Protein AF-0000000068164586 (afdb_homodimer)

Organism: Acanthamoeba castellanii (strain ATCC 30010 / Neff) (NCBI:txid1257118)

InterPro domains:
  IPR001680 WD40 repeat [PF00400] (137-166)
  IPR001680 WD40 repeat [PF00400] (171-208)
  IPR001680 WD40 repeat [PS50082] (134-175)
  IPR001680 WD40 repeat [PS50082] (176-210)
  IPR001680 WD40 repeat [SM00320] (127-166)
  IPR001680 WD40 repeat [SM00320] (169-208)
  IPR011047 Quinoprotein alcohol dehydrogenase-like superfamily [SSF50998] (21-209)
  IPR015943 WD40/YVTN repeat-like-containing domain superfamily [G3DSA:2.130.10.10] (4-210)

Nearest PDB structures (foldseek):
  7mq9-assembly1_LR  TM=8.348E-01  e=5.037E-10  Homo sapiens
  6f3t-assembly4_D  TM=8.440E-01  e=2.426E-08  Homo sapiens
  6f3t-assembly3_C  TM=8.377E-01  e=3.382E-08  Homo sapiens
  7egb-assembly1_E  TM=8.381E-01  e=1.169E-06  Homo sapiens
  7egd-assembly1_E  TM=8.380E-01  e=1.169E-06  Homo sapiens

Sequence (420 aa):
MCMCIRLFDGGGADGGGGGSQPYLASVWENGQLYLWDSRKPSAPFASTAAAAGPEAKRMHDEPPLAFDLAVVGNGCGVRGVSGGADTHISIFSAGLPLGRDTSDSASLEGTAEVLHQLRPSEPAMEPVTVEQRLEVGHAGVGSVAIRGDQRIFATGGWDKRVRVWDFQRLRPLAILKAHAGPVNCVAFSNTDNLLVSGSADTRIACWSLYMCMCIRLFDGGGADGGGGGSQPYLASVWENGQLYLWDSRKPSAPFASTAAAAGPEAKRMHDEPPLAFDLAVVGNGCGVRGVSGGADTHISIFSAGLPLGRDTSDSASLEGTAEVLHQLRPSEPAMEPVTVEQRLEVGHAGVGSVAIRGDQRIFATGGWDKRVRVWDFQRLRPLAILKAHAGPVNCVAFSNTDNLLVSGSADTRIACWSLY

Secondary structure (DSSP, 8-state):
-EEEEEEEE---SS-SSS--PEEEEEEETTS-EEEEETTSTTS-SEEGGG--GGG---S-SS-EEEEEEEEETTTTEEEEEEEESSSEEEEEEEE-------TT-----SS--EE-------S-PEEPEEEEEEE--SS-EEEEEE-TTSSEEEEEETTSEEEEEETTT--EEEEEE--SS-EEEEEE-TTS-EEEEEETTS-EEEEE--/-EEEEEEEE---SS-SS---PEEEEEEETTS-EEEEETTSTTS-SEEGGG--GGG---S-SS-EEEEEEEEETTTTEEEEEEEESSSEEEEEEEE-------TT-----SS--EEEEE----S-PEEPEEEEEEE--SS-EEEEEE-TTSSEEEEEETTSEEEEEETTT--EEEEEE--SS-EEEEEE-TTS-EEEEEETTS-EEEEE--

Structure (mmCIF, N/CA/C/O backbone):
data_AF-0000000068164586-model_v1
#
loop_
_entity.id
_entity.type
_entity.pdbx_description
1 polymer 'WD domain, G-beta repeat-containing protein'
#
loop_
_atom_site.group_PDB
_atom_site.id
_atom_site.type_symbol
_atom_site.label_atom_id
_atom_site.label_alt_id
_atom_site.label_comp_id
_atom_site.label_asym_id
_atom_site.label_entity_id
_atom_site.label_seq_id
_atom_site.pdbx_PDB_ins_code
_atom_site.Cartn_x
_atom_site.Cartn_y
_atom_site.Cartn_z
_atom_site.occupancy
_atom_site.B_iso_or_equiv
_atom_site.auth_seq_id
_atom_site.auth_comp_id
_atom_site.auth_asym_id
_atom_site.auth_atom_id
_atom_site.pdbx_PDB_model_num
ATOM 1 N N . MET A 1 1 ? 6.93 6.34 16.5 1 87.38 1 MET A N 1
ATOM 2 C CA . MET A 1 1 ? 7.559 5.945 15.25 1 87.38 1 MET A CA 1
ATOM 3 C C . MET A 1 1 ? 6.617 6.18 14.07 1 87.38 1 MET A C 1
ATOM 5 O O . MET A 1 1 ? 5.398 6.238 14.25 1 87.38 1 MET A O 1
ATOM 9 N N . CYS A 1 2 ? 7.18 6.43 12.891 1 88.06 2 CYS A N 1
ATOM 10 C CA . CYS A 1 2 ? 6.391 6.539 11.664 1 88.06 2 CYS A CA 1
ATOM 11 C C . CYS A 1 2 ? 5.859 5.18 11.234 1 88.06 2 CYS A C 1
ATOM 13 O O . CYS A 1 2 ? 6.633 4.246 11.016 1 88.06 2 CYS A O 1
ATOM 15 N N . MET A 1 3 ? 4.598 5.051 11.078 1 90.31 3 MET A N 1
ATOM 16 C CA . MET A 1 3 ? 3.971 3.76 10.812 1 90.31 3 MET A CA 1
ATOM 17 C C . MET A 1 3 ? 3.787 3.545 9.312 1 90.31 3 MET A C 1
ATOM 19 O O . MET A 1 3 ? 4.008 2.443 8.812 1 90.31 3 MET A O 1
ATOM 23 N N . CYS A 1 4 ? 3.402 4.484 8.641 1 91.44 4 CYS A N 1
ATOM 24 C CA . CYS A 1 4 ? 3.133 4.391 7.207 1 91.44 4 CYS A CA 1
ATOM 25 C C . CYS A 1 4 ? 3.254 5.754 6.539 1 91.44 4 CYS A C 1
ATOM 27 O O . CYS A 1 4 ? 2.99 6.785 7.164 1 91.44 4 CYS A O 1
ATOM 29 N N . ILE A 1 5 ? 3.629 5.785 5.277 1 92.31 5 ILE A N 1
ATOM 30 C CA . ILE A 1 5 ? 3.695 7 4.477 1 92.31 5 ILE A CA 1
ATOM 31 C C . ILE A 1 5 ? 3.014 6.77 3.131 1 92.31 5 ILE A C 1
ATOM 33 O O . ILE A 1 5 ? 2.98 5.645 2.627 1 92.31 5 ILE A O 1
ATOM 37 N N . ARG A 1 6 ? 2.49 7.766 2.598 1 93.25 6 ARG A N 1
ATOM 38 C CA . ARG A 1 6 ? 1.941 7.758 1.245 1 93.25 6 ARG A CA 1
ATOM 39 C C . ARG A 1 6 ? 2.256 9.062 0.521 1 93.25 6 ARG A C 1
ATOM 41 O O . ARG A 1 6 ? 2.037 10.148 1.063 1 93.25 6 ARG A O 1
ATOM 48 N N . LEU A 1 7 ? 2.83 8.945 -0.632 1 91.69 7 LEU A N 1
ATOM 49 C CA . LEU A 1 7 ? 2.939 10.094 -1.525 1 91.69 7 LEU A CA 1
ATOM 50 C C . LEU A 1 7 ? 1.725 10.188 -2.443 1 91.69 7 LEU A C 1
ATOM 52 O O . LEU A 1 7 ? 1.194 9.164 -2.883 1 91.69 7 LEU A O 1
ATOM 56 N N . PHE A 1 8 ? 1.321 11.414 -2.721 1 90.69 8 PHE A N 1
ATOM 57 C CA . PHE A 1 8 ? 0.184 11.625 -3.607 1 90.69 8 PHE A CA 1
ATOM 58 C C . PHE A 1 8 ? 0.295 12.961 -4.324 1 90.69 8 PHE A C 1
ATOM 60 O O . PHE A 1 8 ? 1.014 13.859 -3.871 1 90.69 8 PHE A O 1
ATOM 67 N N . ASP A 1 9 ? -0.407 13.008 -5.449 1 86.06 9 ASP A N 1
ATOM 68 C CA . ASP A 1 9 ? -0.362 14.227 -6.25 1 86.06 9 ASP A CA 1
ATOM 69 C C . ASP A 1 9 ? -1.578 15.109 -5.977 1 86.06 9 ASP A C 1
ATOM 71 O O . ASP A 1 9 ? -2.697 14.609 -5.852 1 86.06 9 ASP A O 1
ATOM 75 N N . GLY A 1 10 ? -1.27 16.328 -5.773 1 76.94 10 GLY A N 1
ATOM 76 C CA . GLY A 1 10 ? -2.375 17.266 -5.688 1 76.94 10 GLY A CA 1
ATOM 77 C C . GLY A 1 10 ? -3.037 17.531 -7.023 1 76.94 10 GLY A C 1
ATOM 78 O O . GLY A 1 10 ? -2.533 17.109 -8.07 1 76.94 10 GLY A O 1
ATOM 79 N N . GLY A 1 11 ? -4.48 17.812 -7.152 1 62.38 11 GLY A N 1
ATOM 80 C CA . GLY A 1 11 ? -5.172 18.203 -8.375 1 62.38 11 GLY A CA 1
ATOM 81 C C . GLY A 1 11 ? -4.703 19.531 -8.93 1 62.38 11 GLY A C 1
ATOM 82 O O . GLY A 1 11 ? -4.988 20.578 -8.359 1 62.38 11 GLY A O 1
ATOM 83 N N . GLY A 1 12 ? -3.473 19.734 -9.289 1 52 12 GLY A N 1
ATOM 84 C CA . GLY A 1 12 ? -3.148 21.062 -9.789 1 52 12 GLY A CA 1
ATOM 85 C C . GLY A 1 12 ? -4.23 21.656 -10.672 1 52 12 GLY A C 1
ATOM 86 O O . GLY A 1 12 ? -5.008 20.922 -11.281 1 52 12 GLY A O 1
ATOM 87 N N . ALA A 1 13 ? -4.777 22.812 -10.367 1 43 13 ALA A N 1
ATOM 88 C CA . ALA A 1 13 ? -5.699 23.625 -11.156 1 43 13 ALA A CA 1
ATOM 89 C C . ALA A 1 13 ? -5.535 23.344 -12.648 1 43 13 ALA A C 1
ATOM 91 O O . ALA A 1 13 ? -6.473 23.531 -13.43 1 43 13 ALA A O 1
ATOM 92 N N . ASP A 1 14 ? -4.348 23.672 -13.219 1 39.84 14 ASP A N 1
ATOM 93 C CA . ASP A 1 14 ? -4.285 23.625 -14.68 1 39.84 14 ASP A CA 1
ATOM 94 C C . ASP A 1 14 ? -4.281 22.188 -15.188 1 39.84 14 ASP A C 1
ATOM 96 O O . ASP A 1 14 ? -3.607 21.328 -14.617 1 39.84 14 ASP A O 1
ATOM 100 N N . GLY A 1 15 ? -5.398 21.547 -15.484 1 38.56 15 GLY A N 1
ATOM 101 C CA . GLY A 1 15 ? -5.594 20.375 -16.344 1 38.56 15 GLY A CA 1
ATOM 102 C C . GLY A 1 15 ? -4.301 19.844 -16.922 1 38.56 15 GLY A C 1
ATOM 103 O O . GLY A 1 15 ? -4.316 18.922 -17.75 1 38.56 15 GLY A O 1
ATOM 104 N N . GLY A 1 16 ? -3.414 20.75 -17.266 1 36.22 16 GLY A N 1
ATOM 105 C CA . GLY A 1 16 ? -2.295 20.375 -18.109 1 36.22 16 GLY A CA 1
ATOM 106 C C . GLY A 1 16 ? -1.342 19.406 -17.453 1 36.22 16 GLY A C 1
ATOM 107 O O . GLY A 1 16 ? -1.368 19.234 -16.234 1 36.22 16 GLY A O 1
ATOM 108 N N . GLY A 1 17 ? -0.798 18.484 -18.203 1 39.88 17 GLY A N 1
ATOM 109 C CA . GLY A 1 17 ? 0.291 17.531 -18.047 1 39.88 17 GLY A CA 1
ATOM 110 C C . GLY A 1 17 ? 1.288 17.938 -16.984 1 39.88 17 GLY A C 1
ATOM 111 O O . GLY A 1 17 ? 2.396 17.391 -16.922 1 39.88 17 GLY A O 1
ATOM 112 N N . GLY A 1 18 ? 1.336 19.203 -16.562 1 42.53 18 GLY A N 1
ATOM 113 C CA . GLY A 1 18 ? 2.484 19.562 -15.75 1 42.53 18 GLY A CA 1
ATOM 114 C C . GLY A 1 18 ? 2.566 18.797 -14.445 1 42.53 18 GLY A C 1
ATOM 115 O O . GLY A 1 18 ? 1.59 18.156 -14.031 1 42.53 18 GLY A O 1
ATOM 116 N N . GLY A 1 19 ? 3.74 18.406 -14 1 50.31 19 GLY A N 1
ATOM 117 C CA . GLY A 1 19 ? 4.215 17.531 -12.945 1 50.31 19 GLY A CA 1
ATOM 118 C C . GLY A 1 19 ? 3.592 17.828 -11.594 1 50.31 19 GLY A C 1
ATOM 119 O O . GLY A 1 19 ? 3.951 18.797 -10.938 1 50.31 19 GLY A O 1
ATOM 120 N N . SER A 1 20 ? 2.299 17.594 -11.398 1 59.47 20 SER A N 1
ATOM 121 C CA . SER A 1 20 ? 1.681 17.75 -10.086 1 59.47 20 SER A CA 1
ATOM 122 C C . SER A 1 20 ? 2.672 17.438 -8.969 1 59.47 20 SER A C 1
ATOM 124 O O . SER A 1 20 ? 3.588 16.625 -9.148 1 59.47 20 SER A O 1
ATOM 126 N N . GLN A 1 21 ? 2.898 18.438 -8.117 1 63.66 21 GLN A N 1
ATOM 127 C CA . GLN A 1 21 ? 3.797 18.359 -6.965 1 63.66 21 GLN A CA 1
ATOM 128 C C . GLN A 1 21 ? 3.301 17.328 -5.957 1 63.66 21 GLN A C 1
ATOM 130 O O . GLN A 1 21 ? 2.111 17.281 -5.637 1 63.66 21 GLN A O 1
ATOM 135 N N . PRO A 1 22 ? 4.199 16.438 -5.594 1 83.12 22 PRO A N 1
ATOM 136 C CA . PRO A 1 22 ? 3.768 15.383 -4.676 1 83.12 22 PRO A CA 1
ATOM 137 C C . PRO A 1 22 ? 3.604 15.883 -3.24 1 83.12 22 PRO A C 1
ATOM 139 O O . PRO A 1 22 ? 4.348 16.766 -2.803 1 83.12 22 PRO A O 1
ATOM 142 N N . TYR A 1 23 ? 2.58 15.562 -2.594 1 88.69 23 TYR A N 1
ATOM 143 C CA . TYR A 1 23 ? 2.357 15.664 -1.155 1 88.69 23 TYR A CA 1
ATOM 144 C C . TYR A 1 23 ? 2.682 14.344 -0.464 1 88.69 23 TYR A C 1
ATOM 146 O O . TYR A 1 23 ? 2.789 13.305 -1.118 1 88.69 23 TYR A O 1
ATOM 154 N N . LEU A 1 24 ? 2.93 14.484 0.799 1 90.94 24 LEU A N 1
ATOM 155 C CA . LEU A 1 24 ? 3.207 13.312 1.624 1 90.94 24 LEU A CA 1
ATOM 156 C C . LEU A 1 24 ? 2.281 13.273 2.834 1 90.94 24 LEU A C 1
ATOM 158 O O . LEU A 1 24 ? 2.086 14.289 3.508 1 90.94 24 LEU A O 1
ATOM 162 N N . ALA A 1 25 ? 1.662 12.156 3.016 1 93.81 25 ALA A N 1
ATOM 163 C CA . ALA A 1 25 ? 0.935 11.875 4.25 1 93.81 25 ALA A CA 1
ATOM 164 C C . ALA A 1 25 ? 1.666 10.836 5.094 1 93.81 25 ALA A C 1
ATOM 166 O O . ALA A 1 25 ? 2.143 9.828 4.57 1 93.81 25 ALA A O 1
ATOM 167 N N . SER A 1 26 ? 1.758 11.086 6.375 1 92.38 26 SER A N 1
ATOM 168 C CA . SER A 1 26 ? 2.365 10.133 7.297 1 92.38 26 SER A CA 1
ATOM 169 C C . SER A 1 26 ? 1.509 9.953 8.547 1 92.38 26 SER A C 1
ATOM 171 O O . SER A 1 26 ? 0.947 10.914 9.062 1 92.38 26 SER A O 1
ATOM 173 N N . VAL A 1 27 ? 1.421 8.734 8.922 1 93.12 27 VAL A N 1
ATOM 174 C CA . VAL A 1 27 ? 0.724 8.414 10.164 1 93.12 27 VAL A CA 1
ATOM 175 C C . VAL A 1 27 ? 1.71 7.836 11.18 1 93.12 27 VAL A C 1
ATOM 177 O O . VAL A 1 27 ? 2.629 7.102 10.812 1 93.12 27 VAL A O 1
ATOM 180 N N . TRP A 1 28 ? 1.438 8.156 12.398 1 91.25 28 TRP A N 1
ATOM 181 C CA . TRP A 1 28 ? 2.447 7.895 13.422 1 91.25 28 TRP A CA 1
ATOM 182 C C . TRP A 1 28 ? 1.862 7.078 14.57 1 91.25 28 TRP A C 1
ATOM 184 O O . TRP A 1 28 ? 0.651 7.098 14.797 1 91.25 28 TRP A O 1
ATOM 194 N N . GLU A 1 29 ? 2.746 6.461 15.273 1 92.81 29 GLU A N 1
ATOM 195 C CA . GLU A 1 29 ? 2.363 5.543 16.344 1 92.81 29 GLU A CA 1
ATOM 196 C C . GLU A 1 29 ? 1.524 6.254 17.406 1 92.81 29 GLU A C 1
ATOM 198 O O . GLU A 1 29 ? 0.641 5.648 18.016 1 92.81 29 GLU A O 1
ATOM 203 N N . ASN A 1 30 ? 1.705 7.52 17.656 1 88.81 30 ASN A N 1
ATOM 204 C CA . ASN A 1 30 ? 0.965 8.273 18.672 1 88.81 30 ASN A CA 1
ATOM 205 C C . ASN A 1 30 ? -0.427 8.656 18.172 1 88.81 30 ASN A C 1
ATOM 207 O O . ASN A 1 30 ? -1.134 9.422 18.828 1 88.81 30 ASN A O 1
ATOM 211 N N . GLY A 1 31 ? -0.778 8.234 16.969 1 91.06 31 GLY A N 1
ATOM 212 C CA . GLY A 1 31 ? -2.129 8.43 16.453 1 91.06 31 GLY A CA 1
ATOM 213 C C . GLY A 1 31 ? -2.285 9.711 15.648 1 91.06 31 GLY A C 1
ATOM 214 O O . GLY A 1 31 ? -3.402 10.094 15.305 1 91.06 31 GLY A O 1
ATOM 215 N N . GLN A 1 32 ? -1.173 10.391 15.352 1 89.94 32 GLN A N 1
ATOM 216 C CA . GLN A 1 32 ? -1.233 11.648 14.625 1 89.94 32 GLN A CA 1
ATOM 217 C C . GLN A 1 32 ? -0.951 11.453 13.141 1 89.94 32 GLN A C 1
ATOM 219 O O . GLN A 1 32 ? -0.253 10.508 12.758 1 89.94 32 GLN A O 1
ATOM 224 N N . LEU A 1 33 ? -1.533 12.305 12.406 1 93 33 LEU A N 1
ATOM 225 C CA . LEU A 1 33 ? -1.287 12.398 10.977 1 93 33 LEU A CA 1
ATOM 226 C C . LEU A 1 33 ? -0.624 13.727 10.625 1 93 33 LEU A C 1
ATOM 228 O O . LEU A 1 33 ? -1.016 14.773 11.141 1 93 33 LEU A O 1
ATOM 232 N N . TYR A 1 34 ? 0.355 13.68 9.797 1 90.38 34 TYR A N 1
ATOM 233 C CA . TYR A 1 34 ? 1.017 14.875 9.281 1 90.38 34 TYR A CA 1
ATOM 234 C C . TYR A 1 34 ? 0.981 14.891 7.758 1 90.38 34 TYR A C 1
ATOM 236 O O . TYR A 1 34 ? 1.157 13.859 7.109 1 90.38 34 TYR A O 1
ATOM 244 N N . LEU A 1 35 ? 0.788 16.047 7.227 1 91.12 35 LEU A N 1
ATOM 245 C CA . LEU A 1 35 ? 0.817 16.297 5.785 1 91.12 35 LEU A CA 1
ATOM 246 C C . LEU A 1 35 ? 1.947 17.25 5.418 1 91.12 35 LEU A C 1
ATOM 248 O O . LEU A 1 35 ? 2.137 18.281 6.07 1 91.12 35 LEU A O 1
ATOM 252 N N . TRP A 1 36 ? 2.611 16.891 4.355 1 86.88 36 TRP A N 1
ATOM 253 C CA . TRP A 1 36 ? 3.736 17.688 3.877 1 86.88 36 TRP A CA 1
ATOM 254 C C . TRP A 1 36 ? 3.545 18.078 2.418 1 86.88 36 TRP A C 1
ATOM 256 O O . TRP A 1 36 ? 2.949 17.328 1.639 1 86.88 36 TRP A O 1
ATOM 266 N N . ASP A 1 37 ? 4.094 19.203 2.176 1 83.94 37 ASP A N 1
ATOM 267 C CA . ASP A 1 37 ? 4.266 19.672 0.805 1 83.94 37 ASP A CA 1
ATOM 268 C C . ASP A 1 37 ? 5.715 19.5 0.348 1 83.94 37 ASP A C 1
ATOM 270 O O . ASP A 1 37 ? 6.629 20.062 0.96 1 83.94 37 ASP A O 1
ATOM 274 N N . SER A 1 38 ? 5.934 18.75 -0.658 1 77.12 38 SER A N 1
ATOM 275 C CA . SER A 1 38 ? 7.293 18.469 -1.093 1 77.12 38 SER A CA 1
ATOM 276 C C . SER A 1 38 ? 8.039 19.734 -1.463 1 77.12 38 SER A C 1
ATOM 278 O O . SER A 1 38 ? 9.273 19.75 -1.495 1 77.12 38 SER A O 1
ATOM 280 N N . ARG A 1 39 ? 7.336 20.828 -1.814 1 75.88 39 ARG A N 1
ATOM 281 C CA . ARG A 1 39 ?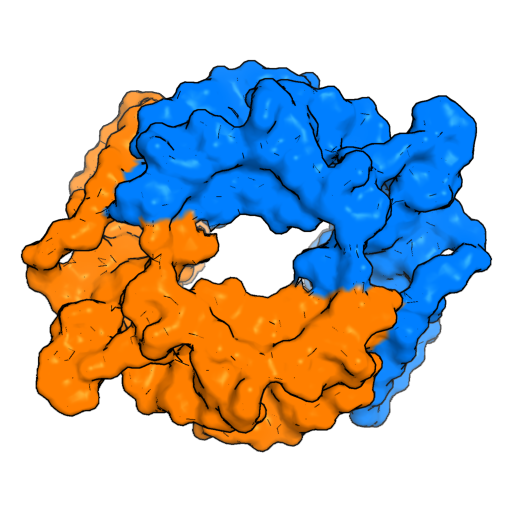 7.953 22.094 -2.176 1 75.88 39 ARG A CA 1
ATOM 282 C C . ARG A 1 39 ? 8.484 22.812 -0.94 1 75.88 39 ARG A C 1
ATOM 284 O O . ARG A 1 39 ? 9.328 23.703 -1.051 1 75.88 39 ARG A O 1
ATOM 291 N N . LYS A 1 40 ? 7.953 22.5 0.21 1 76.94 40 LYS A N 1
ATOM 292 C CA . LYS A 1 40 ? 8.352 23.047 1.501 1 76.94 40 LYS A CA 1
ATOM 293 C C . LYS A 1 40 ? 8.602 21.938 2.521 1 76.94 40 LYS A C 1
ATOM 295 O O . LYS A 1 40 ? 7.855 21.812 3.498 1 76.94 40 LYS A O 1
ATOM 300 N N . PRO A 1 41 ? 9.688 21.25 2.332 1 73 41 PRO A N 1
ATOM 301 C CA . PRO A 1 41 ? 9.875 20 3.076 1 73 41 PRO A CA 1
ATOM 302 C C . PRO A 1 41 ? 10.359 20.234 4.508 1 73 41 PRO A C 1
ATOM 304 O O . PRO A 1 41 ? 10.516 19.266 5.273 1 73 41 PRO A O 1
ATOM 307 N N . SER A 1 42 ? 10.547 21.391 4.957 1 74.06 42 SER A N 1
ATOM 308 C CA . SER A 1 42 ? 11.156 21.672 6.254 1 74.06 42 SER A CA 1
ATOM 309 C C . SER A 1 42 ? 10.172 21.422 7.395 1 74.06 42 SER A C 1
ATOM 311 O O . SER A 1 42 ? 10.578 21.219 8.539 1 74.06 42 SER A O 1
ATOM 313 N N . ALA A 1 43 ? 8.867 21.516 7.043 1 79.69 43 ALA A N 1
ATOM 314 C CA . ALA A 1 43 ? 7.84 21.281 8.055 1 79.69 43 ALA A CA 1
ATOM 315 C C . ALA A 1 43 ? 6.551 20.766 7.422 1 79.69 43 ALA A C 1
ATOM 317 O O . ALA A 1 43 ? 6.23 21.109 6.277 1 79.69 43 ALA A O 1
ATOM 318 N N . PRO A 1 44 ? 5.828 20 8.219 1 86.12 44 PRO A N 1
ATOM 319 C CA . PRO A 1 44 ? 4.484 19.688 7.719 1 86.12 44 PRO A CA 1
ATOM 320 C C . PRO A 1 44 ? 3.586 20.922 7.648 1 86.12 44 PRO A C 1
ATOM 322 O O . PRO A 1 44 ? 3.713 21.828 8.469 1 86.12 44 PRO A O 1
ATOM 325 N N . PHE A 1 45 ? 2.645 20.906 6.676 1 87.44 45 PHE A N 1
ATOM 326 C CA . PHE A 1 45 ? 1.768 22.062 6.559 1 87.44 45 PHE A CA 1
ATOM 327 C C . PHE A 1 45 ? 0.46 21.828 7.305 1 87.44 45 PHE A C 1
ATOM 329 O O . PHE A 1 45 ? -0.291 22.781 7.562 1 87.44 45 PHE A O 1
ATOM 336 N N . ALA A 1 46 ? 0.161 20.609 7.645 1 91.19 46 ALA A N 1
ATOM 337 C CA . ALA A 1 46 ? -1.066 20.312 8.375 1 91.19 46 ALA A CA 1
ATOM 338 C C . ALA A 1 46 ? -0.88 19.078 9.266 1 91.19 46 ALA A C 1
ATOM 340 O O . ALA A 1 46 ? -0.047 18.219 8.984 1 91.19 46 ALA A O 1
ATOM 341 N N . SER A 1 47 ? -1.708 19.016 10.312 1 91.88 47 SER A N 1
ATOM 342 C CA . SER A 1 47 ? -1.645 17.875 11.211 1 91.88 47 SER A CA 1
ATOM 343 C C . SER A 1 47 ? -2.895 17.797 12.086 1 91.88 47 SER A C 1
ATOM 345 O O . SER A 1 47 ? -3.512 18.812 12.398 1 91.88 47 SER A O 1
ATOM 347 N N . THR A 1 48 ? -3.139 16.594 12.484 1 90.25 48 THR A N 1
ATOM 348 C CA . THR A 1 48 ? -4.184 16.406 13.484 1 90.25 48 THR A CA 1
ATOM 349 C C . THR A 1 48 ? -3.746 16.984 14.836 1 90.25 48 THR A C 1
ATOM 351 O O . THR A 1 48 ? -4.582 17.266 15.688 1 90.25 48 THR A O 1
ATOM 354 N N . ALA A 1 49 ? -2.512 17.156 15.055 1 85.88 49 ALA A N 1
ATOM 355 C CA . ALA A 1 49 ? -1.965 17.688 16.297 1 85.88 49 ALA A CA 1
ATOM 356 C C . ALA A 1 49 ? -2.199 19.203 16.391 1 85.88 49 ALA A C 1
ATOM 358 O O . ALA A 1 49 ? -2.062 19.781 17.469 1 85.88 49 ALA A O 1
ATOM 359 N N . ALA A 1 50 ? -2.451 19.812 15.281 1 84.38 50 ALA A N 1
ATOM 360 C CA . ALA A 1 50 ? -2.621 21.266 15.234 1 84.38 50 ALA A CA 1
ATOM 361 C C . ALA A 1 50 ? -4.051 21.656 15.586 1 84.38 50 ALA A C 1
ATOM 363 O O . ALA A 1 50 ? -4.359 22.844 15.727 1 84.38 50 ALA A O 1
ATOM 364 N N . ALA A 1 51 ? -4.898 20.734 15.633 1 76.69 51 ALA A N 1
ATOM 365 C CA . ALA A 1 51 ? -6.289 21.047 15.953 1 76.69 51 ALA A CA 1
ATOM 366 C C . ALA A 1 51 ? -6.426 21.516 17.391 1 76.69 51 ALA A C 1
ATOM 368 O O . ALA A 1 51 ? -5.746 21 18.281 1 76.69 51 ALA A O 1
ATOM 369 N N . ALA A 1 52 ? -7.047 22.609 17.609 1 73.44 52 ALA A N 1
ATOM 370 C CA . ALA A 1 52 ? -7.316 23.125 18.953 1 73.44 52 ALA A CA 1
ATOM 371 C C . ALA A 1 52 ? -8.781 22.953 19.328 1 73.44 52 ALA A C 1
ATOM 373 O O . ALA A 1 52 ? -9.641 22.797 18.453 1 73.44 52 ALA A O 1
ATOM 374 N N . GLY A 1 53 ? -9.016 22.922 20.641 1 66.31 53 GLY A N 1
ATOM 375 C CA . GLY A 1 53 ? -10.383 22.859 21.156 1 66.31 53 GLY A CA 1
ATOM 376 C C . GLY A 1 53 ? -11 21.484 21.016 1 66.31 53 GLY A C 1
ATOM 377 O O . GLY A 1 53 ? -10.297 20.469 21.094 1 66.31 53 GLY A O 1
ATOM 378 N N . PRO A 1 54 ? -12.328 21.469 20.969 1 61.62 54 PRO A N 1
ATOM 379 C CA . PRO A 1 54 ? -13.07 20.203 20.891 1 61.62 54 PRO A CA 1
ATOM 380 C C . PRO A 1 54 ? -12.727 19.391 19.641 1 61.62 54 PRO A C 1
ATOM 382 O O . PRO A 1 54 ? -12.961 18.188 19.594 1 61.62 54 PRO A O 1
ATOM 385 N N . GLU A 1 55 ? -12.016 20.078 18.703 1 62.84 55 GLU A N 1
ATOM 386 C CA . GLU A 1 55 ? -11.688 19.422 17.453 1 62.84 55 GLU A CA 1
ATOM 387 C C . GLU A 1 55 ? -10.359 18.672 17.547 1 62.84 55 GLU A C 1
ATOM 389 O O . GLU A 1 55 ? -10.023 17.875 16.672 1 62.84 55 GLU A O 1
ATOM 394 N N . ALA A 1 56 ? -9.703 19.016 18.703 1 63.5 56 ALA A N 1
ATOM 395 C CA . ALA A 1 56 ? -8.375 18.438 18.875 1 63.5 56 ALA A CA 1
ATOM 396 C C . ALA A 1 56 ? -8.469 16.969 19.25 1 63.5 56 ALA A C 1
ATOM 398 O O . ALA A 1 56 ? -8.602 16.609 20.422 1 63.5 56 ALA A O 1
ATOM 399 N N . LYS A 1 57 ? -8.836 16.219 18.25 1 70.31 57 LYS A N 1
ATOM 400 C CA . LYS A 1 57 ? -8.867 14.766 18.422 1 70.31 57 LYS A CA 1
ATOM 401 C C . LYS A 1 57 ? -7.738 14.094 17.656 1 70.31 57 LYS A C 1
ATOM 403 O O . LYS A 1 57 ? -7.465 14.453 16.5 1 70.31 57 LYS A O 1
ATOM 408 N N . ARG A 1 58 ? -7.082 13.242 18.422 1 81.19 58 ARG A N 1
ATOM 409 C CA . ARG A 1 58 ? -6.211 12.32 17.703 1 81.19 58 ARG A CA 1
ATOM 410 C C . ARG A 1 58 ? -7.02 11.414 16.781 1 81.19 58 ARG A C 1
ATOM 412 O O . ARG A 1 58 ? -8.172 11.086 17.078 1 81.19 58 ARG A O 1
ATOM 419 N N . MET A 1 59 ? -6.426 11.125 15.625 1 88.06 59 MET A N 1
ATOM 420 C CA . MET A 1 59 ? -7.086 10.172 14.742 1 88.06 59 MET A CA 1
ATOM 421 C C . MET A 1 59 ? -7.34 8.852 15.461 1 88.06 59 MET A C 1
ATOM 423 O O . MET A 1 59 ? -8.414 8.258 15.328 1 88.06 59 MET A O 1
ATOM 427 N N . HIS A 1 60 ? -6.34 8.461 16.188 1 92.25 60 HIS A N 1
ATOM 428 C CA . HIS A 1 60 ? -6.43 7.195 16.906 1 92.25 60 HIS A CA 1
ATOM 429 C C . HIS A 1 60 ? -5.84 7.309 18.312 1 92.25 60 HIS A C 1
ATOM 431 O O . HIS A 1 60 ? -4.953 8.133 18.547 1 92.25 60 HIS A O 1
ATOM 437 N N . ASP A 1 61 ? -6.367 6.543 19.281 1 90.5 61 ASP A N 1
ATOM 438 C CA . ASP A 1 61 ? -5.84 6.461 20.641 1 90.5 61 ASP A CA 1
ATOM 439 C C . ASP A 1 61 ? -4.773 5.375 20.75 1 90.5 61 ASP A C 1
ATOM 441 O O . ASP A 1 61 ? -4.035 5.324 21.734 1 90.5 61 ASP A O 1
ATOM 445 N N . GLU A 1 62 ? -4.773 4.508 19.875 1 92.88 62 GLU A N 1
ATOM 446 C CA . GLU A 1 62 ? -3.777 3.457 19.688 1 92.88 62 GLU A CA 1
ATOM 447 C C . GLU A 1 62 ? -3.098 3.584 18.328 1 92.88 62 GLU A C 1
ATOM 449 O O . GLU A 1 62 ? -3.521 4.383 17.484 1 92.88 62 GLU A O 1
ATOM 454 N N . PRO A 1 63 ? -2.016 2.881 18.125 1 92.56 63 PRO A N 1
ATOM 455 C CA . PRO A 1 63 ? -1.314 3.018 16.844 1 92.56 63 PRO A CA 1
ATOM 456 C C . PRO A 1 63 ? -2.219 2.748 15.648 1 92.56 63 PRO A C 1
ATOM 458 O O . PRO A 1 63 ? -2.951 1.755 15.633 1 92.56 63 PRO A O 1
ATOM 461 N N . PRO A 1 64 ? -2.201 3.668 14.695 1 94.75 64 PRO A N 1
ATOM 462 C CA . PRO A 1 64 ? -2.84 3.355 13.414 1 94.75 64 PRO A CA 1
ATOM 463 C C . PRO A 1 64 ? -2.164 2.197 12.68 1 94.75 64 PRO A C 1
ATOM 465 O O . PRO A 1 64 ? -0.945 2.035 12.773 1 94.75 64 PRO A O 1
ATOM 468 N N . LEU A 1 65 ? -2.961 1.404 12.031 1 94 65 LEU A N 1
ATOM 469 C CA . LEU A 1 65 ? -2.428 0.238 11.336 1 94 65 LEU A CA 1
ATOM 470 C C . LEU A 1 65 ? -2.545 0.405 9.82 1 94 65 LEU A C 1
ATOM 472 O O . LEU A 1 65 ? -1.81 -0.23 9.062 1 94 65 LEU A O 1
ATOM 476 N N . ALA A 1 66 ? -3.412 1.155 9.406 1 95.44 66 ALA A N 1
ATOM 477 C CA . ALA A 1 66 ? -3.658 1.362 7.98 1 95.44 66 ALA A CA 1
ATOM 478 C C . ALA A 1 66 ? -4.309 2.721 7.727 1 95.44 66 ALA A C 1
ATOM 480 O O . ALA A 1 66 ? -5 3.254 8.594 1 95.44 66 ALA A O 1
ATOM 481 N N . PHE A 1 67 ? -4.062 3.277 6.598 1 97.25 67 PHE A N 1
ATOM 482 C CA . PHE A 1 67 ? -4.801 4.457 6.168 1 97.25 67 PHE A CA 1
ATOM 483 C C . PHE A 1 67 ? -4.805 4.566 4.648 1 97.25 67 PHE A C 1
ATOM 485 O O . PHE A 1 67 ? -3.986 3.938 3.973 1 97.25 67 PHE A O 1
ATOM 492 N N . ASP A 1 68 ? -5.723 5.152 4.148 1 97.88 68 ASP A N 1
ATOM 493 C CA . ASP A 1 68 ? -5.871 5.496 2.738 1 97.88 68 ASP A CA 1
ATOM 494 C C . ASP A 1 68 ? -6.461 6.898 2.576 1 97.88 68 ASP A C 1
ATOM 496 O O . ASP A 1 68 ? -7.113 7.41 3.488 1 97.88 68 ASP A O 1
ATOM 500 N N . LEU A 1 69 ? -6.125 7.539 1.441 1 97.62 69 LEU A N 1
ATOM 501 C CA . LEU A 1 69 ? -6.633 8.891 1.235 1 97.62 69 LEU A CA 1
ATOM 502 C C . LEU A 1 69 ? -6.926 9.141 -0.24 1 97.62 69 LEU A C 1
ATOM 504 O O . LEU A 1 69 ? -6.422 8.422 -1.108 1 97.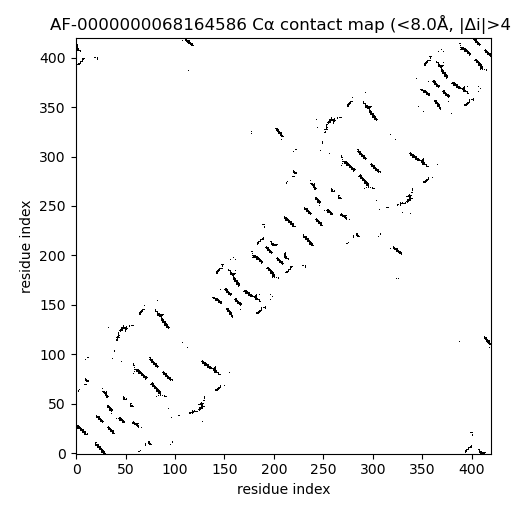62 69 LEU A O 1
ATOM 508 N N . ALA A 1 70 ? -7.738 10.094 -0.491 1 96.38 70 ALA A N 1
ATOM 509 C CA . ALA A 1 70 ? -8.117 10.539 -1.829 1 96.38 70 ALA A CA 1
ATOM 510 C C . ALA A 1 70 ? -8.109 12.062 -1.927 1 96.38 70 ALA A C 1
ATOM 512 O O . ALA A 1 70 ? -8.484 12.75 -0.977 1 96.38 70 ALA A O 1
ATOM 513 N N . VAL A 1 71 ? -7.633 12.461 -3.064 1 93.12 71 VAL A N 1
ATOM 514 C CA . VAL A 1 71 ? -7.699 13.891 -3.342 1 93.12 71 VAL A CA 1
ATOM 515 C C . VAL A 1 71 ? -9.125 14.281 -3.721 1 93.12 71 VAL A C 1
ATOM 517 O O . VAL A 1 71 ? -9.781 13.586 -4.5 1 93.12 71 VAL A O 1
ATOM 520 N N . VAL A 1 72 ? -9.594 15.367 -3.141 1 93.5 72 VAL A N 1
ATOM 521 C CA . VAL A 1 72 ? -10.969 15.789 -3.354 1 93.5 72 VAL A CA 1
ATOM 522 C C . VAL A 1 72 ? -11.008 17.266 -3.73 1 93.5 72 VAL A C 1
ATOM 524 O O . VAL A 1 72 ? -9.977 17.953 -3.705 1 93.5 72 VAL A O 1
ATOM 527 N N . GLY A 1 73 ? -12.234 17.734 -4.191 1 90.19 73 GLY A N 1
ATOM 528 C CA . GLY A 1 73 ? -12.43 19.156 -4.469 1 90.19 73 GLY A CA 1
ATOM 529 C C . GLY A 1 73 ? -11.586 19.656 -5.621 1 90.19 73 GLY A C 1
ATOM 530 O O . GLY A 1 73 ? -11.039 20.766 -5.555 1 90.19 73 GLY A O 1
ATOM 531 N N . ASN A 1 74 ? -11.344 18.859 -6.578 1 84.62 74 ASN A N 1
ATOM 532 C CA . ASN A 1 74 ? -10.562 19.219 -7.762 1 84.62 74 ASN A CA 1
ATOM 533 C C . ASN A 1 74 ? -9.133 19.578 -7.395 1 84.62 74 ASN A C 1
ATOM 535 O O . ASN A 1 74 ? -8.602 20.594 -7.879 1 84.62 74 ASN A O 1
ATOM 539 N N . GLY A 1 75 ? -8.656 18.844 -6.391 1 84.94 75 GLY A N 1
ATOM 540 C CA . GLY A 1 75 ? -7.25 19 -6.062 1 84.94 75 GLY A CA 1
ATOM 541 C C . GLY A 1 75 ? -7.012 19.969 -4.91 1 84.94 75 GLY A C 1
ATOM 542 O O . GLY A 1 75 ? -5.863 20.203 -4.527 1 84.94 75 GLY A O 1
ATOM 543 N N . CYS A 1 76 ? -8.016 20.438 -4.273 1 87.19 76 CYS A N 1
ATOM 544 C CA . CYS A 1 76 ? -7.855 21.469 -3.248 1 87.19 76 CYS A CA 1
ATOM 545 C C . CYS A 1 76 ? -7.859 20.844 -1.854 1 87.19 76 CYS A C 1
ATOM 547 O O . CYS A 1 76 ? -7.633 21.547 -0.863 1 87.19 76 CYS A O 1
ATOM 549 N N . GLY A 1 77 ? -8.117 19.609 -1.841 1 93.06 77 GLY A N 1
ATOM 550 C CA . GLY A 1 77 ? -8.148 18.969 -0.536 1 93.06 77 GLY A CA 1
ATOM 551 C C . GLY A 1 77 ? -7.91 17.484 -0.599 1 93.06 77 GLY A C 1
ATOM 552 O O . GLY A 1 77 ? -7.766 16.906 -1.685 1 93.06 77 GLY A O 1
ATOM 553 N N . VAL A 1 78 ? -7.848 16.938 0.596 1 95.25 78 VAL A N 1
ATOM 554 C CA . VAL A 1 78 ? -7.762 15.484 0.736 1 95.25 78 VAL A CA 1
ATOM 555 C C . VAL A 1 78 ? -8.773 15.008 1.778 1 95.25 78 VAL A C 1
ATOM 557 O O . VAL A 1 78 ? -9.117 15.75 2.699 1 95.25 78 VAL A O 1
ATOM 560 N N . ARG A 1 79 ? -9.281 13.898 1.559 1 97.38 79 ARG A N 1
ATOM 561 C CA . ARG A 1 79 ? -10.094 13.156 2.523 1 97.38 79 ARG A CA 1
ATOM 562 C C . ARG A 1 79 ? -9.594 11.719 2.664 1 97.38 79 ARG A C 1
ATOM 564 O O . ARG A 1 79 ? -9.172 11.102 1.684 1 97.38 79 ARG A O 1
ATOM 571 N N 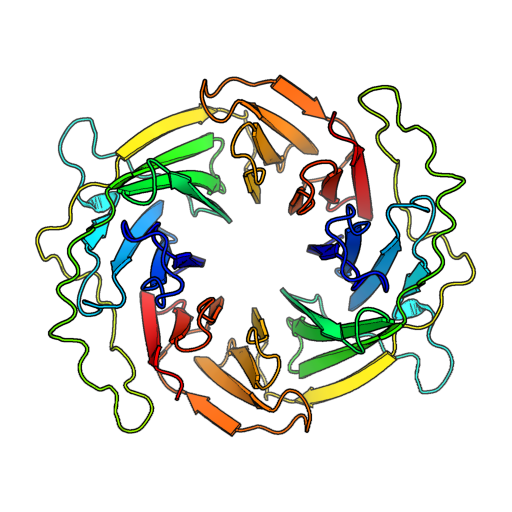. GLY A 1 80 ? -9.594 11.25 3.869 1 97.69 80 GLY A N 1
ATOM 572 C CA . GLY A 1 80 ? -9.008 9.93 4.059 1 97.69 80 GLY A CA 1
ATOM 573 C C . GLY A 1 80 ? -9.68 9.133 5.16 1 97.69 80 GLY A C 1
ATOM 574 O O . GLY A 1 80 ? -10.547 9.648 5.867 1 97.69 80 GLY A O 1
ATOM 575 N N . VAL A 1 81 ? -9.289 7.844 5.254 1 98 81 VAL A N 1
ATOM 576 C CA . VAL A 1 81 ? -9.766 6.871 6.23 1 98 81 VAL A CA 1
ATOM 577 C C . VAL A 1 81 ? -8.57 6.188 6.898 1 98 81 VAL A C 1
ATOM 579 O O . VAL A 1 81 ? -7.59 5.855 6.234 1 98 81 VAL A O 1
ATOM 582 N N . SER A 1 82 ? -8.648 6.016 8.156 1 97.5 82 SER A N 1
ATOM 583 C CA . SER A 1 82 ? -7.602 5.309 8.883 1 97.5 82 SER A CA 1
ATOM 584 C C . SER A 1 82 ? -8.195 4.289 9.852 1 97.5 82 SER A C 1
ATOM 586 O O . SER A 1 82 ? -9.25 4.527 10.445 1 97.5 82 SER A O 1
ATOM 588 N N . GLY A 1 83 ? -7.539 3.125 9.875 1 96.69 83 GLY A N 1
ATOM 589 C CA . GLY A 1 83 ? -7.828 2.113 10.875 1 96.69 83 GLY A CA 1
ATOM 590 C C . GLY A 1 83 ? -6.672 1.862 11.82 1 96.69 83 GLY A C 1
ATOM 591 O O . GLY A 1 83 ? -5.516 2.125 11.484 1 96.69 83 GLY A O 1
ATOM 592 N N . GLY A 1 84 ? -6.93 1.323 12.898 1 94.81 84 GLY A N 1
ATOM 593 C CA . GLY A 1 84 ? -5.91 1.073 13.906 1 94.81 84 GLY A CA 1
ATOM 594 C C . GLY A 1 84 ? -6.293 -0.023 14.883 1 94.81 84 GLY A C 1
ATOM 595 O O . GLY A 1 84 ? -7.254 -0.759 14.648 1 94.81 84 GLY A O 1
ATOM 596 N N . ALA A 1 85 ? -5.402 -0.07 15.836 1 93.12 85 ALA A N 1
ATOM 597 C CA . ALA A 1 85 ? -5.613 -1.093 16.859 1 93.12 85 ALA A CA 1
ATOM 598 C C . ALA A 1 85 ? -6.762 -0.714 17.781 1 93.12 85 ALA A C 1
ATOM 600 O O . ALA A 1 85 ? -7.254 -1.55 18.547 1 93.12 85 ALA A O 1
ATOM 601 N N . ASP A 1 86 ? -7.117 0.467 17.516 1 89.38 86 ASP A N 1
ATOM 602 C CA . ASP A 1 86 ? -8.289 0.87 18.281 1 89.38 86 ASP A CA 1
ATOM 603 C C . ASP A 1 86 ? -9.578 0.455 17.578 1 89.38 86 ASP A C 1
ATOM 605 O O . ASP A 1 86 ? -9.531 -0.109 16.469 1 89.38 86 ASP A O 1
ATOM 609 N N . THR A 1 87 ? -10.773 0.403 18.203 1 89.12 87 THR A N 1
ATOM 610 C CA . THR A 1 87 ? -12.023 -0.214 17.781 1 89.12 87 THR A CA 1
ATOM 611 C C . THR A 1 87 ? -12.852 0.765 16.953 1 89.12 87 THR A C 1
ATOM 613 O O . THR A 1 87 ? -14.086 0.759 17.016 1 89.12 87 THR A O 1
ATOM 616 N N . HIS A 1 88 ? -12.062 1.753 16.219 1 91.56 88 HIS A N 1
ATOM 617 C CA . HIS A 1 88 ? -12.812 2.662 15.375 1 91.56 88 HIS A CA 1
ATOM 618 C C . HIS A 1 88 ? -12.023 3.021 14.117 1 91.56 88 HIS A C 1
ATOM 620 O O . HIS A 1 88 ? -10.805 2.859 14.078 1 91.56 88 HIS A O 1
ATOM 626 N N . ILE A 1 89 ? -12.75 3.467 13.156 1 95.88 89 ILE A N 1
ATOM 627 C CA . ILE A 1 89 ? -12.219 4.059 11.938 1 95.88 89 ILE A CA 1
ATOM 628 C C . ILE A 1 89 ? -12.297 5.582 12.023 1 95.88 89 ILE A C 1
ATOM 630 O O . ILE A 1 89 ? -13.305 6.133 12.469 1 95.88 89 ILE A O 1
ATOM 634 N N . SER A 1 90 ? -11.273 6.207 11.641 1 96.38 90 SER A N 1
ATOM 635 C CA . SER A 1 90 ? -11.281 7.668 11.625 1 96.38 90 SER A CA 1
ATOM 636 C C . SER A 1 90 ? -11.359 8.203 10.195 1 96.38 90 SER A C 1
ATOM 638 O O . SER A 1 90 ? -10.641 7.723 9.312 1 96.38 90 SER A O 1
ATOM 640 N N . ILE A 1 91 ? -12.234 9.156 10.039 1 97.25 91 ILE A N 1
ATOM 641 C CA . ILE A 1 91 ? -12.328 9.906 8.789 1 97.25 91 ILE A CA 1
ATOM 642 C C . ILE A 1 91 ? -11.672 11.273 8.961 1 97.25 91 ILE A C 1
ATOM 644 O O . ILE A 1 91 ? -12.016 12.023 9.875 1 97.25 91 ILE A O 1
ATOM 648 N N . PHE A 1 92 ? -10.734 11.586 8.094 1 96.31 92 PHE A N 1
ATOM 649 C CA . PHE A 1 92 ? -10.039 12.859 8.234 1 96.31 92 PHE A CA 1
ATOM 650 C C . PHE A 1 92 ? -10.07 13.641 6.922 1 96.31 92 PHE A C 1
ATOM 652 O O . PHE A 1 92 ? -10.25 13.062 5.852 1 96.31 92 PHE A O 1
ATOM 659 N N . SER A 1 93 ? -9.906 14.93 7.004 1 95.44 93 SER A N 1
ATOM 660 C CA . SER A 1 93 ? -9.828 15.805 5.836 1 95.44 93 SER A CA 1
ATOM 661 C C . SER A 1 93 ? -8.914 17 6.102 1 95.44 93 SER A C 1
ATOM 663 O O . SER A 1 93 ? -8.703 17.375 7.254 1 95.44 93 SER A O 1
ATOM 665 N N . ALA A 1 94 ? -8.359 17.484 5.062 1 94.12 94 ALA A N 1
ATOM 666 C CA . ALA A 1 94 ? -7.512 18.672 5.113 1 94.12 94 ALA A CA 1
ATOM 667 C C . ALA A 1 94 ? -7.5 19.406 3.771 1 94.12 94 ALA A C 1
ATOM 669 O O . ALA A 1 94 ? -7.707 18.781 2.725 1 94.12 94 ALA A O 1
ATOM 670 N N . GLY A 1 95 ? -7.293 20.688 3.887 1 92.56 95 GLY A N 1
ATOM 671 C CA . GLY A 1 95 ? -7.008 21.422 2.668 1 92.56 95 GLY A CA 1
ATOM 672 C C . GLY A 1 95 ? -5.586 21.234 2.176 1 92.56 95 GLY A C 1
ATOM 673 O O . GLY A 1 95 ? -4.676 20.984 2.971 1 92.56 95 GLY A O 1
ATOM 674 N N . LEU A 1 96 ? -5.422 21.281 0.867 1 90.12 96 LEU A N 1
ATOM 675 C CA . LEU A 1 96 ? -4.09 21.25 0.269 1 90.12 96 LEU A CA 1
ATOM 676 C C . LEU A 1 96 ? -3.658 22.656 -0.157 1 90.12 96 LEU A C 1
ATOM 678 O O . LEU A 1 96 ? -4.441 23.391 -0.755 1 90.12 96 LEU A O 1
ATOM 682 N N . PRO A 1 97 ? -2.463 23.047 0.176 1 82.94 97 PRO A N 1
ATOM 683 C CA . PRO A 1 97 ? -1.973 24.344 -0.326 1 82.94 97 PRO A CA 1
ATOM 684 C C . PRO A 1 97 ? -1.844 24.375 -1.848 1 82.94 97 PRO A C 1
ATOM 686 O O . PRO A 1 97 ? -1.374 23.391 -2.449 1 82.94 97 PRO A O 1
ATOM 689 N N . LEU A 1 98 ? -2.688 25.156 -2.68 1 69.75 98 LEU A N 1
ATOM 690 C CA . LEU A 1 98 ? -2.717 25.219 -4.137 1 69.75 98 LEU A CA 1
ATOM 691 C C . LEU A 1 98 ? -1.559 26.062 -4.668 1 69.75 98 LEU A C 1
ATOM 693 O O . LEU A 1 98 ? -1.22 25.984 -5.848 1 69.75 98 LEU A O 1
ATOM 697 N N . GLY A 1 99 ? -1.013 27.016 -3.926 1 57.81 99 GLY A N 1
ATOM 698 C CA . GLY A 1 99 ? -0.113 28.031 -4.449 1 57.81 99 GLY A CA 1
ATOM 699 C C . GLY A 1 99 ? 1.096 27.453 -5.16 1 57.81 99 GLY A C 1
ATOM 700 O O . GLY A 1 99 ? 1.519 26.328 -4.863 1 57.81 99 GLY A O 1
ATOM 701 N N . ARG A 1 100 ? 1.105 27.656 -6.629 1 48.31 100 ARG A N 1
ATOM 702 C CA . ARG A 1 100 ? 2.217 27.422 -7.547 1 48.31 100 ARG A CA 1
ATOM 703 C C . ARG A 1 100 ? 3.504 28.047 -7.016 1 48.31 100 ARG A C 1
ATOM 705 O O . ARG A 1 100 ? 4.004 29.031 -7.574 1 48.31 100 ARG A O 1
ATOM 712 N N . ASP A 1 101 ? 3.539 28.531 -5.902 1 44.16 101 ASP A N 1
ATOM 713 C CA . ASP A 1 101 ? 4.82 29.219 -5.867 1 44.16 101 ASP A CA 1
ATOM 714 C C . ASP A 1 101 ? 5.965 28.297 -6.262 1 44.16 101 ASP A C 1
ATOM 716 O O . ASP A 1 101 ? 6.316 27.375 -5.512 1 44.16 101 ASP A O 1
ATOM 720 N N . THR A 1 102 ? 5.902 28.031 -7.512 1 41.69 102 THR A N 1
ATOM 721 C CA . THR A 1 102 ? 6.938 27.297 -8.242 1 41.69 102 THR A CA 1
ATOM 722 C C . THR A 1 102 ? 8.328 27.781 -7.824 1 41.69 102 THR A C 1
ATOM 724 O O . THR A 1 102 ? 9.336 27.297 -8.352 1 41.69 102 THR A O 1
ATOM 727 N N . SER A 1 103 ? 8.406 29.016 -7.371 1 38.16 103 SER A N 1
ATOM 728 C CA . SER A 1 103 ? 9.719 29.656 -7.367 1 38.16 103 SER A CA 1
ATOM 729 C C . SER A 1 103 ? 10.75 28.781 -6.66 1 38.16 103 SER A C 1
ATOM 731 O O . SE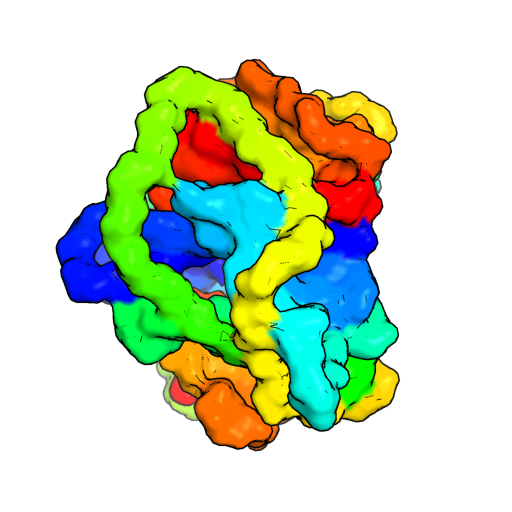R A 1 103 ? 11.93 28.797 -7.023 1 38.16 103 SER A O 1
ATOM 733 N N . ASP A 1 104 ? 10.445 28.438 -5.555 1 35.91 104 ASP A N 1
ATOM 734 C CA . ASP A 1 104 ? 11.586 27.859 -4.852 1 35.91 104 ASP A CA 1
ATOM 735 C C . ASP A 1 104 ? 11.789 26.391 -5.242 1 35.91 104 ASP A C 1
ATOM 737 O O . ASP A 1 104 ? 11.508 25.484 -4.453 1 35.91 104 ASP A O 1
ATOM 741 N N . SER A 1 105 ? 11.273 26.125 -6.438 1 36.62 105 SER A N 1
ATOM 742 C CA . SER A 1 105 ? 11.805 24.844 -6.879 1 36.62 105 SER A CA 1
ATOM 743 C C . SER A 1 105 ? 13.32 24.797 -6.738 1 36.62 105 SER A C 1
ATOM 745 O O . SER A 1 105 ? 14.039 25.438 -7.512 1 36.62 105 SER A O 1
ATOM 747 N N . ALA A 1 106 ? 13.852 25.047 -5.672 1 33.41 106 ALA A N 1
ATOM 748 C CA . ALA A 1 106 ? 15.297 24.812 -5.629 1 33.41 106 ALA A CA 1
ATOM 749 C C . ALA A 1 106 ? 15.711 23.766 -6.664 1 33.41 106 ALA A C 1
ATOM 751 O O . ALA A 1 106 ? 15.125 22.688 -6.73 1 33.41 106 ALA A O 1
ATOM 752 N N . SER A 1 107 ? 15.945 24.297 -7.965 1 33.75 107 SER A N 1
ATOM 753 C CA . SER A 1 107 ? 16.703 23.5 -8.922 1 33.75 107 SER A CA 1
ATOM 754 C C . SER A 1 107 ? 17.531 22.422 -8.211 1 33.75 107 SER A C 1
ATOM 756 O O . SER A 1 107 ? 18.484 22.75 -7.48 1 33.75 107 SER A O 1
ATOM 758 N N . LEU A 1 108 ? 16.859 21.484 -7.668 1 32.91 108 LEU A N 1
ATOM 759 C CA . LEU A 1 108 ? 17.656 20.344 -7.207 1 32.91 108 LEU A CA 1
ATOM 760 C C . LEU A 1 108 ? 18.641 19.906 -8.281 1 32.91 108 LEU A C 1
ATOM 762 O O . LEU A 1 108 ? 18.297 19.109 -9.164 1 32.91 108 LEU A O 1
ATOM 766 N N . GLU A 1 109 ? 19.219 20.891 -9.031 1 34 109 GLU A N 1
ATOM 767 C CA . GLU A 1 109 ? 20.25 20.359 -9.922 1 34 109 GLU A CA 1
ATOM 768 C C . GLU A 1 109 ? 20.781 19.031 -9.406 1 34 109 GLU A C 1
ATOM 770 O O . GLU A 1 109 ? 20.984 18.094 -10.18 1 34 109 GLU A O 1
ATOM 775 N N . GLY A 1 110 ? 22.031 19.297 -8.5 1 31.97 110 GLY A N 1
ATOM 776 C CA . GLY A 1 110 ? 22.891 18.188 -8.156 1 31.97 110 GLY A CA 1
ATOM 777 C C . GLY A 1 110 ? 22.156 17.047 -7.48 1 31.97 110 GLY A C 1
ATOM 778 O O . GLY A 1 110 ? 20.953 17.125 -7.246 1 31.97 110 GLY A O 1
ATOM 779 N N . THR A 1 111 ? 23.078 16.156 -6.695 1 37.28 111 THR A N 1
ATOM 780 C CA . THR A 1 111 ? 22.812 14.906 -5.996 1 37.28 111 THR A CA 1
ATOM 781 C C . THR A 1 111 ? 21.516 15.016 -5.184 1 37.28 111 THR A C 1
ATOM 783 O O . THR A 1 111 ? 20.969 16.109 -5.039 1 37.28 111 THR A O 1
ATOM 786 N N . ALA A 1 112 ? 21.5 13.992 -4.168 1 40.38 112 ALA A N 1
ATOM 787 C CA . ALA A 1 112 ? 20.594 13.438 -3.16 1 40.38 112 ALA A CA 1
ATOM 788 C C . ALA A 1 112 ? 20.109 14.523 -2.205 1 40.38 112 ALA A C 1
ATOM 790 O O . ALA A 1 112 ? 20.875 15.039 -1.397 1 40.38 112 ALA A O 1
ATOM 791 N N . GLU A 1 113 ? 19.656 15.719 -2.736 1 40.44 113 GLU A N 1
ATOM 792 C CA . GLU A 1 113 ? 19.234 16.531 -1.594 1 40.44 113 GLU A CA 1
ATOM 793 C C . GLU A 1 113 ? 18.281 15.758 -0.69 1 40.44 113 GLU A C 1
ATOM 795 O O . GLU A 1 113 ? 17.297 15.188 -1.163 1 40.44 113 GLU A O 1
ATOM 800 N N . VAL A 1 114 ? 18.906 15.094 0.242 1 44.5 114 VAL A N 1
ATOM 801 C CA . VAL A 1 114 ? 18.203 14.539 1.396 1 44.5 114 VAL A CA 1
ATOM 802 C C . VAL A 1 114 ? 17.328 15.617 2.029 1 44.5 114 VAL A C 1
ATOM 804 O O . VAL A 1 114 ? 17.812 16.672 2.428 1 44.5 114 VAL A O 1
ATOM 807 N N . LEU A 1 115 ? 16.25 15.875 1.448 1 44.22 115 LEU A N 1
ATOM 808 C CA . LEU A 1 115 ? 15.32 16.625 2.283 1 44.22 115 LEU A CA 1
ATOM 809 C C . LEU A 1 115 ? 15.352 16.125 3.723 1 44.22 115 LEU A C 1
ATOM 811 O O . LEU A 1 115 ? 15.219 14.93 3.971 1 44.22 115 LEU A O 1
ATOM 815 N N . HIS A 1 116 ? 16.141 16.812 4.531 1 44.44 116 HIS A N 1
ATOM 816 C CA . HIS A 1 116 ? 16.281 16.609 5.973 1 44.44 116 HIS A CA 1
ATOM 817 C C . HIS A 1 116 ? 14.961 16.203 6.609 1 44.44 116 HIS A C 1
ATOM 819 O O . HIS A 1 116 ? 13.898 16.359 6.008 1 44.44 116 HIS A O 1
ATOM 825 N N . GLN A 1 117 ? 15.273 16.016 7.938 1 47.75 117 GLN A N 1
ATOM 826 C CA . GLN A 1 117 ? 14.57 15.508 9.109 1 47.75 117 GLN A CA 1
ATOM 827 C C . GLN A 1 117 ? 13.25 16.234 9.328 1 47.75 117 GLN A C 1
ATOM 829 O O . GLN A 1 117 ? 13.234 17.469 9.461 1 47.75 117 GLN A O 1
ATOM 834 N N . LEU A 1 118 ? 12.289 15.859 8.617 1 48.94 118 LEU A N 1
ATOM 835 C CA . LEU A 1 118 ? 10.961 16.328 9.008 1 48.94 118 LEU A CA 1
ATOM 836 C C . LEU A 1 118 ? 10.812 16.328 10.523 1 48.94 118 LEU A C 1
ATOM 838 O O . LEU A 1 118 ? 10.617 15.281 11.133 1 48.94 118 LEU A O 1
ATOM 842 N N . ARG A 1 119 ? 11.672 17.109 11.211 1 49.38 119 ARG A N 1
ATOM 843 C CA . ARG A 1 119 ? 11.305 17.203 12.625 1 49.38 119 ARG A CA 1
ATOM 844 C C . ARG A 1 119 ? 9.961 17.906 12.797 1 49.38 119 ARG A C 1
ATOM 846 O O . ARG A 1 119 ? 9.727 18.969 12.211 1 49.38 119 ARG A O 1
ATOM 853 N N . PRO A 1 120 ? 8.953 17.109 13.039 1 48.47 120 PRO A N 1
ATOM 854 C CA . PRO A 1 120 ? 7.652 17.734 13.297 1 48.47 120 PRO A CA 1
ATOM 855 C C . PRO A 1 120 ? 7.777 19.062 14.039 1 48.47 120 PRO A C 1
ATOM 857 O O . PRO A 1 120 ? 6.777 19.594 14.539 1 48.47 120 PRO A O 1
ATOM 860 N N . SER A 1 121 ? 8.984 19.609 14.203 1 46.59 121 SER A N 1
ATOM 861 C CA . SER A 1 121 ? 8.93 20.859 14.961 1 46.59 121 SER A CA 1
ATOM 862 C C . SER A 1 121 ? 8.07 21.906 14.25 1 46.59 121 SER A C 1
ATOM 864 O O . SER A 1 121 ? 8.023 21.938 13.016 1 46.59 121 SER A O 1
ATOM 866 N N . GLU A 1 122 ? 7.18 22.75 15.039 1 54.06 122 GLU A N 1
ATOM 867 C CA . GLU A 1 122 ? 5.891 23.438 15.102 1 54.06 122 GLU A CA 1
ATOM 868 C C . GLU A 1 122 ? 5.887 24.688 14.219 1 54.06 122 GLU A C 1
ATOM 870 O O . GLU A 1 122 ? 6.441 25.719 14.602 1 54.06 122 GLU A O 1
ATOM 875 N N . PRO A 1 123 ? 6.328 24.906 12.977 1 57.22 123 PRO A N 1
ATOM 876 C CA . PRO A 1 123 ? 5.594 26.094 12.516 1 57.22 123 PRO A CA 1
ATOM 877 C C . PRO A 1 123 ? 4.078 25.906 12.562 1 57.22 123 PRO A C 1
ATOM 879 O O . PRO A 1 123 ? 3.6 24.781 12.789 1 57.22 123 PRO A O 1
ATOM 882 N N . ALA A 1 124 ? 3.301 27 12.281 1 69.56 124 ALA A N 1
ATOM 883 C CA . ALA A 1 124 ? 1.843 27.062 12.32 1 69.56 124 ALA A CA 1
ATOM 884 C C . ALA A 1 124 ? 1.221 26.062 11.359 1 69.56 124 ALA A C 1
ATOM 886 O O . ALA A 1 124 ? 1.223 26.281 10.141 1 69.56 124 ALA A O 1
ATOM 887 N N . MET A 1 125 ? 1.057 24.875 11.742 1 83.81 125 MET A N 1
ATOM 888 C CA . MET A 1 125 ? 0.359 23.844 10.984 1 83.81 125 MET A CA 1
ATOM 889 C C . MET A 1 125 ? -1.145 24.094 10.969 1 83.81 125 MET A C 1
ATOM 891 O O . MET A 1 125 ? -1.719 24.5 11.977 1 83.81 125 MET A O 1
ATOM 895 N N . GLU A 1 126 ? -1.703 24 9.75 1 88.31 126 GLU A N 1
ATOM 896 C CA . GLU A 1 126 ? -3.162 23.969 9.68 1 88.31 126 GLU A CA 1
ATOM 897 C C . GLU A 1 126 ? -3.719 22.688 10.289 1 88.31 126 GLU A C 1
ATOM 899 O O . GLU A 1 126 ? -3.051 21.656 10.289 1 88.31 126 GLU A O 1
ATOM 904 N N . PRO A 1 127 ? -4.883 22.781 10.773 1 89.81 127 PRO A N 1
ATOM 905 C CA . PRO A 1 127 ? -5.461 21.578 11.352 1 89.81 127 PRO A CA 1
ATOM 906 C C . PRO A 1 127 ? -5.941 20.578 10.289 1 89.81 127 PRO A C 1
ATOM 908 O O . PRO A 1 127 ? -6.504 21 9.273 1 89.81 127 PRO A O 1
ATOM 911 N N . VAL A 1 128 ? -5.59 19.359 10.508 1 92.81 128 VAL A N 1
ATOM 912 C CA . VAL A 1 128 ? -6.324 18.281 9.859 1 92.81 128 VAL A CA 1
ATOM 913 C C . VAL A 1 128 ? -7.578 17.953 10.672 1 92.81 128 VAL A C 1
ATOM 915 O O . VAL A 1 128 ? -7.5 17.688 11.867 1 92.81 128 VAL A O 1
ATOM 918 N N . THR A 1 129 ? -8.68 17.938 10.039 1 92 129 THR A N 1
ATOM 919 C CA . THR A 1 129 ? -9.953 17.719 10.719 1 92 129 THR A CA 1
ATOM 920 C C . THR A 1 129 ? -10.266 16.219 10.789 1 92 129 THR A C 1
ATOM 922 O O . THR A 1 129 ? -10.25 15.523 9.773 1 92 129 THR A O 1
ATOM 925 N N . VAL A 1 130 ? -10.5 15.727 11.938 1 93.44 130 VAL A N 1
ATOM 926 C CA . VAL A 1 130 ? -11.109 14.414 12.102 1 93.44 130 VAL A CA 1
ATOM 927 C C . VAL A 1 130 ? -12.625 14.531 12.039 1 93.44 130 VAL A C 1
ATOM 929 O O . VAL A 1 130 ? -13.266 14.93 13.008 1 93.44 130 VAL A O 1
ATOM 932 N N . GLU A 1 131 ? -13.188 14.18 10.914 1 91.94 131 GLU A N 1
ATOM 933 C CA . GLU A 1 131 ? -14.609 14.383 10.648 1 91.94 131 GLU A CA 1
ATOM 934 C C . GLU A 1 131 ? -15.469 13.5 11.547 1 91.94 131 GLU A C 1
ATOM 936 O O . GLU A 1 131 ? -16.469 13.961 12.109 1 91.94 131 GLU A O 1
ATOM 941 N N . GLN A 1 132 ? -15.141 12.289 11.617 1 93 132 GLN A N 1
ATOM 942 C CA . GLN A 1 132 ? -15.938 11.305 12.336 1 93 132 GLN A CA 1
ATOM 943 C C . GLN A 1 132 ? -15.086 10.109 12.758 1 93 132 GLN A C 1
ATOM 945 O O . GLN A 1 132 ? -14.109 9.766 12.086 1 93 132 GLN A O 1
ATOM 950 N N . ARG A 1 133 ? -15.398 9.57 13.836 1 92.19 133 ARG A N 1
ATOM 951 C CA . ARG A 1 133 ? -14.922 8.258 14.258 1 92.19 133 ARG A CA 1
ATOM 952 C C . ARG A 1 133 ? -16.047 7.227 14.219 1 92.19 133 ARG A C 1
ATOM 954 O O . ARG A 1 133 ? -17.047 7.352 14.938 1 92.19 133 ARG A O 1
ATOM 961 N N . LEU A 1 134 ? -15.898 6.258 13.312 1 93.38 134 LEU A N 1
ATOM 962 C CA . LEU A 1 134 ? -16.906 5.219 13.133 1 93.38 134 LEU A CA 1
ATOM 963 C C . LEU A 1 134 ? -16.578 3.986 13.969 1 93.38 134 LEU A C 1
ATOM 965 O O . LEU A 1 134 ? -15.523 3.367 13.781 1 93.38 134 LEU A O 1
ATOM 969 N N . GLU A 1 135 ? -17.391 3.65 14.789 1 91.38 135 GLU A N 1
ATOM 970 C CA . GLU A 1 135 ? -17.156 2.492 15.648 1 91.38 135 GLU A CA 1
ATOM 971 C C . GLU A 1 135 ? -17.406 1.188 14.891 1 91.38 135 GLU A C 1
ATOM 973 O O . GLU A 1 135 ? -18.359 1.082 14.125 1 91.38 135 GLU A O 1
ATOM 978 N N . VAL A 1 136 ? -16.5 0.254 14.891 1 89.31 136 VAL A N 1
ATOM 979 C CA . VAL A 1 136 ? -16.641 -1.027 14.211 1 89.31 136 VAL A CA 1
ATOM 980 C C . VAL A 1 136 ? -16.797 -2.146 15.242 1 89.31 136 VAL A C 1
ATOM 982 O O . VAL A 1 136 ? -16.953 -3.314 14.875 1 89.31 136 VAL A O 1
ATOM 985 N N . GLY A 1 137 ? -16.844 -1.873 16.547 1 82.12 137 GLY A N 1
ATOM 986 C CA . GLY A 1 137 ? -17 -2.902 17.562 1 82.12 137 GLY A CA 1
ATOM 987 C C . GLY A 1 137 ? -15.781 -3.035 18.453 1 82.12 137 GLY A C 1
ATOM 988 O O . GLY A 1 137 ? -15.164 -2.035 18.828 1 82.12 137 GLY A O 1
ATOM 989 N N . HIS A 1 138 ? -15.461 -4.336 18.75 1 76.75 138 HIS A N 1
ATOM 990 C CA . HIS A 1 138 ? -14.461 -4.523 19.797 1 76.75 138 HIS A CA 1
ATOM 991 C C . HIS A 1 138 ? -13.133 -4.98 19.219 1 76.75 138 HIS A C 1
ATOM 993 O O . HIS A 1 138 ? -12.273 -5.488 19.953 1 76.75 138 HIS A O 1
ATOM 999 N N . ALA A 1 139 ? -12.992 -4.848 17.984 1 89.88 139 ALA A N 1
ATOM 1000 C CA . ALA A 1 139 ? -11.734 -5.348 17.422 1 89.88 139 ALA A CA 1
ATOM 1001 C C . ALA A 1 139 ? -11.078 -4.301 16.531 1 89.88 139 ALA A C 1
ATOM 1003 O O . ALA A 1 139 ? -11.742 -3.393 16.031 1 89.88 139 ALA A O 1
ATOM 1004 N N . GLY A 1 140 ? -9.742 -4.402 16.375 1 94.75 140 GLY A N 1
ATOM 1005 C CA . GLY A 1 140 ? -8.969 -3.48 15.562 1 94.75 140 GLY A CA 1
ATOM 1006 C C . GLY A 1 140 ? -9.297 -3.582 14.078 1 94.75 140 GLY A C 1
ATOM 1007 O O . GLY A 1 140 ? -9.898 -4.562 13.641 1 94.75 140 GLY A O 1
ATOM 1008 N N . VAL A 1 141 ? -8.977 -2.523 13.398 1 96.69 141 VAL A N 1
ATOM 1009 C CA . VAL A 1 141 ? -9.086 -2.451 11.945 1 96.69 141 VAL A CA 1
ATOM 1010 C C . VAL A 1 141 ? -7.695 -2.432 11.32 1 96.69 141 VAL A C 1
ATOM 1012 O O . VAL A 1 141 ? -6.973 -1.439 11.43 1 96.69 141 VAL A O 1
ATOM 1015 N N . GLY A 1 142 ? -7.445 -3.506 10.594 1 95.31 142 GLY A N 1
ATOM 1016 C CA . GLY A 1 142 ? -6.074 -3.689 10.141 1 95.31 142 GLY A CA 1
ATOM 1017 C C . GLY A 1 142 ? -5.852 -3.236 8.711 1 95.31 142 GLY A C 1
ATOM 1018 O O . GLY A 1 142 ? -4.711 -3.115 8.266 1 95.31 142 GLY A O 1
ATOM 1019 N N . SER A 1 143 ? -6.836 -3.006 7.977 1 97 143 SER A N 1
ATOM 1020 C CA . SER A 1 143 ? -6.715 -2.609 6.578 1 97 143 SER A CA 1
ATOM 1021 C C . SER A 1 143 ? -7.891 -1.736 6.148 1 97 143 SER A C 1
ATOM 1023 O O . SER A 1 143 ? -9.023 -1.944 6.598 1 97 143 SER A O 1
ATOM 1025 N N . VAL A 1 144 ? -7.613 -0.769 5.293 1 97.94 144 VAL A N 1
ATOM 1026 C CA . VAL A 1 144 ? -8.625 0.112 4.723 1 97.94 144 VAL A CA 1
ATOM 1027 C C . VAL A 1 144 ? -8.305 0.389 3.256 1 97.94 144 VAL A C 1
ATOM 1029 O O . VAL A 1 144 ? -7.133 0.403 2.865 1 97.94 144 VAL A O 1
ATOM 1032 N N . ALA A 1 145 ? -9.297 0.581 2.457 1 98.31 145 ALA A N 1
ATOM 1033 C CA . ALA A 1 145 ? -9.117 0.936 1.052 1 98.31 145 ALA A CA 1
ATOM 1034 C C . ALA A 1 145 ? -10.289 1.783 0.55 1 98.31 145 ALA A C 1
ATOM 1036 O O . ALA A 1 145 ? -11.453 1.409 0.715 1 98.31 145 ALA A O 1
ATOM 1037 N N . ILE A 1 146 ? -9.953 2.891 -0.015 1 98 146 ILE A N 1
ATOM 1038 C CA . ILE A 1 146 ? -10.961 3.723 -0.671 1 98 146 ILE A CA 1
ATOM 1039 C C . ILE A 1 146 ? -11.086 3.318 -2.137 1 98 146 ILE A C 1
ATOM 1041 O O . ILE A 1 146 ? -10.086 3.184 -2.842 1 98 146 ILE A O 1
ATOM 1045 N N . ARG A 1 147 ? -12.281 3.119 -2.5 1 96.81 147 ARG A N 1
ATOM 1046 C CA . ARG A 1 147 ? -12.469 2.795 -3.91 1 96.81 147 ARG A CA 1
ATOM 1047 C C . ARG A 1 147 ? -12.117 3.986 -4.797 1 96.81 147 ARG A C 1
ATOM 1049 O O . ARG A 1 147 ? -12.25 5.137 -4.379 1 96.81 147 ARG A O 1
ATOM 1056 N N . GLY A 1 148 ? -11.719 3.689 -6.02 1 94.19 148 GLY A N 1
ATOM 1057 C CA . GLY A 1 148 ? -11.195 4.707 -6.918 1 94.19 148 GLY A CA 1
ATOM 1058 C C . GLY A 1 148 ? -12.188 5.82 -7.195 1 94.19 148 GLY A C 1
ATOM 1059 O O . GLY A 1 148 ? -11.805 6.992 -7.285 1 94.19 148 GLY A O 1
ATOM 1060 N N . ASP A 1 149 ? -13.414 5.477 -7.328 1 93.81 149 ASP A N 1
ATOM 1061 C CA . ASP A 1 149 ? -14.422 6.48 -7.637 1 93.81 149 ASP A CA 1
ATOM 1062 C C . ASP A 1 149 ? -14.836 7.246 -6.383 1 93.81 149 ASP A C 1
ATOM 1064 O O . ASP A 1 149 ? -15.703 8.117 -6.441 1 93.81 149 ASP A O 1
ATOM 1068 N N . GLN A 1 150 ? -14.305 6.844 -5.25 1 96.31 150 GLN A N 1
ATOM 1069 C CA . GLN A 1 150 ? -14.469 7.52 -3.967 1 96.31 150 GLN A CA 1
ATOM 1070 C C . GLN A 1 150 ? -15.914 7.473 -3.498 1 96.31 150 GLN A C 1
ATOM 1072 O O . GLN A 1 150 ? -16.375 8.383 -2.803 1 96.31 150 GLN A O 1
ATOM 1077 N N . ARG A 1 151 ? -16.641 6.504 -3.982 1 96.5 151 ARG A N 1
ATOM 1078 C CA . ARG A 1 151 ? -18.016 6.355 -3.525 1 96.5 151 ARG A CA 1
ATOM 1079 C C . ARG A 1 151 ? -18.094 5.52 -2.252 1 96.5 151 ARG A C 1
ATOM 1081 O O . ARG A 1 151 ? -18.906 5.789 -1.37 1 96.5 151 ARG A O 1
ATOM 1088 N N . ILE A 1 152 ? -17.266 4.504 -2.225 1 97.31 152 ILE A N 1
ATOM 1089 C CA . ILE A 1 152 ? -17.281 3.613 -1.069 1 97.31 152 ILE A CA 1
ATOM 1090 C C . ILE A 1 152 ? -15.844 3.381 -0.592 1 97.31 152 ILE A C 1
ATOM 1092 O O . ILE A 1 152 ? -14.883 3.697 -1.303 1 97.31 152 ILE A O 1
ATOM 1096 N N . PHE A 1 153 ? -15.664 2.928 0.579 1 97.75 153 PHE A N 1
ATOM 1097 C CA . PHE A 1 153 ? -14.422 2.365 1.085 1 97.75 153 PHE A CA 1
ATOM 1098 C C . PHE A 1 153 ? -14.68 1.062 1.832 1 97.75 153 PHE A C 1
ATOM 1100 O O . PHE A 1 153 ? -15.812 0.778 2.223 1 97.75 153 PHE A O 1
ATOM 1107 N N . ALA A 1 154 ? -13.672 0.217 1.972 1 97.25 154 ALA A N 1
ATOM 1108 C CA . ALA A 1 154 ? -13.766 -1.072 2.652 1 97.25 154 ALA A CA 1
ATOM 1109 C C . ALA A 1 154 ? -12.773 -1.152 3.809 1 97.25 154 ALA A C 1
ATOM 1111 O O . ALA A 1 154 ? -11.719 -0.505 3.781 1 97.25 154 ALA A O 1
ATOM 1112 N N . THR A 1 155 ? -13.117 -1.874 4.82 1 97.44 155 THR A N 1
ATOM 1113 C CA . THR A 1 155 ? -12.242 -2.119 5.961 1 97.44 155 THR A CA 1
ATOM 1114 C C . THR A 1 155 ? -12.141 -3.613 6.254 1 97.44 155 THR A C 1
ATOM 1116 O O . THR A 1 155 ? -13.094 -4.363 6.023 1 97.44 155 THR A O 1
ATOM 1119 N N . GLY A 1 156 ? -10.984 -4.027 6.609 1 96.62 156 GLY A N 1
ATOM 1120 C CA . GLY A 1 156 ? -10.75 -5.363 7.137 1 96.62 156 GLY A CA 1
ATOM 1121 C C . GLY A 1 156 ? -10.5 -5.379 8.633 1 96.62 156 GLY A C 1
ATOM 1122 O O . GLY A 1 156 ? -9.492 -4.848 9.102 1 96.62 156 GLY A O 1
ATOM 1123 N N . GLY A 1 157 ? -11.32 -6.078 9.367 1 96.31 157 GLY A N 1
ATOM 1124 C CA . GLY A 1 157 ? -11.266 -6.059 10.82 1 96.31 157 GLY A CA 1
ATOM 1125 C C . GLY A 1 157 ? -10.648 -7.316 11.414 1 96.31 157 GLY A C 1
ATOM 1126 O O . GLY A 1 157 ? -10.68 -8.375 10.789 1 96.31 157 GLY A O 1
ATOM 1127 N N . TRP A 1 158 ? -10.164 -7.113 12.578 1 96.31 158 TRP A N 1
ATOM 1128 C CA . TRP A 1 158 ? -9.695 -8.266 13.336 1 96.31 158 TRP A CA 1
ATOM 1129 C C . TRP A 1 158 ? -10.867 -9.117 13.82 1 96.31 158 TRP A C 1
ATOM 1131 O O . TRP A 1 158 ? -10.672 -10.25 14.281 1 96.31 158 TRP A O 1
ATOM 1141 N N . ASP A 1 159 ? -12.094 -8.609 13.75 1 94.69 159 ASP A N 1
ATOM 1142 C CA . ASP A 1 159 ? -13.305 -9.359 14.086 1 94.69 159 ASP A CA 1
ATOM 1143 C C . ASP A 1 159 ? -13.727 -10.258 12.93 1 94.69 159 ASP A C 1
ATOM 1145 O O . ASP A 1 159 ? -14.859 -10.742 12.891 1 94.69 159 ASP A O 1
ATOM 1149 N N . LYS A 1 160 ? -12.992 -10.367 11.914 1 94.06 160 LYS A N 1
ATOM 1150 C CA . LYS A 1 160 ? -13.141 -11.289 10.797 1 94.06 160 LYS A CA 1
ATOM 1151 C C . LYS A 1 160 ? -14.078 -10.719 9.734 1 94.06 160 LYS A C 1
ATOM 1153 O O . LYS A 1 160 ? -14.43 -11.414 8.781 1 94.06 160 LYS A O 1
ATOM 1158 N N . ARG A 1 161 ? -14.414 -9.508 9.844 1 94.19 161 ARG A N 1
ATOM 1159 C CA . ARG A 1 161 ? -15.422 -8.938 8.945 1 94.19 161 ARG A CA 1
ATOM 1160 C C . ARG A 1 161 ? -14.789 -7.961 7.965 1 94.19 161 ARG A C 1
ATOM 1162 O O . ARG A 1 161 ? -13.914 -7.172 8.344 1 94.19 161 ARG A O 1
ATOM 1169 N N . VAL A 1 162 ? -15.219 -8.117 6.762 1 94.94 162 VAL A N 1
ATOM 1170 C CA . VAL A 1 162 ? -15.008 -7.062 5.773 1 94.94 162 VAL A CA 1
ATOM 1171 C C . VAL A 1 162 ? -16.234 -6.16 5.715 1 94.94 162 VAL A C 1
ATOM 1173 O O . VAL A 1 162 ? -17.359 -6.641 5.547 1 94.94 162 VAL A O 1
ATOM 1176 N N . ARG A 1 163 ? -16.047 -4.887 5.898 1 95.75 163 ARG A N 1
ATOM 1177 C CA . ARG A 1 163 ? -17.156 -3.941 5.871 1 95.75 163 ARG A CA 1
ATOM 1178 C C . ARG A 1 163 ? -17.016 -2.963 4.711 1 95.75 163 ARG A C 1
ATOM 1180 O O . ARG A 1 163 ? -15.914 -2.512 4.402 1 95.75 163 ARG A O 1
ATOM 1187 N N . VAL A 1 164 ? -18.094 -2.691 4.113 1 96.19 164 VAL A N 1
ATOM 1188 C CA . VAL A 1 164 ? -18.172 -1.688 3.059 1 96.19 164 VAL A CA 1
ATOM 1189 C C . VAL A 1 164 ? -18.969 -0.478 3.553 1 96.19 164 VAL A C 1
ATOM 1191 O O . VAL A 1 164 ? -20.047 -0.628 4.129 1 96.19 164 VAL A O 1
ATOM 1194 N N . TRP A 1 165 ? -18.438 0.686 3.338 1 97.44 165 TRP A N 1
ATOM 1195 C CA . TRP A 1 165 ? -19.016 1.936 3.83 1 97.44 165 TRP A CA 1
ATOM 1196 C C . TRP A 1 165 ? -19.266 2.902 2.68 1 97.44 165 TRP A C 1
ATOM 1198 O O . TRP A 1 165 ? -18.531 2.922 1.695 1 97.44 165 TRP A O 1
ATOM 1208 N N . ASP A 1 166 ? -20.297 3.727 2.836 1 97.38 166 ASP A N 1
ATOM 1209 C CA . ASP A 1 166 ? -20.453 4.906 1.99 1 97.38 166 ASP A CA 1
ATOM 1210 C C . ASP A 1 166 ? -19.406 5.969 2.334 1 97.38 166 ASP A C 1
ATOM 1212 O O . ASP A 1 166 ? -19.297 6.371 3.492 1 97.38 166 ASP A O 1
ATOM 1216 N N . PHE A 1 167 ? -18.688 6.406 1.414 1 97.19 167 PHE A N 1
ATOM 1217 C CA . PHE A 1 167 ? -17.578 7.301 1.696 1 97.19 167 PHE A CA 1
ATOM 1218 C C . PHE A 1 167 ? -18.062 8.734 1.861 1 97.19 167 PHE A C 1
ATOM 1220 O O . PHE A 1 167 ? -17.422 9.547 2.527 1 97.19 167 PHE A O 1
ATOM 1227 N N . GLN A 1 168 ? -19.125 9.102 1.292 1 95.31 168 GLN A N 1
ATOM 1228 C CA . GLN A 1 168 ? -19.641 10.461 1.387 1 95.31 168 GLN A CA 1
ATOM 1229 C C . GLN A 1 168 ? -20.531 10.617 2.625 1 95.31 168 GLN A C 1
ATOM 1231 O O . GLN A 1 168 ? -20.328 11.555 3.406 1 95.31 168 GLN A O 1
ATOM 1236 N N . ARG A 1 169 ? -21.453 9.656 2.861 1 96.69 169 ARG A N 1
ATOM 1237 C CA . ARG A 1 169 ? -22.422 9.766 3.955 1 96.69 169 ARG A CA 1
ATOM 1238 C C . ARG A 1 169 ? -21.875 9.102 5.219 1 96.69 169 ARG A C 1
ATOM 1240 O O . ARG A 1 169 ? -22.438 9.281 6.305 1 96.69 169 ARG A O 1
ATOM 1247 N N . LEU A 1 170 ? -20.844 8.305 5.113 1 96.94 170 LEU A N 1
ATOM 1248 C CA . LEU A 1 170 ? -20.172 7.641 6.227 1 96.94 170 LEU A CA 1
ATOM 1249 C C . LEU A 1 170 ? -21.125 6.723 6.973 1 96.94 170 LEU A C 1
ATOM 1251 O O . LEU A 1 170 ? -21.188 6.758 8.203 1 96.94 170 LEU A O 1
ATOM 1255 N N . ARG A 1 171 ? -21.828 5.965 6.293 1 95.81 171 ARG A N 1
ATOM 1256 C CA . ARG A 1 171 ? -22.719 4.949 6.859 1 95.81 171 ARG A CA 1
ATOM 1257 C C . ARG A 1 171 ? -22.344 3.559 6.359 1 95.81 171 ARG A C 1
ATOM 1259 O O . ARG A 1 171 ? -21.828 3.41 5.25 1 95.81 171 ARG A O 1
ATOM 1266 N N . PRO A 1 172 ? -22.641 2.566 7.188 1 93.88 172 PRO A N 1
ATOM 1267 C CA . PRO A 1 172 ? -22.359 1.198 6.742 1 93.88 172 PRO A CA 1
ATOM 1268 C C . PRO A 1 172 ? -23.297 0.748 5.617 1 93.88 172 PRO A C 1
ATOM 1270 O O . PRO A 1 172 ? -24.484 1.059 5.641 1 93.88 172 PRO A O 1
ATOM 1273 N N . LEU A 1 173 ? -22.734 0.11 4.582 1 94.81 173 LEU A N 1
ATOM 1274 C CA . LEU A 1 173 ? -23.531 -0.39 3.461 1 94.81 173 LEU A CA 1
ATOM 1275 C C . LEU A 1 173 ? -23.641 -1.909 3.518 1 94.81 173 LEU A C 1
ATOM 1277 O O . LEU A 1 173 ? -24.688 -2.465 3.15 1 94.81 173 LEU A O 1
ATOM 1281 N N . ALA A 1 174 ? -22.594 -2.639 3.91 1 93 174 ALA A N 1
ATOM 1282 C CA . ALA A 1 174 ? -22.609 -4.098 3.93 1 93 174 ALA A CA 1
ATOM 1283 C C . ALA A 1 174 ? -21.547 -4.641 4.883 1 93 174 ALA A C 1
ATOM 1285 O O . ALA A 1 174 ? -20.531 -3.992 5.121 1 93 174 ALA A O 1
ATOM 1286 N N . ILE A 1 175 ? -21.812 -5.723 5.461 1 92.94 175 ILE A N 1
ATOM 1287 C CA . ILE A 1 175 ? -20.844 -6.562 6.148 1 92.94 175 ILE A CA 1
ATOM 1288 C C . ILE A 1 175 ? -20.656 -7.871 5.387 1 92.94 175 ILE A C 1
ATOM 1290 O O . ILE A 1 175 ? -21.609 -8.625 5.199 1 92.94 175 ILE A O 1
ATOM 1294 N N . LEU A 1 176 ? -19.5 -8.102 4.93 1 89.38 176 LEU A N 1
ATOM 1295 C CA . LEU A 1 176 ? -19.188 -9.289 4.133 1 89.38 176 LEU A CA 1
ATOM 1296 C C . LEU A 1 176 ? -18.531 -10.359 4.984 1 89.38 176 LEU A C 1
ATOM 1298 O O . LEU A 1 176 ? -17.422 -10.148 5.496 1 89.38 176 LEU A O 1
ATOM 1302 N N . LYS A 1 177 ? -19.203 -11.453 5.137 1 87.38 177 LYS A N 1
ATOM 1303 C CA . LYS A 1 177 ? -18.703 -12.555 5.953 1 87.38 177 LYS A CA 1
ATOM 1304 C C . LYS A 1 177 ? -18.047 -13.625 5.086 1 87.38 177 LYS A C 1
ATOM 1306 O O . LYS A 1 177 ? -18.75 -14.352 4.363 1 87.38 177 LYS A O 1
ATOM 1311 N N . ALA A 1 178 ? -16.766 -13.617 5.066 1 85.44 178 ALA A N 1
ATOM 1312 C CA . ALA A 1 178 ? -16.062 -14.586 4.227 1 85.44 178 ALA A CA 1
ATOM 1313 C C . ALA A 1 178 ? -14.898 -15.219 4.977 1 85.44 178 ALA A C 1
ATOM 1315 O O . ALA A 1 178 ? -14.305 -16.188 4.504 1 85.44 178 ALA A O 1
ATOM 1316 N N . HIS A 1 179 ? -14.602 -14.695 6.125 1 89.69 179 HIS A N 1
ATOM 1317 C CA . HIS A 1 179 ? -13.367 -15.102 6.785 1 89.69 179 HIS A CA 1
ATOM 1318 C C . HIS A 1 179 ? -13.641 -15.641 8.188 1 89.69 179 HIS A C 1
ATOM 1320 O O . HIS A 1 179 ? -14.609 -15.242 8.836 1 89.69 179 HIS A O 1
ATOM 1326 N N . ALA A 1 180 ? -12.789 -16.531 8.625 1 92.19 180 ALA A N 1
ATOM 1327 C CA . ALA A 1 180 ? -12.875 -17.109 9.961 1 92.19 180 ALA A CA 1
ATOM 1328 C C . ALA A 1 180 ? -11.742 -16.609 10.852 1 92.19 180 ALA A C 1
ATOM 1330 O O . ALA A 1 180 ? -11.562 -17.094 11.977 1 92.19 180 ALA A O 1
ATOM 1331 N N . GLY A 1 181 ? -10.93 -15.742 10.398 1 93.81 181 GLY A N 1
ATOM 1332 C CA . GLY A 1 181 ? -9.852 -15.102 11.133 1 93.81 181 GLY A CA 1
ATOM 1333 C C . GLY A 1 181 ? -9.727 -13.617 10.82 1 93.81 181 GLY A C 1
ATOM 1334 O O . GLY A 1 181 ? -10.492 -13.078 10.023 1 93.81 181 GLY A O 1
ATOM 1335 N N . PRO A 1 182 ? -8.805 -12.969 11.547 1 95.88 182 PRO A N 1
ATOM 1336 C CA . PRO A 1 182 ? -8.586 -11.539 11.281 1 95.88 182 PRO A CA 1
ATOM 1337 C C . PRO A 1 182 ? -8.344 -11.242 9.805 1 95.88 182 PRO A C 1
ATOM 1339 O O . PRO A 1 182 ? -7.652 -12.008 9.125 1 95.88 182 PRO A O 1
ATOM 1342 N N . VAL A 1 183 ? -8.945 -10.203 9.297 1 94.75 183 VAL A N 1
ATOM 1343 C CA . VAL A 1 183 ? -8.734 -9.734 7.926 1 94.75 183 VAL A CA 1
ATOM 1344 C C . VAL A 1 183 ? -7.539 -8.781 7.887 1 94.75 183 VAL A C 1
ATOM 1346 O O . VAL A 1 183 ? -7.543 -7.742 8.547 1 94.75 183 VAL A O 1
ATOM 1349 N N . ASN A 1 184 ? -6.562 -9.078 7.016 1 92.94 184 ASN A N 1
ATOM 1350 C CA . ASN A 1 184 ? -5.285 -8.367 7.031 1 92.94 184 ASN A CA 1
ATOM 1351 C C . ASN A 1 184 ? -5.168 -7.402 5.852 1 92.94 184 ASN A C 1
ATOM 1353 O O . ASN A 1 184 ? -4.355 -6.48 5.879 1 92.94 184 ASN A O 1
ATOM 1357 N N . CYS A 1 185 ? -5.879 -7.648 4.898 1 95.12 185 CYS A N 1
ATOM 1358 C CA . CYS A 1 185 ? -5.742 -6.812 3.711 1 95.12 185 CYS A CA 1
ATOM 1359 C C . CYS A 1 185 ? -7.066 -6.707 2.965 1 95.12 185 CYS A C 1
ATOM 1361 O O . CYS A 1 185 ? -7.824 -7.676 2.896 1 95.12 185 CYS A O 1
ATOM 1363 N N . VAL A 1 186 ? -7.391 -5.578 2.441 1 96.38 186 VAL A N 1
ATOM 1364 C CA . VAL A 1 186 ? -8.477 -5.328 1.499 1 96.38 186 VAL A CA 1
ATOM 1365 C C . VAL A 1 186 ? -7.98 -4.445 0.359 1 96.38 186 VAL A C 1
ATOM 1367 O O . VAL A 1 186 ? -7.105 -3.598 0.558 1 96.38 186 VAL A O 1
ATOM 1370 N N . ALA A 1 187 ? -8.492 -4.641 -0.795 1 95.25 187 ALA A N 1
ATOM 1371 C CA . ALA A 1 187 ? -8.102 -3.836 -1.951 1 95.25 187 ALA A CA 1
ATOM 1372 C C . ALA A 1 187 ? -9.211 -3.805 -2.998 1 95.25 187 ALA A C 1
ATOM 1374 O O . ALA A 1 187 ? -9.938 -4.789 -3.172 1 95.25 187 ALA A O 1
ATOM 1375 N N . PHE A 1 188 ? -9.273 -2.686 -3.645 1 93.31 188 PHE A N 1
ATOM 1376 C CA . PHE A 1 188 ? -10.156 -2.557 -4.801 1 93.31 188 PHE A CA 1
ATOM 1377 C C . PHE A 1 188 ? -9.367 -2.664 -6.098 1 93.31 188 PHE A C 1
ATOM 1379 O O . PHE A 1 188 ? -8.188 -2.289 -6.148 1 93.31 188 PHE A O 1
ATOM 1386 N N . SER A 1 189 ? -10.078 -3.146 -7.094 1 89.44 189 SER A N 1
ATOM 1387 C CA . SER A 1 189 ? -9.477 -3.104 -8.422 1 89.44 189 SER A CA 1
ATOM 1388 C C . SER A 1 189 ? -9.484 -1.687 -8.984 1 89.44 189 SER A C 1
ATOM 1390 O O . SER A 1 189 ? -10.305 -0.859 -8.586 1 89.44 189 SER A O 1
ATOM 1392 N N . ASN A 1 190 ? -8.562 -1.46 -9.883 1 87.25 190 ASN A N 1
ATOM 1393 C CA . ASN A 1 190 ? -8.492 -0.145 -10.516 1 87.25 190 ASN A CA 1
ATOM 1394 C C . ASN A 1 190 ? -9.758 0.162 -11.32 1 87.25 190 ASN A C 1
ATOM 1396 O O . ASN A 1 190 ? -10.086 1.327 -11.547 1 87.25 190 ASN A O 1
ATOM 1400 N N . THR A 1 191 ? -10.422 -0.854 -11.773 1 83.69 191 THR A N 1
ATOM 1401 C CA . THR A 1 191 ? -11.641 -0.685 -12.547 1 83.69 191 THR A CA 1
ATOM 1402 C C . THR A 1 191 ? -12.852 -0.548 -11.625 1 83.69 191 THR A C 1
ATOM 1404 O O . THR A 1 191 ? -13.984 -0.425 -12.094 1 83.69 191 THR A O 1
ATOM 1407 N N . ASP A 1 192 ? -12.586 -0.652 -10.305 1 88.44 192 ASP A N 1
ATOM 1408 C CA . ASP A 1 192 ? -13.57 -0.408 -9.258 1 88.44 192 ASP A CA 1
ATOM 1409 C C . ASP A 1 192 ? -14.648 -1.489 -9.25 1 88.44 192 ASP A C 1
ATOM 1411 O O . ASP A 1 192 ? -15.742 -1.284 -8.711 1 88.44 192 ASP A O 1
ATOM 1415 N N . ASN A 1 193 ? -14.391 -2.627 -9.859 1 84.06 193 ASN A N 1
ATOM 1416 C CA . ASN A 1 193 ? -15.422 -3.652 -9.977 1 84.06 193 ASN A CA 1
ATOM 1417 C C . ASN A 1 193 ? -15.125 -4.848 -9.07 1 84.06 193 ASN A C 1
ATOM 1419 O O . ASN A 1 193 ? -15.938 -5.77 -8.969 1 84.06 193 ASN A O 1
ATOM 1423 N N . LEU A 1 194 ? -14 -4.887 -8.461 1 87.5 194 LEU A N 1
ATOM 1424 C CA . LEU A 1 194 ? -13.625 -5.996 -7.59 1 87.5 194 LEU A CA 1
ATOM 1425 C C . LEU A 1 194 ? -13.141 -5.488 -6.234 1 87.5 194 LEU A C 1
ATOM 1427 O O . LEU A 1 194 ? -12.414 -4.5 -6.164 1 87.5 194 LEU A O 1
ATOM 1431 N N . LEU A 1 195 ? -13.578 -6.137 -5.195 1 91.38 195 LEU A N 1
ATOM 1432 C CA . LEU A 1 195 ? -13.016 -6.047 -3.854 1 91.38 195 LEU A CA 1
ATOM 1433 C C . LEU A 1 195 ? -12.43 -7.387 -3.422 1 91.38 195 LEU A C 1
ATOM 1435 O O . LEU A 1 195 ? -13.078 -8.43 -3.553 1 91.38 195 LEU A O 1
ATOM 1439 N N . VAL A 1 196 ? -11.18 -7.398 -2.963 1 91.25 196 VAL A N 1
ATOM 1440 C CA . VAL A 1 196 ? -10.547 -8.625 -2.492 1 91.25 196 VAL A CA 1
ATOM 1441 C C . VAL A 1 196 ? -10.078 -8.445 -1.048 1 91.25 196 VAL A C 1
ATOM 1443 O O . VAL A 1 196 ? -9.789 -7.324 -0.62 1 91.25 196 VAL A O 1
ATOM 1446 N N . SER A 1 197 ? -10.078 -9.5 -0.327 1 92.69 197 SER A N 1
ATOM 1447 C CA . SER A 1 197 ? -9.586 -9.5 1.047 1 92.69 197 SER A CA 1
ATOM 1448 C C . SER A 1 197 ? -8.727 -10.727 1.326 1 92.69 197 SER A C 1
ATOM 1450 O O . SER A 1 197 ? -8.891 -11.766 0.684 1 92.69 197 SER A O 1
ATOM 1452 N N . GLY A 1 198 ? -7.781 -10.562 2.133 1 91 198 GLY A N 1
ATOM 1453 C CA . GLY A 1 198 ? -6.965 -11.641 2.666 1 91 198 GLY A CA 1
ATOM 1454 C C . GLY A 1 198 ? -7.008 -11.727 4.18 1 91 198 GLY A C 1
ATOM 1455 O O . GLY A 1 198 ? -7.047 -10.703 4.867 1 91 198 GLY A O 1
ATOM 1456 N N . SER A 1 199 ? -6.906 -12.938 4.648 1 91 199 SER A N 1
ATOM 1457 C CA . SER A 1 199 ? -7.129 -13.164 6.07 1 91 199 SER A CA 1
ATOM 1458 C C . SER A 1 199 ? -6.109 -14.141 6.645 1 91 199 SER A C 1
ATOM 1460 O O . SER A 1 199 ? -5.438 -14.859 5.898 1 91 199 SER A O 1
ATOM 1462 N N . ALA A 1 200 ? -6.07 -14.188 7.938 1 91.56 200 ALA A N 1
ATOM 1463 C CA . ALA A 1 200 ? -5.242 -15.133 8.68 1 91.56 200 ALA A CA 1
ATOM 1464 C C . ALA A 1 200 ? -5.785 -16.547 8.547 1 91.56 200 ALA A C 1
ATOM 1466 O O . ALA A 1 200 ? -5.102 -17.516 8.883 1 91.56 200 ALA A O 1
ATOM 1467 N N . ASP A 1 201 ? -6.941 -16.719 8.047 1 87.25 201 ASP A N 1
ATOM 1468 C CA . ASP A 1 201 ? -7.547 -18.047 7.91 1 87.25 201 ASP A CA 1
ATOM 1469 C C . ASP A 1 201 ? -7.062 -18.734 6.641 1 87.25 201 ASP A C 1
ATOM 1471 O O . ASP A 1 201 ? -7.633 -19.75 6.223 1 87.25 201 ASP A O 1
ATOM 1475 N N . THR A 1 202 ? -6.117 -18.141 5.953 1 83.31 202 THR A N 1
ATOM 1476 C CA . THR A 1 202 ? -5.449 -18.688 4.777 1 83.31 202 THR A CA 1
ATOM 1477 C C . THR A 1 202 ? -6.395 -18.719 3.582 1 83.31 202 THR A C 1
ATOM 1479 O O . THR A 1 202 ? -6.309 -19.609 2.734 1 83.31 202 THR A O 1
ATOM 1482 N N . ARG A 1 203 ? -7.32 -17.75 3.605 1 83.62 203 ARG A N 1
ATOM 1483 C CA . ARG A 1 203 ? -8.25 -17.609 2.486 1 83.62 203 ARG A CA 1
ATOM 1484 C C . ARG A 1 203 ? -8.227 -16.188 1.934 1 83.62 203 ARG A C 1
ATOM 1486 O O . ARG A 1 203 ? -8 -15.234 2.676 1 83.62 203 ARG A O 1
ATOM 1493 N N . ILE A 1 204 ? -8.406 -16.109 0.658 1 86.88 204 ILE A N 1
ATOM 1494 C CA . ILE A 1 204 ? -8.688 -14.844 -0.019 1 86.88 204 ILE A CA 1
ATOM 1495 C C . ILE A 1 204 ? -10.133 -14.82 -0.492 1 86.88 204 ILE A C 1
ATOM 1497 O O . ILE A 1 204 ? -10.648 -15.828 -0.995 1 86.88 204 ILE A O 1
ATOM 1501 N N . ALA A 1 205 ? -10.773 -13.758 -0.271 1 88 205 ALA A N 1
ATOM 1502 C CA . ALA A 1 205 ? -12.133 -13.578 -0.762 1 88 205 ALA A CA 1
ATOM 1503 C C . ALA A 1 205 ? -12.188 -12.477 -1.82 1 88 205 ALA A C 1
ATOM 1505 O O . ALA A 1 205 ? -11.484 -11.469 -1.717 1 88 205 ALA A O 1
ATOM 1506 N N . CYS A 1 206 ? -12.992 -12.68 -2.818 1 86.38 206 CYS A N 1
ATOM 1507 C CA . CYS A 1 206 ? -13.164 -11.734 -3.916 1 86.38 206 CYS A CA 1
ATOM 1508 C C . CYS A 1 206 ? -14.648 -11.461 -4.168 1 86.38 206 CYS A C 1
ATOM 1510 O O . CYS A 1 206 ? -15.445 -12.398 -4.254 1 86.38 206 CYS A O 1
ATOM 1512 N N . TRP A 1 207 ? -15.023 -10.203 -4.262 1 86.88 207 TRP A N 1
ATOM 1513 C CA . TRP A 1 207 ? -16.391 -9.789 -4.539 1 86.88 207 TRP A CA 1
ATOM 1514 C C . TRP A 1 207 ? -16.453 -8.898 -5.773 1 86.88 207 TRP A C 1
ATOM 1516 O O . TRP A 1 207 ? -15.656 -7.965 -5.918 1 86.88 207 TRP A O 1
ATOM 1526 N N . SER A 1 208 ? -17.344 -9.195 -6.668 1 81.75 208 SER A N 1
ATOM 1527 C CA . SER A 1 208 ? -17.672 -8.266 -7.738 1 81.75 208 SER A CA 1
ATOM 1528 C C . SER A 1 208 ? -18.594 -7.148 -7.238 1 81.75 208 SER A C 1
ATOM 1530 O O . SER A 1 208 ? -19.578 -7.41 -6.555 1 81.75 208 SER A O 1
ATOM 1532 N N . LEU A 1 209 ? -18.094 -5.891 -7.566 1 78.12 209 LEU A N 1
ATOM 1533 C CA . LEU A 1 209 ? -18.875 -4.738 -7.105 1 78.12 209 LEU A CA 1
ATOM 1534 C C . LEU A 1 209 ? -19.656 -4.125 -8.258 1 78.12 209 LEU A C 1
ATOM 1536 O O . LEU A 1 209 ? -19.188 -4.09 -9.391 1 78.12 209 LEU A O 1
ATOM 1540 N N . TYR A 1 210 ? -20.938 -4.094 -8.312 1 67.06 210 TYR A N 1
ATOM 1541 C CA . TYR A 1 210 ? -21.766 -3.479 -9.344 1 67.06 210 TYR A CA 1
ATOM 1542 C C . TYR A 1 210 ? -22.406 -2.199 -8.828 1 67.06 210 TYR A C 1
ATOM 1544 O O . TYR A 1 210 ? -22.672 -2.062 -7.633 1 67.06 210 TYR A O 1
ATOM 1552 N N . MET B 1 1 ? -0.809 -17.703 6.988 1 87.12 1 MET B N 1
ATOM 1553 C CA . MET B 1 1 ? -1.784 -16.641 6.801 1 87.12 1 MET B CA 1
ATOM 1554 C C . MET B 1 1 ? -1.408 -15.758 5.613 1 87.12 1 MET B C 1
ATOM 1556 O O . MET B 1 1 ? -0.245 -15.719 5.207 1 87.12 1 MET B O 1
ATOM 1560 N N . CYS B 1 2 ? -2.404 -15.141 4.977 1 87.94 2 CYS B N 1
ATOM 1561 C CA . CYS B 1 2 ? -2.164 -14.18 3.908 1 87.94 2 CYS B CA 1
ATOM 1562 C C . CYS B 1 2 ? -1.597 -12.875 4.469 1 87.94 2 CYS B C 1
ATOM 1564 O O . CYS B 1 2 ? -2.219 -12.242 5.32 1 87.94 2 CYS B O 1
ATOM 1566 N N . MET B 1 3 ? -0.482 -12.453 4.016 1 90.06 3 MET B N 1
ATOM 1567 C CA . MET B 1 3 ? 0.221 -11.305 4.582 1 90.06 3 MET B CA 1
ATOM 1568 C C . MET B 1 3 ? -0.137 -10.023 3.838 1 90.06 3 MET B C 1
ATOM 1570 O O . MET B 1 3 ? -0.318 -8.977 4.453 1 90.06 3 MET B O 1
ATOM 1574 N N . CYS B 1 4 ? -0.21 -10.078 2.623 1 91.12 4 CYS B N 1
ATOM 1575 C CA . CYS B 1 4 ? -0.488 -8.906 1.793 1 91.12 4 CYS B CA 1
ATOM 1576 C C . CYS B 1 4 ? -1.086 -9.32 0.454 1 91.12 4 CYS B C 1
ATOM 1578 O O . CYS B 1 4 ? -0.791 -10.406 -0.055 1 91.12 4 CYS B O 1
ATOM 1580 N N . ILE B 1 5 ? -1.905 -8.477 -0.13 1 92.25 5 ILE B N 1
ATOM 1581 C CA . ILE B 1 5 ? -2.482 -8.688 -1.452 1 92.25 5 ILE B CA 1
ATOM 1582 C C . ILE B 1 5 ? -2.322 -7.426 -2.293 1 92.25 5 ILE B C 1
ATOM 1584 O O . ILE B 1 5 ? -2.273 -6.316 -1.757 1 92.25 5 ILE B O 1
ATOM 1588 N N . ARG B 1 6 ? -2.221 -7.586 -3.527 1 93 6 ARG B N 1
ATOM 1589 C CA . ARG B 1 6 ? -2.225 -6.484 -4.484 1 93 6 ARG B CA 1
ATOM 1590 C C . ARG B 1 6 ? -3.012 -6.852 -5.738 1 93 6 ARG B C 1
ATOM 1592 O O . ARG B 1 6 ? -2.811 -7.922 -6.316 1 93 6 ARG B O 1
ATOM 1599 N N . LEU B 1 7 ? -3.941 -6.023 -6.09 1 91.94 7 LEU B N 1
ATOM 1600 C CA . LEU B 1 7 ? -4.578 -6.125 -7.398 1 91.94 7 LEU B CA 1
ATOM 1601 C C . LEU B 1 7 ? -3.832 -5.293 -8.438 1 91.94 7 LEU B C 1
ATOM 1603 O O . LEU B 1 7 ? -3.326 -4.215 -8.125 1 91.94 7 LEU B O 1
ATOM 1607 N N . PHE B 1 8 ? -3.783 -5.809 -9.648 1 90.5 8 PHE B N 1
ATOM 1608 C CA . PHE B 1 8 ? -3.115 -5.09 -10.727 1 90.5 8 PHE B CA 1
ATOM 1609 C C . PHE B 1 8 ? -3.725 -5.453 -12.078 1 90.5 8 PHE B C 1
ATOM 1611 O O . PHE B 1 8 ? -4.371 -6.492 -12.211 1 90.5 8 PHE B O 1
ATOM 1618 N N . ASP B 1 9 ? -3.516 -4.523 -13.008 1 86.25 9 ASP B N 1
ATOM 1619 C CA . ASP B 1 9 ? -4.074 -4.73 -14.344 1 86.25 9 ASP B CA 1
ATOM 1620 C C . ASP B 1 9 ? -3.021 -5.289 -15.297 1 86.25 9 ASP B C 1
ATOM 1622 O O . ASP B 1 9 ? -1.868 -4.855 -15.281 1 86.25 9 ASP B O 1
ATOM 1626 N N . GLY B 1 10 ? -3.439 -6.266 -15.969 1 77.12 10 GLY B N 1
ATOM 1627 C CA . GLY B 1 10 ? -2.564 -6.742 -17.031 1 77.12 10 GLY B CA 1
ATOM 1628 C C . GLY B 1 10 ? -2.51 -5.805 -18.219 1 77.12 10 GLY B C 1
ATOM 1629 O O . GLY B 1 10 ? -3.281 -4.848 -18.297 1 77.12 10 GLY B O 1
ATOM 1630 N N . GLY B 1 11 ? -1.29 -5.656 -19.062 1 62.34 11 GLY B N 1
ATOM 1631 C CA . GLY B 1 11 ? -1.177 -4.871 -20.281 1 62.34 11 GLY B CA 1
ATOM 1632 C C . GLY B 1 11 ? -2.062 -5.379 -21.406 1 62.34 11 GLY B C 1
ATOM 1633 O O . GLY B 1 11 ? -1.805 -6.445 -21.969 1 62.34 11 GLY B O 1
ATOM 1634 N N . GLY B 1 12 ? -3.344 -5.457 -21.281 1 52.25 12 GLY B N 1
ATOM 1635 C CA . GLY B 1 12 ? -4.066 -5.984 -22.422 1 52.25 12 GLY B CA 1
ATOM 1636 C C . GLY B 1 12 ? -3.521 -5.484 -23.75 1 52.25 12 GLY B C 1
ATOM 1637 O O . GLY B 1 12 ? -2.91 -4.418 -23.812 1 52.25 12 GLY B O 1
ATOM 1638 N N . ALA B 1 13 ? -3.131 -6.352 -24.688 1 43.41 13 ALA B N 1
ATOM 1639 C CA . ALA B 1 13 ? -2.736 -6.082 -26.062 1 43.41 13 ALA B CA 1
ATOM 1640 C C . ALA B 1 13 ? -3.381 -4.797 -26.578 1 43.41 13 ALA B C 1
ATOM 1642 O O . ALA B 1 13 ? -2.842 -4.141 -27.469 1 43.41 13 ALA B O 1
ATOM 1643 N N . ASP B 1 14 ? -4.715 -4.777 -26.688 1 39.94 14 ASP B N 1
ATOM 1644 C CA . ASP B 1 14 ? -5.297 -3.654 -27.422 1 39.94 14 ASP B CA 1
ATOM 1645 C C . ASP B 1 14 ? -5.215 -2.367 -26.594 1 39.94 14 ASP B C 1
ATOM 1647 O O . ASP B 1 14 ? -5.484 -2.371 -25.391 1 39.94 14 ASP B O 1
ATOM 1651 N N . GLY B 1 15 ? -4.176 -1.53 -26.672 1 38.41 15 GLY B N 1
ATOM 1652 C CA . GLY B 1 15 ? -4.102 -0.121 -26.312 1 38.41 15 GLY B CA 1
ATOM 1653 C C . GLY B 1 15 ? -5.398 0.42 -25.75 1 38.41 15 GLY B C 1
ATOM 1654 O O . GLY B 1 15 ? -5.516 1.62 -25.484 1 38.41 15 GLY B O 1
ATOM 1655 N N . GLY B 1 16 ? -6.492 -0.014 -26.281 1 36.19 16 GLY B N 1
ATOM 1656 C CA . GLY B 1 16 ? -7.762 0.662 -26.062 1 36.19 16 GLY B CA 1
ATOM 1657 C C . GLY B 1 16 ? -8.219 0.599 -24.609 1 36.19 16 GLY B C 1
ATOM 1658 O O . GLY B 1 16 ? -7.719 -0.218 -23.828 1 36.19 16 GLY B O 1
ATOM 1659 N N . GLY B 1 17 ? -8.852 1.612 -24.125 1 39.66 17 GLY B N 1
ATOM 1660 C CA . GLY B 1 17 ? -9.641 1.886 -22.938 1 39.66 17 GLY B CA 1
ATOM 1661 C C . GLY B 1 17 ? -10.211 0.633 -22.297 1 39.66 17 GLY B C 1
ATOM 1662 O O . GLY B 1 17 ? -11.125 0.712 -21.469 1 39.66 17 GLY B O 1
ATOM 1663 N N . GLY B 1 18 ? -10.305 -0.472 -23.031 1 42.22 18 GLY B N 1
ATOM 1664 C CA . GLY B 1 18 ? -11.117 -1.535 -22.453 1 42.22 18 GLY B CA 1
ATOM 1665 C C . GLY B 1 18 ? -10.594 -2.043 -21.125 1 42.22 18 GLY B C 1
ATOM 1666 O O . GLY B 1 18 ? -9.453 -1.763 -20.766 1 42.22 18 GLY B O 1
ATOM 1667 N N . GLY B 1 19 ? -11.438 -2.402 -20.188 1 50 19 GLY B N 1
ATOM 1668 C CA . GLY B 1 19 ? -11.359 -2.742 -18.766 1 50 19 GLY B CA 1
ATOM 1669 C C . GLY B 1 19 ? -10.336 -3.822 -18.469 1 50 19 GLY B C 1
ATOM 1670 O O . GLY B 1 19 ? -10.617 -5.012 -18.641 1 50 19 GLY B O 1
ATOM 1671 N N . SER B 1 20 ? -9.062 -3.58 -18.688 1 58.84 20 SER B N 1
ATOM 1672 C CA . SER B 1 20 ? -8.039 -4.547 -18.312 1 58.84 20 SER B CA 1
ATOM 1673 C C . SER B 1 20 ? -8.453 -5.328 -17.062 1 58.84 20 SER B C 1
ATOM 1675 O O . SER B 1 20 ? -9.195 -4.812 -16.219 1 58.84 20 SER B O 1
ATOM 1677 N N . GLN B 1 21 ? -8.531 -6.648 -17.234 1 62.5 21 GLN B N 1
ATOM 1678 C CA . GLN B 1 21 ? -8.914 -7.574 -16.172 1 62.5 21 GLN B CA 1
ATOM 1679 C C . GLN B 1 21 ? -7.883 -7.578 -15.039 1 62.5 21 GLN B C 1
ATOM 1681 O O . GLN B 1 21 ? -6.68 -7.598 -15.297 1 62.5 21 GLN B O 1
ATOM 1686 N N . PRO B 1 22 ? -8.391 -7.418 -13.836 1 82.81 22 PRO B N 1
ATOM 1687 C CA . PRO B 1 22 ? -7.441 -7.352 -12.719 1 82.81 22 PRO B CA 1
ATOM 1688 C C . PRO B 1 22 ? -6.855 -8.711 -12.359 1 82.81 22 PRO B C 1
ATOM 1690 O O . PRO B 1 22 ? -7.535 -9.734 -12.477 1 82.81 22 PRO B O 1
ATOM 1693 N N . TYR B 1 23 ? -5.629 -8.82 -12.18 1 88.5 23 TYR B N 1
ATOM 1694 C CA . TYR B 1 23 ? -4.906 -9.906 -11.531 1 88.5 23 TYR B CA 1
ATOM 1695 C C . TYR B 1 23 ? -4.711 -9.617 -10.047 1 88.5 23 TYR B C 1
ATOM 1697 O O . TYR B 1 23 ? -4.863 -8.477 -9.602 1 88.5 23 TYR B O 1
ATOM 1705 N N . LEU B 1 24 ? -4.496 -10.703 -9.352 1 90.69 24 LEU B N 1
ATOM 1706 C CA . LEU B 1 24 ? -4.238 -10.602 -7.918 1 90.69 24 LEU B CA 1
ATOM 1707 C C . LEU B 1 24 ? -2.938 -11.305 -7.551 1 90.69 24 LEU B C 1
ATOM 1709 O O . LEU B 1 24 ? -2.691 -12.43 -7.992 1 90.69 24 LEU B O 1
ATOM 1713 N N . ALA B 1 25 ? -2.092 -10.602 -6.852 1 93.56 25 ALA B N 1
ATOM 1714 C CA . ALA B 1 25 ? -0.919 -11.203 -6.227 1 93.56 25 ALA B CA 1
ATOM 1715 C C . ALA B 1 25 ? -1.085 -11.281 -4.711 1 93.56 25 ALA B C 1
ATOM 1717 O O . ALA B 1 25 ? -1.534 -10.32 -4.082 1 93.56 25 ALA B O 1
ATOM 1718 N N . SER B 1 26 ? -0.741 -12.414 -4.145 1 92.06 26 SER B N 1
ATOM 1719 C CA . SER B 1 26 ? -0.777 -12.578 -2.695 1 92.06 26 SER B CA 1
ATOM 1720 C C . SER B 1 26 ? 0.504 -13.227 -2.184 1 92.06 26 SER B C 1
ATOM 1722 O O . SER B 1 26 ? 1.04 -14.141 -2.814 1 92.06 26 SER B O 1
ATOM 1724 N N . VAL B 1 27 ? 0.956 -12.695 -1.109 1 92.94 27 VAL B N 1
ATOM 1725 C CA . VAL B 1 27 ? 2.109 -13.289 -0.438 1 92.94 27 VAL B CA 1
ATOM 1726 C C . VAL B 1 27 ? 1.688 -13.836 0.924 1 92.94 27 VAL B C 1
ATOM 1728 O O . VAL B 1 27 ? 0.845 -13.242 1.604 1 92.94 27 VAL B O 1
ATOM 1731 N N . TRP B 1 28 ? 2.346 -14.898 1.281 1 90.94 28 TRP B N 1
ATOM 1732 C CA . TRP B 1 28 ? 1.854 -15.656 2.426 1 90.94 28 TRP B CA 1
ATOM 1733 C C . TRP B 1 28 ? 2.959 -15.867 3.455 1 90.94 28 TRP B C 1
ATOM 1735 O O . TRP B 1 28 ? 4.145 -15.828 3.117 1 90.94 28 TRP B O 1
ATOM 1745 N N . GLU B 1 29 ? 2.525 -16.141 4.641 1 92.25 29 GLU B N 1
ATOM 1746 C CA . GLU B 1 29 ? 3.436 -16.266 5.773 1 92.25 29 GLU B CA 1
ATOM 1747 C C . GLU B 1 29 ? 4.477 -17.359 5.523 1 92.25 29 GLU B C 1
ATOM 1749 O O . GLU B 1 29 ? 5.617 -17.25 5.98 1 92.25 29 GLU B O 1
ATOM 1754 N N . ASN B 1 30 ? 4.18 -18.406 4.797 1 88.38 30 ASN B N 1
ATOM 1755 C CA . ASN B 1 30 ? 5.102 -19.5 4.527 1 88.38 30 ASN B CA 1
ATOM 1756 C C . ASN B 1 30 ? 6.113 -19.141 3.443 1 88.38 30 ASN B C 1
ATOM 1758 O O . ASN B 1 30 ? 6.871 -19.984 2.979 1 88.38 30 ASN B O 1
ATOM 1762 N N . GLY B 1 31 ? 6.051 -17.906 2.939 1 90.56 31 GLY B N 1
ATOM 1763 C CA . GLY B 1 31 ? 7.055 -17.422 2.004 1 90.56 31 GLY B CA 1
ATOM 1764 C C . GLY B 1 31 ? 6.664 -17.625 0.553 1 90.56 31 GLY B C 1
ATOM 1765 O O . GLY B 1 31 ? 7.484 -17.422 -0.348 1 90.56 31 GLY B O 1
ATOM 1766 N N . GLN B 1 32 ? 5.422 -18.062 0.301 1 89.56 32 GLN B N 1
ATOM 1767 C CA . GLN B 1 32 ? 4.98 -18.328 -1.062 1 89.56 32 GLN B CA 1
ATOM 1768 C C . GLN B 1 32 ? 4.203 -17.156 -1.641 1 89.56 32 GLN B C 1
ATOM 1770 O O . GLN B 1 32 ? 3.59 -16.391 -0.898 1 89.56 32 GLN B O 1
ATOM 1775 N N . LEU B 1 33 ? 4.305 -17.062 -2.896 1 92.62 33 LEU B N 1
ATOM 1776 C CA . LEU B 1 33 ? 3.527 -16.109 -3.678 1 92.62 33 LEU B CA 1
ATOM 1777 C C . LEU B 1 33 ? 2.559 -16.828 -4.609 1 92.62 33 LEU B C 1
ATOM 1779 O O . LEU B 1 33 ? 2.922 -17.828 -5.242 1 92.62 33 LEU B O 1
ATOM 1783 N N . TYR B 1 34 ? 1.359 -16.375 -4.668 1 90.25 34 TYR B N 1
ATOM 1784 C CA . TYR B 1 34 ? 0.35 -16.891 -5.594 1 90.25 34 TYR B CA 1
ATOM 1785 C C . TYR B 1 34 ? -0.194 -15.766 -6.473 1 90.25 34 TYR B C 1
ATOM 1787 O O . TYR B 1 34 ? -0.411 -14.648 -6.004 1 90.25 34 TYR B O 1
ATOM 1795 N N . LEU B 1 35 ? -0.427 -16.078 -7.703 1 91 35 LEU B N 1
ATOM 1796 C CA . LEU B 1 35 ? -1.034 -15.18 -8.672 1 91 35 LEU B CA 1
ATOM 1797 C C . LEU B 1 35 ? -2.371 -15.727 -9.164 1 91 35 LEU B C 1
ATOM 1799 O O . LEU B 1 35 ? -2.479 -16.906 -9.492 1 91 35 LEU B O 1
ATOM 1803 N N . TRP B 1 36 ? -3.334 -14.844 -9.227 1 86.5 36 TRP B N 1
ATOM 1804 C CA . TRP B 1 36 ? -4.68 -15.211 -9.664 1 86.5 36 TRP B CA 1
ATOM 1805 C C . TRP B 1 36 ? -5.121 -14.352 -10.844 1 86.5 36 TRP B C 1
ATOM 1807 O O . TRP B 1 36 ? -4.75 -13.18 -10.945 1 86.5 36 TRP B O 1
ATOM 1817 N N . ASP B 1 37 ? -5.883 -14.984 -11.617 1 83.94 37 ASP B N 1
ATOM 1818 C CA . ASP B 1 37 ? -6.633 -14.312 -12.672 1 83.94 37 ASP B CA 1
ATOM 1819 C C . ASP B 1 37 ? -8.094 -14.133 -12.273 1 83.94 37 ASP B C 1
ATOM 1821 O O . ASP B 1 37 ? -8.805 -15.109 -12.023 1 83.94 37 ASP B O 1
ATOM 1825 N N . SER B 1 38 ? -8.531 -12.938 -12.18 1 76.88 38 SER B N 1
ATOM 1826 C CA . SER B 1 38 ? -9.883 -12.672 -11.695 1 76.88 38 SER B CA 1
ATOM 1827 C C . SER B 1 38 ? -10.93 -13.344 -12.578 1 76.88 38 SER B C 1
ATOM 1829 O O . SER B 1 38 ? -12.07 -13.539 -12.156 1 76.88 38 SER B O 1
ATOM 1831 N N . ARG B 1 39 ? -10.602 -13.656 -13.844 1 75.31 39 ARG B N 1
ATOM 1832 C CA . ARG B 1 39 ? -11.523 -14.32 -14.766 1 75.31 39 ARG B CA 1
ATOM 1833 C C . ARG B 1 39 ? -11.672 -15.797 -14.422 1 75.31 39 ARG B C 1
ATOM 1835 O O . ARG B 1 39 ? -12.641 -16.438 -14.828 1 75.31 39 ARG B O 1
ATOM 1842 N N . LYS B 1 40 ? -10.695 -16.344 -13.742 1 76.75 40 LYS B N 1
ATOM 1843 C CA . LYS B 1 40 ? -10.672 -17.734 -13.297 1 76.75 40 LYS B CA 1
ATOM 1844 C C . LYS B 1 40 ? -10.32 -17.828 -11.812 1 76.75 40 LYS B C 1
ATOM 1846 O O . LYS B 1 40 ? -9.258 -18.344 -11.445 1 76.75 40 LYS B O 1
ATOM 1851 N N . PRO B 1 41 ? -11.266 -17.438 -10.992 1 72.44 41 PRO B N 1
ATOM 1852 C CA . PRO B 1 41 ? -10.938 -17.234 -9.578 1 72.44 41 PRO B CA 1
ATOM 1853 C C . PRO B 1 41 ? -10.875 -18.531 -8.781 1 72.44 41 PRO B C 1
ATOM 1855 O O . PRO B 1 41 ? -10.539 -18.516 -7.598 1 72.44 41 PRO B O 1
ATOM 1858 N N . SER B 1 42 ? -11.086 -19.656 -9.312 1 73.88 42 SER B N 1
ATOM 1859 C CA . SER B 1 42 ? -11.195 -20.906 -8.578 1 73.88 42 SER B CA 1
ATOM 1860 C C . SER B 1 42 ? -9.828 -21.406 -8.117 1 73.88 42 SER B C 1
ATOM 1862 O O . SER B 1 42 ? -9.734 -22.188 -7.176 1 73.88 42 SER B O 1
ATOM 1864 N N . ALA B 1 43 ? -8.797 -20.984 -8.867 1 79.44 43 ALA B N 1
ATOM 1865 C CA . ALA B 1 43 ? -7.441 -21.391 -8.508 1 79.44 43 ALA B CA 1
ATOM 1866 C C . ALA B 1 43 ? -6.414 -20.359 -8.961 1 79.44 43 ALA B C 1
ATOM 1868 O O . ALA B 1 43 ? -6.613 -19.688 -9.977 1 79.44 43 ALA B O 1
ATOM 1869 N N . PRO B 1 44 ? -5.328 -20.312 -8.203 1 85.94 44 PRO B N 1
ATOM 1870 C CA . PRO B 1 44 ? -4.238 -19.5 -8.742 1 85.94 44 PRO B CA 1
ATOM 1871 C C . PRO B 1 44 ? -3.658 -20.062 -10.031 1 85.94 44 PRO B C 1
ATOM 1873 O O . PRO B 1 44 ? -3.623 -21.297 -10.203 1 85.94 44 PRO B O 1
ATOM 1876 N N . PHE B 1 45 ? -3.16 -19.172 -10.906 1 87.31 45 PHE B N 1
ATOM 1877 C CA . PHE B 1 45 ? -2.604 -19.672 -12.164 1 87.31 45 PHE B CA 1
ATOM 1878 C C . PHE B 1 45 ? -1.093 -19.844 -12.055 1 87.31 45 PHE B C 1
ATOM 1880 O O . PHE B 1 45 ? -0.475 -20.5 -12.891 1 87.31 45 PHE B O 1
ATOM 1887 N N . ALA B 1 46 ? -0.48 -19.25 -11.078 1 90.94 46 ALA B N 1
ATOM 1888 C CA . ALA B 1 46 ? 0.965 -19.359 -10.898 1 90.94 46 ALA B CA 1
ATOM 1889 C C . ALA B 1 46 ? 1.346 -19.266 -9.422 1 90.94 46 ALA B C 1
ATOM 1891 O O . ALA B 1 46 ? 0.634 -18.641 -8.633 1 90.94 46 ALA B O 1
ATOM 1892 N N . SER B 1 47 ? 2.506 -19.844 -9.094 1 91.56 47 SER B N 1
ATOM 1893 C CA . SER B 1 47 ? 2.988 -19.781 -7.719 1 91.56 47 SER B CA 1
ATOM 1894 C C . SER B 1 47 ? 4.469 -20.141 -7.633 1 91.56 47 SER B C 1
ATOM 1896 O O . SER B 1 47 ? 4.969 -20.922 -8.445 1 91.56 47 SER B O 1
ATOM 1898 N N . THR B 1 48 ? 5.059 -19.594 -6.617 1 89.81 48 THR B N 1
ATOM 1899 C CA . THR B 1 48 ? 6.418 -20.031 -6.32 1 89.81 48 THR B CA 1
ATOM 1900 C C . THR B 1 48 ? 6.43 -21.469 -5.816 1 89.81 48 THR B C 1
ATOM 1902 O O . THR B 1 48 ? 7.465 -22.141 -5.855 1 89.81 48 THR B O 1
ATOM 1905 N N . ALA B 1 49 ? 5.355 -21.969 -5.359 1 85.19 49 ALA B N 1
ATOM 1906 C CA . ALA B 1 49 ? 5.23 -23.344 -4.859 1 85.19 49 ALA B CA 1
ATOM 1907 C C . ALA B 1 49 ? 5.219 -24.344 -6.008 1 85.19 49 ALA B C 1
ATOM 1909 O O . ALA B 1 49 ? 5.402 -25.547 -5.789 1 85.19 49 ALA B O 1
ATOM 1910 N N . ALA B 1 50 ? 4.926 -23.875 -7.176 1 83.19 50 ALA B N 1
ATOM 1911 C CA . ALA B 1 50 ? 4.805 -24.75 -8.336 1 83.19 50 ALA B CA 1
ATOM 1912 C C . ALA B 1 50 ? 6.172 -25.016 -8.969 1 83.19 50 ALA B C 1
ATOM 1914 O O . ALA B 1 50 ? 6.293 -25.844 -9.875 1 83.19 50 ALA B O 1
ATOM 1915 N N . ALA B 1 51 ? 7.129 -24.297 -8.562 1 75.94 51 ALA B N 1
ATOM 1916 C CA . ALA B 1 51 ? 8.453 -24.5 -9.141 1 75.94 51 ALA B CA 1
ATOM 1917 C C . ALA B 1 51 ? 9.039 -25.859 -8.727 1 75.94 51 ALA B C 1
ATOM 1919 O O . ALA B 1 51 ? 8.844 -26.297 -7.594 1 75.94 51 ALA B O 1
ATOM 1920 N N . ALA B 1 52 ? 9.461 -26.625 -9.656 1 72.31 52 ALA B N 1
ATOM 1921 C CA . ALA B 1 52 ? 10.117 -27.906 -9.391 1 72.31 52 ALA B CA 1
ATOM 1922 C C . ALA B 1 52 ? 11.625 -27.797 -9.594 1 72.31 52 ALA B C 1
ATOM 1924 O O . ALA B 1 52 ? 12.109 -26.906 -10.281 1 72.31 52 ALA B O 1
ATOM 1925 N N . GLY B 1 53 ? 12.328 -28.719 -8.93 1 65.56 53 GLY B N 1
ATOM 1926 C CA . GLY B 1 53 ? 13.766 -28.812 -9.109 1 65.56 53 GLY B CA 1
ATOM 1927 C C . GLY B 1 53 ? 14.523 -27.719 -8.391 1 65.56 53 GLY B C 1
ATOM 1928 O O . GLY B 1 53 ? 14.102 -27.234 -7.336 1 65.56 53 GLY B O 1
ATOM 1929 N N . PRO B 1 54 ? 15.727 -27.453 -8.898 1 61.16 54 PRO B N 1
ATOM 1930 C CA . PRO B 1 54 ? 16.609 -26.453 -8.289 1 61.16 54 PRO B CA 1
ATOM 1931 C C . PRO B 1 54 ? 15.977 -25.062 -8.266 1 61.16 54 PRO B C 1
ATOM 1933 O O . PRO B 1 54 ? 16.406 -24.203 -7.48 1 61.16 54 PRO B O 1
ATOM 1936 N N . GLU B 1 55 ? 14.867 -24.938 -9.031 1 62.25 55 GLU B N 1
ATOM 1937 C CA . GLU B 1 55 ? 14.219 -23.625 -9.125 1 62.25 55 GLU B CA 1
ATOM 1938 C C . GLU B 1 55 ? 13.18 -23.438 -8.031 1 62.25 55 GLU B C 1
ATOM 1940 O O . GLU B 1 55 ? 12.703 -22.328 -7.801 1 62.25 55 GLU B O 1
ATOM 1945 N N . ALA B 1 56 ? 12.938 -24.641 -7.387 1 63.16 56 ALA B N 1
ATOM 1946 C CA . ALA B 1 56 ? 11.898 -24.609 -6.363 1 63.16 56 ALA B CA 1
ATOM 1947 C C . ALA B 1 56 ? 12.383 -23.906 -5.105 1 63.16 56 ALA B C 1
ATOM 1949 O O . ALA B 1 56 ? 13.016 -24.516 -4.246 1 63.16 56 ALA B O 1
ATOM 1950 N N . LYS B 1 57 ? 12.492 -22.609 -5.254 1 69.69 57 LYS B N 1
ATOM 1951 C CA . LYS B 1 57 ? 12.844 -21.797 -4.09 1 69.69 57 LYS B CA 1
ATOM 1952 C C . LYS B 1 57 ? 11.648 -20.984 -3.604 1 69.69 57 LYS B C 1
ATOM 1954 O O . LYS B 1 57 ? 10.898 -20.422 -4.41 1 69.69 57 LYS B O 1
ATOM 1959 N N . ARG B 1 58 ? 11.492 -21.125 -2.297 1 80.31 58 ARG B N 1
ATOM 1960 C CA . ARG B 1 58 ? 10.594 -20.156 -1.686 1 80.31 58 ARG B CA 1
ATOM 1961 C C . ARG B 1 58 ? 11.125 -18.75 -1.842 1 80.31 58 ARG B C 1
ATOM 1963 O O . ARG B 1 58 ? 12.336 -18.531 -1.869 1 80.31 58 ARG B O 1
ATOM 1970 N N . MET B 1 59 ? 10.188 -17.812 -2.061 1 87.69 59 MET B N 1
ATOM 1971 C CA . MET B 1 59 ? 10.609 -16.422 -2.094 1 87.69 59 MET B CA 1
ATOM 1972 C C . MET B 1 59 ? 11.344 -16.031 -0.809 1 87.69 59 MET B C 1
ATOM 1974 O O . MET B 1 59 ? 12.367 -15.359 -0.85 1 87.69 59 MET B O 1
ATOM 1978 N N . HIS B 1 60 ? 10.773 -16.5 0.259 1 92.12 60 HIS B N 1
ATOM 1979 C CA . HIS B 1 60 ? 11.344 -16.188 1.564 1 92.12 60 HIS B CA 1
ATOM 1980 C C . HIS B 1 60 ? 11.32 -17.406 2.484 1 92.12 60 HIS B C 1
ATOM 1982 O O . HIS B 1 60 ? 10.453 -18.281 2.342 1 92.12 60 HIS B O 1
ATOM 1988 N N . ASP B 1 61 ? 12.312 -17.516 3.398 1 90.25 61 ASP B N 1
ATOM 1989 C CA . ASP B 1 61 ? 12.359 -18.562 4.422 1 90.25 61 ASP B CA 1
ATOM 1990 C C . ASP B 1 61 ? 11.609 -18.125 5.684 1 90.25 61 ASP B C 1
ATOM 1992 O O . ASP B 1 61 ? 11.32 -18.953 6.551 1 90.25 61 ASP B O 1
ATOM 1996 N N . GLU B 1 62 ? 11.43 -16.922 5.84 1 92.88 62 GLU B N 1
ATOM 1997 C CA . GLU B 1 62 ? 10.633 -16.281 6.879 1 92.88 62 GLU B CA 1
ATOM 1998 C C . GLU B 1 62 ? 9.484 -15.484 6.277 1 92.88 62 GLU B C 1
ATOM 2000 O O . GLU B 1 62 ? 9.406 -15.312 5.059 1 92.88 62 GLU B O 1
ATOM 2005 N N . PRO B 1 63 ? 8.555 -15.07 7.094 1 92.44 63 PRO B N 1
ATOM 2006 C CA . PRO B 1 63 ? 7.41 -14.336 6.543 1 92.44 63 PRO B CA 1
ATOM 2007 C C . PRO B 1 63 ? 7.832 -13.117 5.727 1 92.44 63 PRO B C 1
ATOM 2009 O O . PRO B 1 63 ? 8.672 -12.328 6.176 1 92.44 63 PRO B O 1
ATOM 2012 N N . PRO B 1 64 ? 7.289 -13.008 4.516 1 94.81 64 PRO B N 1
ATOM 2013 C CA . PRO B 1 64 ? 7.453 -11.75 3.787 1 94.81 64 PRO B CA 1
ATOM 2014 C C . PRO B 1 64 ? 6.777 -10.57 4.488 1 94.81 64 PRO B C 1
ATOM 2016 O O . PRO B 1 64 ? 5.727 -10.742 5.113 1 94.81 64 PRO B O 1
ATOM 2019 N N . LEU B 1 65 ? 7.398 -9.438 4.418 1 94.12 65 LEU B N 1
ATOM 2020 C CA . LEU B 1 65 ? 6.867 -8.258 5.09 1 94.12 65 LEU B CA 1
ATOM 2021 C C . LEU B 1 65 ? 6.379 -7.23 4.078 1 94.12 65 LEU B C 1
ATOM 2023 O O . LEU B 1 65 ? 5.547 -6.379 4.402 1 94.12 65 LEU B O 1
ATOM 2027 N N . ALA B 1 66 ? 6.871 -7.258 2.963 1 95.62 66 ALA B N 1
ATOM 2028 C CA . ALA B 1 66 ? 6.527 -6.301 1.918 1 95.62 66 ALA B CA 1
ATOM 2029 C C . ALA B 1 66 ? 6.781 -6.883 0.531 1 95.62 66 ALA B C 1
ATOM 2031 O O . ALA B 1 66 ? 7.637 -7.754 0.366 1 95.62 66 ALA B O 1
ATOM 2032 N N . PHE B 1 67 ? 6.047 -6.457 -0.424 1 97.25 67 PHE B N 1
ATOM 2033 C CA . PHE B 1 67 ? 6.348 -6.773 -1.815 1 97.25 67 PHE B CA 1
ATOM 2034 C C . PHE B 1 67 ? 5.758 -5.723 -2.748 1 97.25 67 PHE B C 1
ATOM 2036 O O . PHE B 1 67 ? 4.871 -4.965 -2.354 1 97.25 67 PHE B O 1
ATOM 2043 N N . ASP B 1 68 ? 6.301 -5.57 -3.809 1 97.88 68 ASP B N 1
ATOM 2044 C CA . ASP B 1 68 ? 5.844 -4.727 -4.91 1 97.88 68 ASP B CA 1
ATOM 2045 C C . ASP B 1 68 ? 6.074 -5.41 -6.254 1 97.88 68 ASP B C 1
ATOM 2047 O O . ASP B 1 68 ? 6.926 -6.297 -6.371 1 97.88 68 ASP B O 1
ATOM 2051 N N . LEU B 1 69 ? 5.227 -5.051 -7.23 1 97.56 69 LEU B N 1
ATOM 2052 C CA . LEU B 1 69 ? 5.375 -5.688 -8.531 1 97.56 69 LEU B CA 1
ATOM 2053 C C . LEU B 1 69 ? 5.039 -4.711 -9.656 1 97.56 69 LEU B C 1
ATOM 2055 O O . LEU B 1 69 ? 4.379 -3.697 -9.43 1 97.56 69 LEU B O 1
ATOM 2059 N N . ALA B 1 70 ? 5.523 -5 -10.797 1 96.38 70 ALA B N 1
ATOM 2060 C CA . ALA B 1 70 ? 5.293 -4.23 -12.016 1 96.38 70 ALA B CA 1
ATOM 2061 C C . ALA B 1 70 ? 4.98 -5.148 -13.195 1 96.38 70 ALA B C 1
ATOM 2063 O O . ALA B 1 70 ? 5.555 -6.23 -13.312 1 96.38 70 ALA B O 1
ATOM 2064 N N . VAL B 1 71 ? 4.059 -4.648 -13.961 1 93.12 71 VAL B N 1
ATOM 2065 C CA . VAL B 1 71 ? 3.762 -5.363 -15.195 1 93.12 71 VAL B CA 1
ATOM 2066 C C . VAL B 1 71 ? 4.852 -5.082 -16.234 1 93.12 71 VAL B C 1
ATOM 2068 O O . VAL B 1 71 ? 5.281 -3.936 -16.391 1 93.12 71 VAL B O 1
ATOM 2071 N N . VAL B 1 72 ? 5.293 -6.133 -16.891 1 93.44 72 VAL B N 1
ATOM 2072 C CA . VAL B 1 72 ? 6.395 -6.008 -17.844 1 93.44 72 VAL B CA 1
ATOM 2073 C C . VAL B 1 72 ? 6.027 -6.684 -19.156 1 93.44 72 VAL B C 1
ATOM 2075 O O . VAL B 1 72 ? 4.977 -7.324 -19.25 1 93.44 72 VAL B O 1
ATOM 2078 N N . GLY B 1 73 ? 6.883 -6.426 -20.219 1 89.94 73 GLY B N 1
ATOM 2079 C CA . GLY B 1 73 ? 6.715 -7.102 -21.484 1 89.94 73 GLY B CA 1
ATOM 2080 C C . GLY B 1 73 ? 5.422 -6.73 -22.203 1 89.94 73 GLY B C 1
ATOM 2081 O O . GLY B 1 73 ? 4.75 -7.59 -22.766 1 89.94 73 GLY B O 1
ATOM 2082 N N . ASN B 1 74 ? 4.988 -5.543 -22.062 1 84.38 74 ASN B N 1
ATOM 2083 C CA . ASN B 1 74 ? 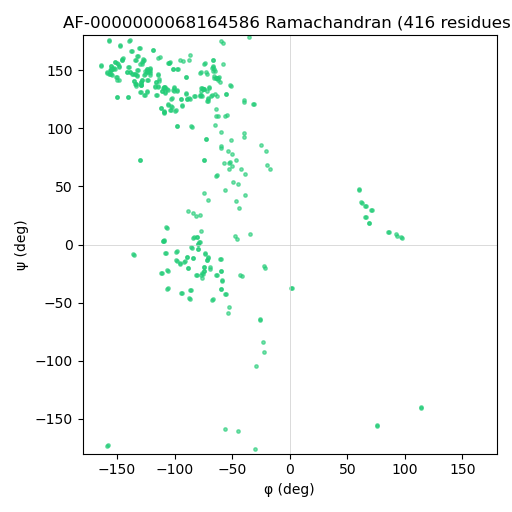3.775 -5.039 -22.688 1 84.38 74 ASN B CA 1
ATOM 2084 C C . ASN B 1 74 ? 2.539 -5.801 -22.219 1 84.38 74 ASN B C 1
ATOM 2086 O O . ASN B 1 74 ? 1.701 -6.191 -23.031 1 84.38 74 ASN B O 1
ATOM 2090 N N . GLY B 1 75 ? 2.617 -6.145 -20.938 1 84.81 75 GLY B N 1
ATOM 2091 C CA . GLY B 1 75 ? 1.432 -6.742 -20.344 1 84.81 75 GLY B CA 1
ATOM 2092 C C . GLY B 1 75 ? 1.474 -8.258 -20.312 1 84.81 75 GLY B C 1
ATOM 2093 O O . GLY B 1 75 ? 0.53 -8.898 -19.859 1 84.81 75 GLY B O 1
ATOM 2094 N N . CYS B 1 76 ? 2.549 -8.859 -20.688 1 87.06 76 CYS B N 1
ATOM 2095 C CA . CYS B 1 76 ? 2.602 -10.312 -20.812 1 87.06 76 CYS B CA 1
ATOM 2096 C C . CYS B 1 76 ? 3.232 -10.945 -19.578 1 87.06 76 CYS B C 1
ATOM 2098 O O . CYS B 1 76 ? 3.271 -12.172 -19.453 1 87.06 76 CYS B O 1
ATOM 2100 N N . GLY B 1 77 ? 3.682 -10.117 -18.75 1 92.94 77 GLY B N 1
ATOM 2101 C CA . GLY B 1 77 ? 4.312 -10.656 -17.547 1 92.94 77 GLY B CA 1
ATOM 2102 C C . GLY B 1 77 ? 4.332 -9.68 -16.391 1 92.94 77 GLY B C 1
ATOM 2103 O O . GLY B 1 77 ? 3.898 -8.531 -16.531 1 92.94 77 GLY B O 1
ATOM 2104 N N . VAL B 1 78 ? 4.824 -10.219 -15.297 1 95.19 78 VAL B N 1
ATOM 2105 C CA . VAL B 1 78 ? 5.051 -9.398 -14.109 1 95.19 78 VAL B CA 1
ATOM 2106 C C . VAL B 1 78 ? 6.441 -9.672 -13.547 1 95.19 78 VAL B C 1
ATOM 2108 O O . VAL B 1 78 ? 6.977 -10.773 -13.711 1 95.19 78 VAL B O 1
ATOM 2111 N N . ARG B 1 79 ? 7.023 -8.703 -13.047 1 97.31 79 ARG B N 1
ATOM 2112 C CA . ARG B 1 79 ? 8.25 -8.789 -12.258 1 97.31 79 ARG B CA 1
ATOM 2113 C C . ARG B 1 79 ? 8.102 -8.047 -10.938 1 97.31 79 ARG B C 1
ATOM 2115 O O . ARG B 1 79 ? 7.465 -7 -10.867 1 97.31 79 ARG B O 1
ATOM 2122 N N . GLY B 1 80 ? 8.641 -8.633 -9.914 1 97.69 80 GLY B N 1
ATOM 2123 C CA . GLY B 1 80 ? 8.406 -8.023 -8.609 1 97.69 80 GLY B CA 1
ATOM 2124 C C . GLY B 1 80 ? 9.57 -8.203 -7.656 1 97.69 80 GLY B C 1
ATOM 2125 O O . GLY B 1 80 ? 10.531 -8.898 -7.965 1 97.69 80 GLY B O 1
ATOM 2126 N N . VAL B 1 81 ? 9.484 -7.496 -6.508 1 98 81 VAL B N 1
ATOM 2127 C CA . VAL B 1 81 ? 10.453 -7.5 -5.418 1 98 81 VAL B CA 1
ATOM 2128 C C . VAL B 1 81 ? 9.742 -7.762 -4.094 1 98 81 VAL B C 1
ATOM 2130 O O . VAL B 1 81 ? 8.656 -7.23 -3.852 1 98 81 VAL B O 1
ATOM 2133 N N . SER B 1 82 ? 10.312 -8.57 -3.283 1 97.44 82 SER B N 1
ATOM 2134 C CA . SER B 1 82 ? 9.758 -8.844 -1.962 1 97.44 82 SER B CA 1
ATOM 2135 C C . SER B 1 82 ? 10.836 -8.789 -0.887 1 97.44 82 SER B C 1
ATOM 2137 O O . SER B 1 82 ? 11.977 -9.203 -1.118 1 97.44 82 SER B O 1
ATOM 2139 N N . GLY B 1 83 ? 10.461 -8.148 0.211 1 96.69 83 GLY B N 1
ATOM 2140 C CA . GLY B 1 83 ? 11.281 -8.18 1.413 1 96.69 83 GLY B CA 1
ATOM 2141 C C . GLY B 1 83 ? 10.625 -8.93 2.561 1 96.69 83 GLY B C 1
ATOM 2142 O O . GLY B 1 83 ? 9.398 -9.062 2.604 1 96.69 83 GLY B O 1
ATOM 2143 N N . GLY B 1 84 ? 11.352 -9.32 3.477 1 94.88 84 GLY B N 1
ATOM 2144 C CA . GLY B 1 84 ? 10.852 -10.094 4.602 1 94.88 84 GLY B CA 1
ATOM 2145 C C . GLY B 1 84 ? 11.758 -10.031 5.816 1 94.88 84 GLY B C 1
ATOM 2146 O O . GLY B 1 84 ? 12.68 -9.219 5.871 1 94.88 84 GLY B O 1
ATOM 2147 N N . ALA B 1 85 ? 11.305 -10.867 6.715 1 93.12 85 ALA B N 1
ATOM 2148 C CA . ALA B 1 85 ? 12.062 -10.922 7.965 1 93.12 85 ALA B CA 1
ATOM 2149 C C . ALA B 1 85 ? 13.383 -11.648 7.773 1 93.12 85 ALA B C 1
ATOM 2151 O O . ALA B 1 85 ? 14.266 -11.594 8.633 1 93.12 85 ALA B O 1
ATOM 2152 N N . ASP B 1 86 ? 13.391 -12.148 6.594 1 88.94 86 ASP B N 1
ATOM 2153 C CA . ASP B 1 86 ? 14.672 -12.773 6.281 1 88.94 86 ASP B CA 1
ATOM 2154 C C . ASP B 1 86 ? 15.648 -11.758 5.703 1 88.94 86 ASP B C 1
ATOM 2156 O O . ASP B 1 86 ? 15.297 -10.594 5.492 1 88.94 86 ASP B O 1
ATOM 2160 N N . THR B 1 87 ? 16.984 -11.945 5.715 1 89.12 87 THR B N 1
ATOM 2161 C CA . THR B 1 87 ? 18.078 -11.016 5.461 1 89.12 87 THR B CA 1
ATOM 2162 C C . THR B 1 87 ? 18.344 -10.898 3.965 1 89.12 87 THR B C 1
ATOM 2164 O O . THR B 1 87 ? 19.5 -10.742 3.553 1 89.12 87 THR B O 1
ATOM 2167 N N . HIS B 1 88 ? 17.188 -11.156 3.109 1 91.44 88 HIS B N 1
ATOM 2168 C CA . HIS B 1 88 ? 17.406 -10.984 1.678 1 91.44 88 HIS B CA 1
ATOM 2169 C C . HIS B 1 88 ? 16.156 -10.43 1 1 91.44 88 HIS B C 1
ATOM 2171 O O . HIS B 1 88 ? 15.055 -10.508 1.556 1 91.44 88 HIS B O 1
ATOM 2177 N N . ILE B 1 89 ? 16.359 -9.883 -0.135 1 95.94 89 ILE B N 1
ATOM 2178 C CA . ILE B 1 89 ? 15.32 -9.453 -1.059 1 95.94 89 ILE B CA 1
ATOM 2179 C C . ILE B 1 89 ? 15.148 -10.492 -2.166 1 95.94 89 ILE B C 1
ATOM 2181 O O . ILE B 1 89 ? 16.141 -11.008 -2.697 1 95.94 89 ILE B O 1
ATOM 2185 N N . SER B 1 90 ? 13.969 -10.812 -2.453 1 96.38 90 SER B N 1
ATOM 2186 C CA . SER B 1 90 ? 13.703 -11.742 -3.545 1 96.38 90 SER B CA 1
ATOM 2187 C C . SER B 1 90 ? 13.148 -11.016 -4.766 1 96.38 90 SER B C 1
ATOM 2189 O O . SER B 1 90 ? 12.25 -10.18 -4.645 1 96.38 90 SER B O 1
ATOM 2191 N N . ILE B 1 91 ? 13.734 -11.359 -5.887 1 97.31 91 ILE B N 1
ATOM 2192 C CA . ILE B 1 91 ? 13.219 -10.906 -7.176 1 97.31 91 ILE B CA 1
ATOM 2193 C C . ILE B 1 91 ? 12.445 -12.039 -7.848 1 97.31 91 ILE B C 1
ATOM 2195 O O . ILE B 1 91 ? 12.969 -13.141 -8.008 1 97.31 91 ILE B O 1
ATOM 2199 N N . PHE B 1 92 ? 11.211 -11.773 -8.227 1 96.31 92 PHE B N 1
ATOM 2200 C CA . PHE B 1 92 ? 10.406 -12.828 -8.828 1 96.31 92 PHE B CA 1
ATOM 2201 C C . PHE B 1 92 ? 9.805 -12.359 -10.148 1 96.31 92 PHE B C 1
ATOM 2203 O O . PHE B 1 92 ? 9.672 -11.156 -10.391 1 96.31 92 PHE B O 1
ATOM 2210 N N . SER B 1 93 ? 9.461 -13.289 -11 1 95.44 93 SER B N 1
ATOM 2211 C CA . SER B 1 93 ? 8.789 -13.008 -12.266 1 95.44 93 SER B CA 1
ATOM 2212 C C . SER B 1 93 ? 7.852 -14.141 -12.656 1 95.44 93 SER B C 1
ATOM 2214 O O . SER B 1 93 ? 8.023 -15.281 -12.219 1 95.44 93 SER B O 1
ATOM 2216 N N . ALA B 1 94 ? 6.867 -13.797 -13.398 1 94.06 94 ALA B N 1
ATOM 2217 C CA . ALA B 1 94 ? 5.902 -14.758 -13.93 1 94.06 94 ALA B CA 1
ATOM 2218 C C . ALA B 1 94 ? 5.262 -14.234 -15.211 1 94.06 94 ALA B C 1
ATOM 2220 O O . ALA B 1 94 ? 5.164 -13.023 -15.422 1 94.06 94 ALA B O 1
ATOM 2221 N N . GLY B 1 95 ? 4.883 -15.195 -16.016 1 92.31 95 GLY B N 1
ATOM 2222 C CA . GLY B 1 95 ? 4.039 -14.82 -17.141 1 92.31 95 GLY B CA 1
ATOM 2223 C C . GLY B 1 95 ? 2.592 -14.586 -16.75 1 92.31 95 GLY B C 1
ATOM 2224 O O . GLY B 1 95 ? 2.107 -15.156 -15.773 1 92.31 95 GLY B O 1
ATOM 2225 N N . LEU B 1 96 ? 1.946 -13.664 -17.453 1 89.94 96 LEU B N 1
ATOM 2226 C CA . LEU B 1 96 ? 0.517 -13.445 -17.281 1 89.94 96 LEU B CA 1
ATOM 2227 C C . LEU B 1 96 ? -0.284 -14.117 -18.391 1 89.94 96 LEU B C 1
ATOM 2229 O O . LEU B 1 96 ? 0.072 -14.016 -19.562 1 89.94 96 LEU B O 1
ATOM 2233 N N . PRO B 1 97 ? -1.31 -14.836 -18.047 1 82.56 97 PRO B N 1
ATOM 2234 C CA . PRO B 1 97 ? -2.17 -15.383 -19.094 1 82.56 97 PRO B CA 1
ATOM 2235 C C . PRO B 1 97 ? -2.855 -14.297 -19.938 1 82.56 97 PRO B C 1
ATOM 2237 O O . PRO B 1 97 ? -3.334 -13.305 -19.375 1 82.56 97 PRO B O 1
ATOM 2240 N N . LEU B 1 98 ? -2.527 -14.047 -21.312 1 69.31 98 LEU B N 1
ATOM 2241 C CA . LEU B 1 98 ? -3.051 -13.016 -22.188 1 69.31 98 LEU B CA 1
ATOM 2242 C C . LEU B 1 98 ? -4.453 -13.367 -22.672 1 69.31 98 LEU B C 1
ATOM 2244 O O . LEU B 1 98 ? -5.195 -12.492 -23.125 1 69.31 98 LEU B O 1
ATOM 2248 N N . GLY B 1 99 ? -4.824 -14.633 -22.797 1 57.72 99 GLY B N 1
ATOM 2249 C CA . GLY B 1 99 ? -6.02 -15.055 -23.516 1 57.72 99 GLY B CA 1
ATOM 2250 C C . GLY B 1 99 ? -7.281 -14.375 -23.031 1 57.72 99 GLY B C 1
ATOM 2251 O O . GLY B 1 99 ? -7.352 -13.945 -21.875 1 57.72 99 GLY B O 1
ATOM 2252 N N . ARG B 1 100 ? -7.863 -13.43 -24.016 1 48.22 100 ARG B N 1
ATOM 2253 C CA . ARG B 1 100 ? -9.188 -12.828 -23.953 1 48.22 100 ARG B CA 1
ATOM 2254 C C . ARG B 1 100 ? -10.25 -13.867 -23.609 1 48.22 100 ARG B C 1
ATOM 2256 O O . ARG B 1 100 ? -11.102 -14.188 -24.453 1 48.22 100 ARG B O 1
ATOM 2263 N N . ASP B 1 101 ? -9.914 -15 -23.344 1 44.19 101 ASP B N 1
ATOM 2264 C CA . ASP B 1 101 ? -11.172 -15.742 -23.344 1 44.19 101 ASP B CA 1
ATOM 2265 C C . ASP B 1 101 ? -12.203 -15.062 -22.438 1 44.19 101 ASP B C 1
ATOM 2267 O O . ASP B 1 101 ? -12.062 -15.07 -21.219 1 44.19 101 ASP B O 1
ATOM 2271 N N . THR B 1 102 ? -12.578 -13.984 -22.984 1 41.5 102 THR B N 1
ATOM 2272 C CA . THR B 1 102 ? -13.688 -13.188 -22.469 1 41.5 102 THR B CA 1
ATOM 2273 C C . THR B 1 102 ? -14.844 -14.094 -22.047 1 41.5 102 THR B C 1
ATOM 2275 O O . THR B 1 102 ? -15.891 -13.602 -21.609 1 41.5 102 THR B O 1
ATOM 2278 N N . SER B 1 103 ? -14.922 -15.25 -22.688 1 37.91 103 SER B N 1
ATOM 2279 C CA . SER B 1 103 ? -16.203 -15.953 -22.656 1 37.91 103 SER B CA 1
ATOM 2280 C C . SER B 1 103 ? -16.688 -16.141 -21.219 1 37.91 103 SER B C 1
ATOM 2282 O O . SER B 1 103 ? -17.891 -16.125 -20.969 1 37.91 103 SER B O 1
ATOM 2284 N N . ASP B 1 104 ? -15.922 -16.766 -20.531 1 35.38 104 ASP B N 1
ATOM 2285 C CA . ASP B 1 104 ? -16.547 -17.141 -19.266 1 35.38 104 ASP B CA 1
ATOM 2286 C C . ASP B 1 104 ? -16.578 -15.953 -18.297 1 35.38 104 ASP B C 1
ATOM 2288 O O . ASP B 1 104 ? -15.766 -15.867 -17.391 1 35.38 104 ASP B O 1
ATOM 2292 N N . SER B 1 105 ? -16.562 -14.789 -18.969 1 36.31 105 SER B N 1
ATOM 2293 C CA . SER B 1 105 ? -16.984 -13.75 -18.047 1 36.3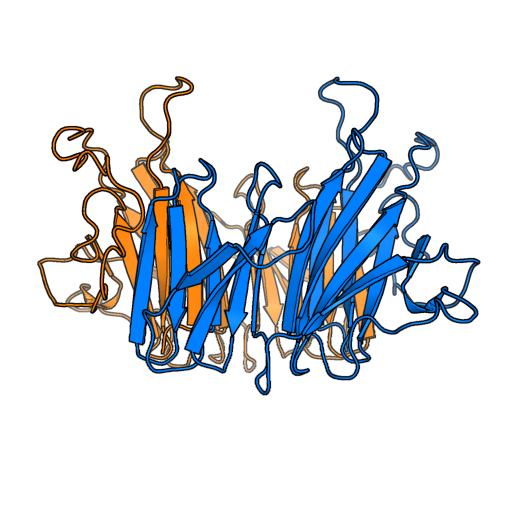1 105 SER B CA 1
ATOM 2294 C C . SER B 1 105 ? -18.203 -14.18 -17.25 1 36.31 105 SER B C 1
ATOM 2296 O O . SER B 1 105 ? -19.312 -14.266 -17.797 1 36.31 105 SER B O 1
ATOM 2298 N N . ALA B 1 106 ? -18.188 -15.242 -16.656 1 33.47 106 ALA B N 1
ATOM 2299 C CA . ALA B 1 106 ? -19.375 -15.398 -15.82 1 33.47 106 ALA B CA 1
ATOM 2300 C C . ALA B 1 106 ? -20.031 -14.055 -15.523 1 33.47 106 ALA B C 1
ATOM 2302 O O . ALA B 1 106 ? -19.359 -13.125 -15.055 1 33.47 106 ALA B O 1
ATOM 2303 N N . SER B 1 107 ? -20.859 -13.562 -16.594 1 33.28 107 SER B N 1
ATOM 2304 C CA . SER B 1 107 ? -21.828 -12.516 -16.25 1 33.28 107 SER B CA 1
ATOM 2305 C C . SER B 1 107 ? -22.062 -12.445 -14.75 1 33.28 107 SER B C 1
ATOM 2307 O O . SER B 1 107 ? -22.656 -13.344 -14.164 1 33.28 107 SER B O 1
ATOM 2309 N N . LEU B 1 108 ? -21.016 -12.094 -14.094 1 33.09 108 LEU B N 1
ATOM 2310 C CA . LEU B 1 108 ? -21.328 -11.711 -12.719 1 33.09 108 LEU B CA 1
ATOM 2311 C C . LEU B 1 108 ? -22.562 -10.82 -12.672 1 33.09 108 LEU B C 1
ATOM 2313 O O . LEU B 1 108 ? -22.453 -9.594 -12.719 1 33.09 108 LEU B O 1
ATOM 2317 N N . GLU B 1 109 ? -23.516 -11.031 -13.625 1 33.28 109 GLU B N 1
ATOM 2318 C CA . GLU B 1 109 ? -24.703 -10.219 -13.406 1 33.28 109 GLU B CA 1
ATOM 2319 C C . GLU B 1 109 ? -24.828 -9.805 -11.945 1 33.28 109 GLU B C 1
ATOM 2321 O O . GLU B 1 109 ? -25.344 -8.719 -11.648 1 33.28 109 GLU B O 1
ATOM 2326 N N . GLY B 1 110 ? -25.5 -10.891 -11.133 1 31.52 110 GLY B N 1
ATOM 2327 C CA . GLY B 1 110 ? -25.938 -10.555 -9.781 1 31.52 110 GLY B CA 1
ATOM 2328 C C . GLY B 1 110 ? -24.797 -10.07 -8.898 1 31.52 110 GLY B C 1
ATOM 2329 O O . GLY B 1 110 ? -23.625 -10.203 -9.258 1 31.52 110 GLY B O 1
ATOM 2330 N N . THR B 1 111 ? -25.188 -9.242 -7.824 1 36.53 111 THR B N 1
ATOM 2331 C CA . THR B 1 111 ? -24.375 -8.609 -6.789 1 36.53 111 THR B CA 1
ATOM 2332 C C . THR B 1 111 ? -23.125 -9.438 -6.492 1 36.53 111 THR B C 1
ATOM 2334 O O . THR B 1 111 ? -22 -8.953 -6.629 1 36.53 111 THR B O 1
ATOM 2337 N N . ALA B 1 112 ? -23.25 -10.156 -5.246 1 39.44 112 ALA B N 1
ATOM 2338 C CA . ALA B 1 112 ? -22.359 -10.539 -4.152 1 39.44 112 ALA B CA 1
ATOM 2339 C C . ALA B 1 112 ? -21.484 -11.727 -4.547 1 39.44 112 ALA B C 1
ATOM 2341 O O . ALA B 1 112 ? -21.688 -12.844 -4.062 1 39.44 112 ALA B O 1
ATOM 2342 N N . GLU B 1 113 ? -21.453 -12.117 -5.867 1 41.69 113 GLU B N 1
ATOM 2343 C CA . GLU B 1 113 ? -20.812 -13.422 -5.758 1 41.69 113 GLU B CA 1
ATOM 2344 C C . GLU B 1 113 ? -19.422 -13.297 -5.133 1 41.69 113 GLU B C 1
ATOM 2346 O O . GLU B 1 113 ? -18.625 -12.43 -5.52 1 41.69 113 GLU B O 1
ATOM 2351 N N . VAL B 1 114 ? -19.453 -13.555 -3.816 1 45.38 114 VAL B N 1
ATOM 2352 C CA . VAL B 1 114 ? -18.234 -13.898 -3.078 1 45.38 114 VAL B CA 1
ATOM 2353 C C . VAL B 1 114 ? -17.438 -14.945 -3.855 1 45.38 114 VAL B C 1
ATOM 2355 O O . VAL B 1 114 ? -17.953 -16.016 -4.176 1 45.38 114 VAL B O 1
ATOM 2358 N N . LEU B 1 115 ? -16.828 -14.625 -4.902 1 45.31 115 LEU B N 1
ATOM 2359 C CA . LEU B 1 115 ? -15.844 -15.609 -5.324 1 45.31 115 LEU B CA 1
ATOM 2360 C C . LEU B 1 115 ? -15.102 -16.188 -4.121 1 45.31 115 LEU B C 1
ATOM 2362 O O . LEU B 1 115 ? -14.547 -15.445 -3.311 1 45.31 115 LEU B O 1
ATOM 2366 N N . HIS B 1 116 ? -15.586 -17.297 -3.576 1 45.34 116 HIS B N 1
ATOM 2367 C CA . HIS B 1 116 ? -15.055 -18.125 -2.494 1 45.34 116 HIS B CA 1
ATOM 2368 C C . HIS B 1 116 ? -13.531 -18.078 -2.465 1 45.34 116 HIS B C 1
ATOM 2370 O O . HIS B 1 116 ? -12.898 -17.625 -3.428 1 45.34 116 HIS B O 1
ATOM 2376 N N . GLN B 1 117 ? -13.164 -19 -1.435 1 48.88 117 GLN B N 1
ATOM 2377 C CA . GLN B 1 117 ? -11.945 -19.359 -0.719 1 48.88 117 GLN B CA 1
ATOM 2378 C C . GLN B 1 117 ? -10.844 -19.797 -1.688 1 48.88 117 GLN B C 1
ATOM 2380 O O . GLN B 1 117 ? -10.953 -20.844 -2.326 1 48.88 117 GLN B O 1
ATOM 2385 N N . LEU B 1 118 ? -10.375 -18.859 -2.389 1 52.22 118 LEU B N 1
ATOM 2386 C CA . LEU B 1 118 ? -9.188 -19.25 -3.127 1 52.22 118 LEU B CA 1
ATOM 2387 C C . LEU B 1 118 ? -8.258 -20.094 -2.248 1 52.22 118 LEU B C 1
ATOM 2389 O O . LEU B 1 118 ? -7.641 -19.562 -1.318 1 52.22 118 LEU B O 1
ATOM 2393 N N . ARG B 1 119 ? -8.719 -21.312 -1.843 1 54.16 119 ARG B N 1
ATOM 2394 C CA . ARG B 1 119 ? -7.703 -22.156 -1.212 1 54.16 119 ARG B CA 1
ATOM 2395 C C . ARG B 1 119 ? -6.605 -22.516 -2.203 1 54.16 119 ARG B C 1
ATOM 2397 O O . ARG B 1 119 ? -6.879 -22.766 -3.379 1 54.16 119 ARG B O 1
ATOM 2404 N N . PRO B 1 120 ? -5.398 -22.094 -1.972 1 52.62 120 PRO B N 1
ATOM 2405 C CA . PRO B 1 120 ? -4.324 -22.547 -2.859 1 52.62 120 PRO B CA 1
ATOM 2406 C C . PRO B 1 120 ? -4.473 -24.016 -3.27 1 52.62 120 PRO B C 1
ATOM 2408 O O . PRO B 1 120 ? -4.219 -24.922 -2.463 1 52.62 120 PRO B O 1
ATOM 2411 N N . SER B 1 121 ? -5.695 -24.5 -3.613 1 51.81 121 SER B N 1
ATOM 2412 C CA . SER B 1 121 ? -5.668 -25.875 -4.078 1 51.81 121 SER B CA 1
ATOM 2413 C C . SER B 1 121 ? -4.844 -26.016 -5.352 1 51.81 121 SER B C 1
ATOM 2415 O O . SER B 1 121 ? -4.695 -25.062 -6.113 1 51.81 121 SER B O 1
ATOM 2417 N N . GLU B 1 122 ? -4.066 -27.188 -5.531 1 55.56 122 GLU B N 1
ATOM 2418 C CA . GLU B 1 122 ? -2.969 -27.594 -6.406 1 55.56 122 GLU B CA 1
ATOM 2419 C C . GLU B 1 122 ? -3.447 -27.781 -7.844 1 55.56 122 GLU B C 1
ATOM 2421 O O . GLU B 1 122 ? -3.809 -28.891 -8.242 1 55.56 122 GLU B O 1
ATOM 2426 N N . PRO B 1 123 ? -4.363 -27.016 -8.508 1 57.69 123 PRO B N 1
ATOM 2427 C CA . PRO B 1 123 ? -4.227 -27.312 -9.93 1 57.69 123 PRO B CA 1
ATOM 2428 C C . PRO B 1 123 ? -2.836 -27 -10.477 1 57.69 123 PRO B C 1
ATOM 2430 O O . PRO B 1 123 ? -2.02 -26.406 -9.766 1 57.69 123 PRO B O 1
ATOM 2433 N N . ALA B 1 124 ? -2.645 -27.375 -11.797 1 69.62 124 ALA B N 1
ATOM 2434 C CA . ALA B 1 124 ? -1.385 -27.172 -12.508 1 69.62 124 ALA B CA 1
ATOM 2435 C C . ALA B 1 124 ? -1.021 -25.688 -12.562 1 69.62 124 ALA B C 1
ATOM 2437 O O . ALA B 1 124 ? -1.604 -24.922 -13.336 1 69.62 124 ALA B O 1
ATOM 2438 N N . MET B 1 125 ? -0.448 -25.188 -11.562 1 83.81 125 MET B N 1
ATOM 2439 C CA . MET B 1 125 ? 0.064 -23.828 -11.508 1 83.81 125 MET B CA 1
ATOM 2440 C C . MET B 1 125 ? 1.379 -23.703 -12.273 1 83.81 125 MET B C 1
ATOM 2442 O O . MET B 1 125 ? 2.217 -24.609 -12.219 1 83.81 125 MET B O 1
ATOM 2446 N N . GLU B 1 126 ? 1.438 -22.672 -13.102 1 88.12 126 GLU B N 1
ATOM 2447 C CA . GLU B 1 126 ? 2.74 -22.328 -13.664 1 88.12 126 GLU B CA 1
ATOM 2448 C C . GLU B 1 126 ? 3.699 -21.844 -12.586 1 88.12 126 GLU B C 1
ATOM 2450 O O . GLU B 1 126 ? 3.271 -21.281 -11.57 1 88.12 126 GLU B O 1
ATOM 2455 N N . PRO B 1 127 ? 4.914 -22.062 -12.805 1 89.44 127 PRO B N 1
ATOM 2456 C CA . PRO B 1 127 ? 5.871 -21.594 -11.805 1 89.44 127 PRO B CA 1
ATOM 2457 C C . PRO B 1 127 ? 6.082 -20.078 -11.844 1 89.44 127 PRO B C 1
ATOM 2459 O O . PRO B 1 127 ? 6.133 -19.5 -12.93 1 89.44 127 PRO B O 1
ATOM 2462 N N . VAL B 1 128 ? 6.051 -19.5 -10.695 1 92.75 128 VAL B N 1
ATOM 2463 C CA . VAL B 1 128 ? 6.668 -18.188 -10.531 1 92.75 128 VAL B CA 1
ATOM 2464 C C . VAL B 1 128 ? 8.172 -18.359 -10.305 1 92.75 128 VAL B C 1
ATOM 2466 O O . VAL B 1 128 ? 8.594 -19.078 -9.398 1 92.75 128 VAL B O 1
ATOM 2469 N N . THR B 1 129 ? 8.945 -17.688 -11.055 1 91.94 129 THR B N 1
ATOM 2470 C CA . THR B 1 129 ? 10.398 -17.828 -10.977 1 91.94 129 THR B CA 1
ATOM 2471 C C . THR B 1 129 ? 10.977 -16.859 -9.961 1 91.94 129 THR B C 1
ATOM 2473 O O . THR B 1 129 ? 10.695 -15.656 -10.008 1 91.94 129 THR B O 1
ATOM 2476 N N . VAL B 1 130 ? 11.695 -17.344 -9.039 1 93.44 130 VAL B N 1
ATOM 2477 C CA . VAL B 1 130 ? 12.539 -16.5 -8.195 1 93.44 130 VAL B CA 1
ATOM 2478 C C . VAL B 1 130 ? 13.883 -16.25 -8.891 1 93.44 130 VAL B C 1
ATOM 2480 O O . VAL B 1 130 ? 14.758 -17.125 -8.883 1 93.44 130 VAL B O 1
ATOM 2483 N N . GLU B 1 131 ? 14.039 -15.102 -9.477 1 91.94 131 GLU B N 1
ATOM 2484 C CA . GLU B 1 131 ? 15.195 -14.789 -10.305 1 91.94 131 GLU B CA 1
ATOM 2485 C C . GLU B 1 131 ? 16.469 -14.727 -9.477 1 91.94 131 GLU B C 1
ATOM 2487 O O . GLU B 1 131 ? 17.516 -15.258 -9.875 1 91.94 131 GLU B O 1
ATOM 2492 N N . GLN B 1 132 ? 16.391 -14.055 -8.414 1 93.06 132 GLN B N 1
ATOM 2493 C CA . GLN B 1 132 ? 17.562 -13.797 -7.582 1 93.06 132 GLN B CA 1
ATOM 2494 C C . GLN B 1 132 ? 17.156 -13.492 -6.145 1 93.06 132 GLN B C 1
ATOM 2496 O O . GLN B 1 132 ? 16.078 -12.953 -5.898 1 93.06 132 GLN B O 1
ATOM 2501 N N . ARG B 1 133 ? 17.953 -13.883 -5.258 1 92.19 133 ARG B N 1
ATOM 2502 C CA . ARG B 1 133 ? 17.906 -13.43 -3.873 1 92.19 133 ARG B CA 1
ATOM 2503 C C . ARG B 1 133 ? 19.094 -12.523 -3.557 1 92.19 133 ARG B C 1
ATOM 2505 O O . ARG B 1 133 ? 20.25 -12.961 -3.621 1 92.19 133 ARG B O 1
ATOM 2512 N N . LEU B 1 134 ? 18.797 -11.25 -3.299 1 93.44 134 LEU B N 1
ATOM 2513 C CA . LEU B 1 134 ? 19.828 -10.258 -3.01 1 93.44 134 LEU B CA 1
ATOM 2514 C C . LEU B 1 134 ? 20.062 -10.133 -1.508 1 93.44 134 LEU B C 1
ATOM 2516 O O . LEU B 1 134 ? 19.141 -9.773 -0.764 1 93.44 134 LEU B O 1
ATOM 2520 N N . GLU B 1 135 ? 21.156 -10.391 -1.09 1 91.38 135 GLU B N 1
ATOM 2521 C CA . GLU B 1 135 ? 21.484 -10.312 0.333 1 91.38 135 GLU B CA 1
ATOM 2522 C C . GLU B 1 135 ? 21.656 -8.859 0.781 1 91.38 135 GLU B C 1
ATOM 2524 O O . GLU B 1 135 ? 22.266 -8.062 0.076 1 91.38 135 GLU B O 1
ATOM 2529 N N . VAL B 1 136 ? 21 -8.406 1.809 1 89.56 136 VAL B N 1
ATOM 2530 C CA . VAL B 1 136 ? 21.094 -7.043 2.318 1 89.56 136 VAL B CA 1
ATOM 2531 C C . VAL B 1 136 ? 21.812 -7.047 3.672 1 89.56 136 VAL B C 1
ATOM 2533 O O . VAL B 1 136 ? 22.031 -5.992 4.273 1 89.56 136 VAL B O 1
ATOM 2536 N N . GLY B 1 137 ? 22.297 -8.18 4.168 1 82.44 137 GLY B N 1
ATOM 2537 C CA . GLY B 1 137 ? 22.984 -8.234 5.445 1 82.44 137 GLY B CA 1
ATOM 2538 C C . GLY B 1 137 ? 22.234 -9.039 6.496 1 82.44 137 GLY B C 1
ATOM 2539 O O . GLY B 1 137 ? 21.609 -10.055 6.18 1 82.44 137 GLY B O 1
ATOM 2540 N N . HIS B 1 138 ? 22.297 -8.484 7.754 1 76.94 138 HIS B N 1
ATOM 2541 C CA . HIS B 1 138 ? 21.797 -9.32 8.844 1 76.94 138 HIS B CA 1
ATOM 2542 C C . HIS B 1 138 ? 20.453 -8.828 9.359 1 76.94 138 HIS B C 1
ATOM 2544 O O . HIS B 1 138 ? 20.031 -9.203 10.453 1 76.94 138 HIS B O 1
ATOM 2550 N N . ALA B 1 139 ? 19.859 -8 8.617 1 90.12 139 ALA B N 1
ATOM 2551 C CA . ALA B 1 139 ? 18.594 -7.484 9.141 1 90.12 139 ALA B CA 1
ATOM 2552 C C . ALA B 1 139 ? 17.484 -7.629 8.109 1 90.12 139 ALA B C 1
ATOM 2554 O O . ALA B 1 139 ? 17.75 -7.738 6.91 1 90.12 139 ALA B O 1
ATOM 2555 N N . GLY B 1 140 ? 16.234 -7.684 8.602 1 94.75 140 GLY B N 1
ATOM 2556 C CA . GLY B 1 140 ? 15.062 -7.812 7.75 1 94.75 140 GLY B CA 1
ATOM 2557 C C . GLY B 1 140 ? 14.82 -6.598 6.875 1 94.75 140 GLY B C 1
ATOM 2558 O O . GLY B 1 140 ? 15.383 -5.527 7.121 1 94.75 140 GLY B O 1
ATOM 2559 N N . VAL B 1 141 ? 14.086 -6.828 5.824 1 96.69 141 VAL B N 1
ATOM 2560 C CA . VAL B 1 141 ? 13.633 -5.785 4.914 1 96.69 141 VAL B CA 1
ATOM 2561 C C . VAL B 1 141 ? 12.125 -5.578 5.07 1 96.69 141 VAL B C 1
ATOM 2563 O O . VAL B 1 141 ? 11.328 -6.434 4.676 1 96.69 141 VAL B O 1
ATOM 2566 N N . GLY B 1 142 ? 11.82 -4.395 5.562 1 95.38 142 GLY B N 1
ATOM 2567 C CA . GLY B 1 142 ? 10.438 -4.18 5.961 1 95.38 142 GLY B CA 1
ATOM 2568 C C . GLY B 1 142 ? 9.617 -3.461 4.906 1 95.38 142 GLY B C 1
ATOM 2569 O O . GLY B 1 142 ? 8.391 -3.414 4.992 1 95.38 142 GLY B O 1
ATOM 2570 N N . SER B 1 143 ? 10.188 -2.891 3.957 1 97.06 143 SER B N 1
ATOM 2571 C CA . SER B 1 143 ? 9.484 -2.141 2.924 1 97.06 143 SER B CA 1
ATOM 2572 C C . SER B 1 143 ? 10.234 -2.188 1.598 1 97.06 143 SER B C 1
ATOM 2574 O O . SER B 1 143 ? 11.469 -2.191 1.577 1 97.06 143 SER B O 1
ATOM 2576 N N . VAL B 1 144 ? 9.492 -2.229 0.505 1 98 144 VAL B N 1
ATOM 2577 C CA . VAL B 1 144 ? 10.047 -2.199 -0.847 1 98 144 VAL B CA 1
ATOM 2578 C C . VAL B 1 144 ? 9.148 -1.355 -1.751 1 98 144 VAL B C 1
ATOM 2580 O O . VAL B 1 144 ? 7.934 -1.287 -1.544 1 98 144 VAL B O 1
ATOM 2583 N N . ALA B 1 145 ? 9.727 -0.707 -2.709 1 98.31 145 ALA B N 1
ATOM 2584 C CA . ALA B 1 145 ? 8.977 0.068 -3.691 1 98.31 145 ALA B CA 1
ATOM 2585 C C . ALA B 1 145 ? 9.703 0.098 -5.035 1 98.31 145 ALA B C 1
ATOM 2587 O O . ALA B 1 145 ? 10.891 0.43 -5.102 1 98.31 145 ALA B O 1
ATOM 2588 N N . ILE B 1 146 ? 8.992 -0.273 -6.047 1 97.94 146 ILE B N 1
ATOM 2589 C CA . ILE B 1 146 ? 9.516 -0.15 -7.402 1 97.94 146 ILE B CA 1
ATOM 2590 C C . ILE B 1 146 ? 9.148 1.219 -7.973 1 97.94 146 ILE B C 1
ATOM 2592 O O . ILE B 1 146 ? 7.996 1.646 -7.895 1 97.94 146 ILE B O 1
ATOM 2596 N N . ARG B 1 147 ? 10.141 1.828 -8.469 1 96.81 147 ARG B N 1
ATOM 2597 C CA . ARG B 1 147 ? 9.844 3.115 -9.094 1 96.81 147 ARG B CA 1
ATOM 2598 C C . ARG B 1 147 ? 8.977 2.934 -10.336 1 96.81 147 ARG B C 1
ATOM 2600 O O . ARG B 1 147 ? 9.047 1.902 -11 1 96.81 147 ARG B O 1
ATOM 2607 N N . GLY B 1 148 ? 8.203 3.967 -10.648 1 94.12 148 GLY B N 1
ATOM 2608 C CA . GLY B 1 148 ? 7.207 3.873 -11.703 1 94.12 148 GLY B CA 1
ATOM 2609 C C . GLY B 1 148 ? 7.805 3.529 -13.062 1 94.12 148 GLY B C 1
ATOM 2610 O O . GLY B 1 148 ? 7.219 2.766 -13.828 1 94.12 148 GLY B O 1
ATOM 2611 N N . ASP B 1 149 ? 8.93 4.074 -13.344 1 93.56 149 ASP B N 1
ATOM 2612 C CA . ASP B 1 149 ? 9.547 3.826 -14.633 1 93.56 149 ASP B CA 1
ATOM 2613 C C . ASP B 1 149 ? 10.266 2.477 -14.648 1 93.56 149 ASP B C 1
ATOM 2615 O O . ASP B 1 149 ? 10.875 2.105 -15.656 1 93.56 149 ASP B O 1
ATOM 2619 N N . GLN B 1 150 ? 10.289 1.807 -13.516 1 96.25 150 GLN B N 1
ATOM 2620 C CA . GLN B 1 150 ? 10.797 0.448 -13.352 1 96.25 150 GLN B CA 1
ATOM 2621 C C . GLN B 1 150 ? 12.297 0.387 -13.602 1 96.25 150 GLN B C 1
ATOM 2623 O O . GLN B 1 150 ? 12.82 -0.64 -14.039 1 96.25 150 GLN B O 1
ATOM 2628 N N . ARG B 1 151 ? 12.953 1.521 -13.438 1 96.31 151 ARG B N 1
ATOM 2629 C CA . ARG B 1 151 ? 14.406 1.522 -13.586 1 96.31 151 ARG B CA 1
ATOM 2630 C C . ARG B 1 151 ? 15.094 1.132 -12.281 1 96.31 151 ARG B C 1
ATOM 2632 O O . ARG B 1 151 ? 16.109 0.441 -12.297 1 96.31 151 ARG B O 1
ATOM 2639 N N . ILE B 1 152 ? 14.539 1.626 -11.219 1 97.12 152 ILE B N 1
ATOM 2640 C CA . ILE B 1 152 ? 15.125 1.35 -9.914 1 97.12 152 ILE B CA 1
ATOM 2641 C C . ILE B 1 152 ? 14.047 0.893 -8.938 1 97.12 152 ILE B C 1
ATOM 2643 O O . ILE B 1 152 ? 12.852 1.042 -9.211 1 97.12 152 ILE B O 1
ATOM 2647 N N . PHE B 1 153 ? 14.406 0.295 -7.883 1 97.69 153 PHE B N 1
ATOM 2648 C CA . PHE B 1 153 ? 13.562 0.064 -6.715 1 97.69 153 PHE B CA 1
ATOM 2649 C C . PHE B 1 153 ? 14.305 0.401 -5.43 1 97.69 153 PHE B C 1
ATOM 2651 O O . PHE B 1 153 ? 15.531 0.495 -5.426 1 97.69 153 PHE B O 1
ATOM 2658 N N . ALA B 1 154 ? 13.594 0.667 -4.352 1 97.25 154 ALA B N 1
ATOM 2659 C CA . ALA B 1 154 ? 14.156 1.017 -3.051 1 97.25 154 ALA B CA 1
ATOM 2660 C C . ALA B 1 154 ? 13.703 0.036 -1.974 1 97.25 154 ALA B C 1
ATOM 2662 O O . ALA B 1 154 ? 12.625 -0.55 -2.076 1 97.25 154 ALA B O 1
ATOM 2663 N N . THR B 1 155 ? 14.523 -0.18 -1.004 1 97.31 155 THR B N 1
ATOM 2664 C CA . THR B 1 155 ? 14.195 -1.02 0.143 1 97.31 155 THR B CA 1
ATOM 2665 C C . THR B 1 155 ? 14.477 -0.285 1.45 1 97.31 155 THR B C 1
ATOM 2667 O O . THR B 1 155 ? 15.391 0.54 1.52 1 97.31 155 THR B O 1
ATOM 2670 N N . GLY B 1 156 ? 13.633 -0.483 2.383 1 96.69 156 GLY B N 1
ATOM 2671 C CA . GLY B 1 156 ? 13.844 -0.049 3.754 1 96.69 156 GLY B CA 1
ATOM 2672 C C . GLY B 1 156 ? 14.188 -1.188 4.695 1 96.69 156 GLY B C 1
ATOM 2673 O O . GLY B 1 156 ? 13.352 -2.062 4.945 1 96.69 156 GLY B O 1
ATOM 2674 N N . GLY B 1 157 ? 15.328 -1.128 5.312 1 96.38 157 GLY B N 1
ATOM 2675 C CA . GLY B 1 157 ? 15.82 -2.221 6.137 1 96.38 157 GLY B CA 1
ATOM 2676 C C . GLY B 1 157 ? 15.703 -1.949 7.625 1 96.38 157 GLY B C 1
ATOM 2677 O O . GLY B 1 157 ? 15.68 -0.792 8.047 1 96.38 157 GLY B O 1
ATOM 2678 N N . TRP B 1 158 ? 15.672 -3.031 8.32 1 96.38 158 TRP B N 1
ATOM 2679 C CA . TRP B 1 158 ? 15.727 -2.928 9.773 1 96.38 158 TRP B CA 1
ATOM 2680 C C . TRP B 1 158 ? 17.125 -2.523 10.234 1 96.38 158 TRP B C 1
ATOM 2682 O O . TRP B 1 158 ? 17.328 -2.164 11.398 1 96.38 158 TRP B O 1
ATOM 2692 N N . ASP B 1 159 ? 18.125 -2.58 9.359 1 94.69 159 ASP B N 1
ATOM 2693 C CA . ASP B 1 159 ? 19.484 -2.125 9.641 1 94.69 159 ASP B CA 1
ATOM 2694 C C . ASP B 1 159 ? 19.594 -0.609 9.5 1 94.69 159 ASP B C 1
ATOM 2696 O O . ASP B 1 159 ? 20.688 -0.07 9.398 1 94.69 159 ASP B O 1
ATOM 2700 N N . LYS B 1 160 ? 18.562 0.072 9.297 1 94.19 160 LYS B N 1
ATOM 2701 C CA . LYS B 1 160 ? 18.438 1.527 9.289 1 94.19 160 LYS B CA 1
ATOM 2702 C C . LYS B 1 160 ? 18.797 2.105 7.922 1 94.19 160 LYS B C 1
ATOM 2704 O O . LYS B 1 160 ? 18.906 3.324 7.766 1 94.19 160 LYS B O 1
ATOM 2709 N N . ARG B 1 161 ? 18.938 1.294 6.957 1 93.94 161 ARG B N 1
ATOM 2710 C CA . ARG B 1 161 ? 19.406 1.765 5.66 1 93.94 161 ARG B CA 1
ATOM 2711 C C . ARG B 1 161 ? 18.297 1.738 4.625 1 93.94 161 ARG B C 1
ATOM 2713 O O . ARG B 1 161 ? 17.5 0.793 4.578 1 93.94 161 ARG B O 1
ATOM 2720 N N . VAL B 1 162 ? 18.266 2.811 3.908 1 94.88 162 VAL B N 1
ATOM 2721 C CA . VAL B 1 162 ? 17.516 2.82 2.654 1 94.88 162 VAL B CA 1
ATOM 2722 C C . VAL B 1 162 ? 18.453 2.496 1.493 1 94.88 162 VAL B C 1
ATOM 2724 O O . VAL B 1 162 ? 19.5 3.133 1.333 1 94.88 162 VAL B O 1
ATOM 2727 N N . ARG B 1 163 ? 18.125 1.505 0.731 1 95.44 163 ARG B N 1
ATOM 2728 C CA . ARG B 1 163 ? 18.953 1.109 -0.399 1 95.44 163 ARG B CA 1
ATOM 2729 C C . ARG B 1 163 ? 18.219 1.303 -1.719 1 95.44 163 ARG B C 1
ATOM 2731 O O . ARG B 1 163 ? 17.016 1.034 -1.811 1 95.44 163 ARG B O 1
ATOM 2738 N N . VAL B 1 164 ? 18.938 1.757 -2.652 1 95.94 164 VAL B N 1
ATOM 2739 C CA . VAL B 1 164 ? 18.438 1.898 -4.016 1 95.94 164 VAL B CA 1
ATOM 2740 C C . VAL B 1 164 ? 19.125 0.888 -4.93 1 95.94 164 VAL B C 1
ATOM 2742 O O . VAL B 1 164 ? 20.344 0.755 -4.898 1 95.94 164 VAL B O 1
ATOM 2745 N N . TRP B 1 165 ? 18.359 0.205 -5.715 1 97.19 165 TRP B N 1
ATOM 2746 C CA . TRP B 1 165 ? 18.844 -0.868 -6.578 1 97.19 165 TRP B CA 1
ATOM 2747 C C . TRP B 1 165 ? 18.484 -0.602 -8.031 1 97.19 165 TRP B C 1
ATOM 2749 O O . TRP B 1 165 ? 17.422 -0.02 -8.32 1 97.19 165 TRP B O 1
ATOM 2759 N N . ASP B 1 166 ? 19.328 -1.065 -8.938 1 97.06 166 ASP B N 1
ATOM 2760 C CA . ASP B 1 166 ? 18.938 -1.181 -10.344 1 97.06 166 ASP B CA 1
ATOM 2761 C C . ASP B 1 166 ? 17.938 -2.314 -10.539 1 97.06 166 ASP B C 1
ATOM 2763 O O . ASP B 1 166 ? 18.188 -3.455 -10.148 1 97.06 166 ASP B O 1
ATOM 2767 N N . PHE B 1 167 ? 16.844 -2.051 -11.102 1 97.06 167 PHE B N 1
ATOM 2768 C CA . PHE B 1 167 ? 15.773 -3.041 -11.188 1 97.06 167 PHE B CA 1
ATOM 2769 C C . PHE B 1 167 ? 16.031 -4.012 -12.336 1 97.06 167 PHE B C 1
ATOM 2771 O O . PHE B 1 167 ? 15.539 -5.145 -12.32 1 97.06 167 PHE B O 1
ATOM 2778 N N . GLN B 1 168 ? 16.719 -3.643 -13.32 1 95.19 168 GLN B N 1
ATOM 2779 C CA . GLN B 1 168 ? 17 -4.504 -14.461 1 95.19 168 GLN B CA 1
ATOM 2780 C C . GLN B 1 168 ? 18.234 -5.363 -14.219 1 95.19 168 GLN B C 1
ATOM 2782 O O . GLN B 1 168 ? 18.188 -6.582 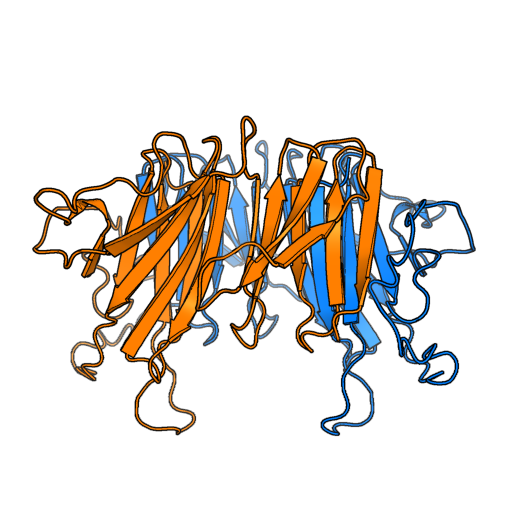-14.398 1 95.19 168 GLN B O 1
ATOM 2787 N N . ARG B 1 169 ? 19.344 -4.738 -13.727 1 96.62 169 ARG B N 1
ATOM 2788 C CA . ARG B 1 169 ? 20.609 -5.445 -13.555 1 96.62 169 ARG B CA 1
ATOM 2789 C C . ARG B 1 169 ? 20.703 -6.043 -12.156 1 96.62 169 ARG B C 1
ATOM 2791 O O . ARG B 1 169 ? 21.594 -6.863 -11.891 1 96.62 169 ARG B O 1
ATOM 2798 N N . LEU B 1 170 ? 19.859 -5.645 -11.227 1 96.94 170 LEU B N 1
ATOM 2799 C CA . LEU B 1 170 ? 19.781 -6.152 -9.859 1 96.94 170 LEU B CA 1
ATOM 2800 C C . LEU B 1 170 ? 21.094 -5.934 -9.125 1 96.94 170 LEU B C 1
ATOM 2802 O O . LEU B 1 170 ? 21.609 -6.855 -8.484 1 96.94 170 LEU B O 1
ATOM 2806 N N . ARG B 1 171 ? 21.609 -4.801 -9.211 1 95.62 171 ARG B N 1
ATOM 2807 C CA . ARG B 1 171 ? 22.812 -4.402 -8.477 1 95.62 171 ARG B CA 1
ATOM 2808 C C . ARG B 1 171 ? 22.531 -3.197 -7.586 1 95.62 171 ARG B C 1
ATOM 2810 O O . ARG B 1 171 ? 21.672 -2.373 -7.906 1 95.62 171 ARG B O 1
ATOM 2817 N N . PRO B 1 172 ? 23.281 -3.119 -6.5 1 93.44 172 PRO B N 1
ATOM 2818 C CA . PRO B 1 172 ? 23.094 -1.949 -5.637 1 93.44 172 PRO B CA 1
ATOM 2819 C C . PRO B 1 172 ? 23.609 -0.66 -6.281 1 93.44 172 PRO B C 1
ATOM 2821 O O . PRO B 1 172 ? 24.641 -0.665 -6.945 1 93.44 172 PRO B O 1
ATOM 2824 N N . LEU B 1 173 ? 22.828 0.425 -6.199 1 94.38 173 LEU B N 1
ATOM 2825 C CA . LEU B 1 173 ? 23.219 1.72 -6.75 1 94.38 173 LEU B CA 1
ATOM 2826 C C . LEU B 1 173 ? 23.609 2.688 -5.645 1 94.38 173 LEU B C 1
ATOM 2828 O O . LEU B 1 173 ? 24.516 3.506 -5.824 1 94.38 173 LEU B O 1
ATOM 2832 N N . ALA B 1 174 ? 22.938 2.676 -4.492 1 92.56 174 ALA B N 1
ATOM 2833 C CA . ALA B 1 174 ? 23.219 3.613 -3.406 1 92.56 174 ALA B CA 1
ATOM 2834 C C . ALA B 1 174 ? 22.703 3.074 -2.074 1 92.56 174 ALA B C 1
ATOM 2836 O O . ALA B 1 174 ? 21.75 2.293 -2.037 1 92.56 174 ALA B O 1
ATOM 2837 N N . ILE B 1 175 ? 23.359 3.391 -1.043 1 92.62 175 ILE B N 1
ATOM 2838 C CA . ILE B 1 175 ? 22.875 3.254 0.327 1 92.62 175 ILE B CA 1
ATOM 2839 C C . ILE B 1 175 ? 22.656 4.637 0.937 1 92.62 175 ILE B C 1
ATOM 2841 O O . ILE B 1 175 ? 23.594 5.434 1.036 1 92.62 175 ILE B O 1
ATOM 2845 N N . LEU B 1 176 ? 21.469 4.918 1.273 1 89.12 176 LEU B N 1
ATOM 2846 C CA . LEU B 1 176 ? 21.109 6.223 1.817 1 89.12 176 LEU B CA 1
ATOM 2847 C C . LEU B 1 176 ? 21.016 6.168 3.338 1 89.12 176 LEU B C 1
ATOM 2849 O O . LEU B 1 176 ? 20.172 5.457 3.887 1 89.12 176 LEU B O 1
ATOM 2853 N N . LYS B 1 177 ? 21.875 6.883 3.992 1 87.44 177 LYS B N 1
ATOM 2854 C CA . LYS B 1 177 ? 21.922 6.91 5.453 1 87.44 177 LYS B CA 1
ATOM 2855 C C . LYS B 1 177 ? 21.188 8.133 5.996 1 87.44 177 LYS B C 1
ATOM 2857 O O . LYS B 1 177 ? 21.672 9.266 5.863 1 87.44 177 LYS B O 1
ATOM 2862 N N . ALA B 1 178 ? 20.016 7.914 6.461 1 85.44 178 ALA B N 1
ATOM 2863 C CA . ALA B 1 178 ? 19.234 9.039 6.961 1 85.44 178 ALA B CA 1
ATOM 2864 C C . ALA B 1 178 ? 18.547 8.688 8.281 1 85.44 178 ALA B C 1
ATOM 2866 O O . ALA B 1 178 ? 17.984 9.562 8.945 1 85.44 178 ALA B O 1
ATOM 2867 N N . HIS B 1 179 ? 18.625 7.449 8.648 1 89.56 179 HIS B N 1
ATOM 2868 C CA . HIS B 1 179 ? 17.828 7.004 9.781 1 89.56 179 HIS B CA 1
ATOM 2869 C C . HIS B 1 179 ? 18.703 6.371 10.867 1 89.56 179 HIS B C 1
ATOM 2871 O O . HIS B 1 179 ? 19.75 5.816 10.57 1 89.56 179 HIS B O 1
ATOM 2877 N N . ALA B 1 180 ? 18.234 6.48 12.086 1 92.56 180 ALA B N 1
ATOM 2878 C CA . ALA B 1 180 ? 18.922 5.887 13.234 1 92.56 180 ALA B CA 1
ATOM 2879 C C . ALA B 1 180 ? 18.141 4.695 13.781 1 92.56 180 ALA B C 1
ATOM 2881 O O . ALA B 1 180 ? 18.484 4.148 14.828 1 92.56 180 ALA B O 1
ATOM 2882 N N . GLY B 1 181 ? 17.078 4.312 13.188 1 93.94 181 GLY B N 1
ATOM 2883 C CA . GLY B 1 181 ? 16.25 3.16 13.523 1 93.94 181 GLY B CA 1
ATOM 2884 C C . GLY B 1 181 ? 15.758 2.406 12.305 1 93.94 181 GLY B C 1
ATOM 2885 O O . GLY B 1 181 ? 16.062 2.781 11.172 1 93.94 181 GLY B O 1
ATOM 2886 N N . PRO B 1 182 ? 15.078 1.286 12.57 1 95.94 182 PRO B N 1
ATOM 2887 C CA . PRO B 1 182 ? 14.523 0.517 11.453 1 95.94 182 PRO B CA 1
ATOM 2888 C C . PRO B 1 182 ? 13.695 1.374 10.5 1 95.94 182 PRO B C 1
ATOM 2890 O O . PRO B 1 182 ? 12.945 2.248 10.938 1 95.94 182 PRO B O 1
ATOM 2893 N N . VAL B 1 183 ? 13.875 1.181 9.211 1 94.75 183 VAL B N 1
ATOM 2894 C CA . VAL B 1 183 ? 13.086 1.85 8.18 1 94.75 183 VAL B CA 1
ATOM 2895 C C . VAL B 1 183 ? 11.812 1.051 7.898 1 94.75 183 VAL B C 1
ATOM 2897 O O . VAL B 1 183 ? 11.883 -0.111 7.492 1 94.75 183 VAL B O 1
ATOM 2900 N N . ASN B 1 184 ? 10.648 1.712 8 1 93.19 184 ASN B N 1
ATOM 2901 C CA . ASN B 1 184 ? 9.367 1.014 7.961 1 93.19 184 ASN B CA 1
ATOM 2902 C C . ASN B 1 184 ? 8.656 1.235 6.633 1 93.19 184 ASN B C 1
ATOM 2904 O O . ASN B 1 184 ? 7.758 0.471 6.27 1 93.19 184 ASN B O 1
ATOM 2908 N N . CYS B 1 185 ? 8.984 2.238 6.016 1 95.31 185 CYS B N 1
ATOM 2909 C CA . CYS B 1 185 ? 8.273 2.555 4.781 1 95.31 185 CYS B CA 1
ATOM 2910 C C . CYS B 1 185 ? 9.18 3.262 3.789 1 95.31 185 CYS B C 1
ATOM 2912 O O . CYS B 1 185 ? 10.023 4.074 4.18 1 95.31 185 CYS B O 1
ATOM 2914 N N . VAL B 1 186 ? 9.078 2.979 2.541 1 96.44 186 VAL B N 1
ATOM 2915 C CA . VAL B 1 186 ? 9.664 3.703 1.422 1 96.44 186 VAL B CA 1
ATOM 2916 C C . VAL B 1 186 ? 8.633 3.883 0.314 1 96.44 186 VAL B C 1
ATOM 2918 O O . VAL B 1 186 ? 7.762 3.029 0.128 1 96.44 186 VAL B O 1
ATOM 2921 N N . ALA B 1 187 ? 8.703 4.953 -0.374 1 95.38 187 ALA B N 1
ATOM 2922 C CA . ALA B 1 187 ? 7.773 5.215 -1.47 1 95.38 187 ALA B CA 1
ATOM 2923 C C . ALA B 1 187 ? 8.391 6.164 -2.496 1 95.38 187 ALA B C 1
ATOM 2925 O O . ALA B 1 187 ? 9.156 7.059 -2.139 1 95.38 187 ALA B O 1
ATOM 2926 N N . PHE B 1 188 ? 8.016 5.922 -3.715 1 93.31 188 PHE B N 1
ATOM 2927 C CA . PHE B 1 188 ? 8.359 6.848 -4.785 1 93.31 188 PHE B CA 1
ATOM 2928 C C . PHE B 1 188 ? 7.172 7.734 -5.137 1 93.31 188 PHE B C 1
ATOM 2930 O O . PHE B 1 188 ? 6.02 7.324 -4.996 1 93.31 188 PHE B O 1
ATOM 2937 N N . SER B 1 189 ? 7.539 8.906 -5.59 1 89.19 189 SER B N 1
ATOM 2938 C CA . SER B 1 189 ? 6.484 9.75 -6.137 1 89.19 189 SER B CA 1
ATOM 2939 C C . SER B 1 189 ? 6.023 9.25 -7.504 1 89.19 189 SER B C 1
ATOM 2941 O O . SER B 1 189 ? 6.777 8.57 -8.203 1 89.19 189 SER B O 1
ATOM 2943 N N . ASN B 1 190 ? 4.809 9.609 -7.836 1 87.25 190 ASN B N 1
ATOM 2944 C CA . ASN B 1 190 ? 4.273 9.203 -9.133 1 87.25 190 ASN B CA 1
ATOM 2945 C C . ASN B 1 190 ? 5.062 9.82 -10.281 1 87.25 190 ASN B C 1
ATOM 2947 O O . ASN B 1 190 ? 5.074 9.289 -11.391 1 87.25 190 ASN B O 1
ATOM 2951 N N . THR B 1 191 ? 5.668 10.938 -10.039 1 83.5 191 THR B N 1
ATOM 2952 C CA . THR B 1 191 ? 6.461 11.617 -11.055 1 83.5 191 THR B CA 1
ATOM 2953 C C . THR B 1 191 ? 7.883 11.062 -11.094 1 83.5 191 THR B C 1
ATOM 2955 O O . THR B 1 191 ? 8.719 11.531 -11.867 1 83.5 191 THR B O 1
ATOM 2958 N N . ASP B 1 192 ? 8.164 10.117 -10.18 1 88.19 192 ASP B N 1
ATOM 2959 C CA . ASP B 1 192 ? 9.406 9.352 -10.133 1 88.19 192 ASP B CA 1
ATOM 2960 C C . ASP B 1 192 ? 10.578 10.25 -9.734 1 88.19 192 ASP B C 1
ATOM 2962 O O . ASP B 1 192 ? 11.734 9.906 -9.992 1 88.19 192 ASP B O 1
ATOM 2966 N N . ASN B 1 193 ? 10.305 11.398 -9.148 1 83.81 193 ASN B N 1
ATOM 2967 C CA . ASN B 1 193 ? 11.383 12.328 -8.844 1 83.81 193 ASN B CA 1
ATOM 2968 C C . ASN B 1 193 ? 11.672 12.383 -7.348 1 83.81 193 ASN B C 1
ATOM 2970 O O . ASN B 1 193 ? 12.617 13.047 -6.914 1 83.81 193 ASN B O 1
ATOM 2974 N N . LEU B 1 194 ? 10.883 11.758 -6.555 1 87.12 194 LEU B N 1
ATOM 2975 C CA . LEU B 1 194 ? 11.07 11.773 -5.109 1 87.12 194 LEU B CA 1
ATOM 2976 C C . LEU B 1 194 ? 11.055 10.352 -4.547 1 87.12 194 LEU B C 1
ATOM 2978 O O . LEU B 1 194 ? 10.242 9.523 -4.965 1 87.12 194 LEU B O 1
ATOM 2982 N N . LEU B 1 195 ? 11.945 10.078 -3.631 1 91.38 195 LEU B N 1
ATOM 2983 C CA . LEU B 1 195 ? 11.922 8.93 -2.732 1 91.38 195 LEU B CA 1
ATOM 2984 C C . LEU B 1 195 ? 11.789 9.375 -1.28 1 91.38 195 LEU B C 1
ATOM 2986 O O . LEU B 1 195 ? 12.516 10.258 -0.83 1 91.38 195 LEU B O 1
ATOM 2990 N N . VAL B 1 196 ? 10.828 8.812 -0.556 1 91.19 196 VAL B N 1
ATOM 2991 C CA . VAL B 1 196 ? 10.641 9.148 0.852 1 91.19 196 VAL B CA 1
ATOM 2992 C C . VAL B 1 196 ? 10.727 7.887 1.701 1 91.19 196 VAL B C 1
ATOM 2994 O O . VAL B 1 196 ? 10.422 6.789 1.227 1 91.19 196 VAL B O 1
ATOM 2997 N N . SER B 1 197 ? 11.188 8.039 2.887 1 92.88 197 SER B N 1
ATOM 2998 C CA . SER B 1 197 ? 11.258 6.938 3.838 1 92.88 197 SER B CA 1
ATOM 2999 C C . SER B 1 197 ? 10.789 7.371 5.223 1 92.88 197 SER B C 1
ATOM 3001 O O . SER B 1 197 ? 10.891 8.547 5.574 1 92.88 197 SER B O 1
ATOM 3003 N N . GLY B 1 198 ? 10.203 6.5 5.902 1 91.19 198 GLY B N 1
ATOM 3004 C CA . GLY B 1 198 ? 9.844 6.66 7.305 1 91.19 198 GLY B CA 1
ATOM 3005 C C . GLY B 1 198 ? 10.461 5.602 8.203 1 91.19 198 GLY B C 1
ATOM 3006 O O . GLY B 1 198 ? 10.562 4.438 7.816 1 91.19 198 GLY B O 1
ATOM 3007 N N . SER B 1 199 ? 10.773 6.043 9.398 1 91.31 199 SER B N 1
ATOM 3008 C CA . SER B 1 199 ? 11.547 5.176 10.273 1 91.31 199 SER B CA 1
ATOM 3009 C C . SER B 1 199 ? 11 5.199 11.695 1 91.31 199 SER B C 1
ATOM 3011 O O . SER B 1 199 ? 10.242 6.098 12.062 1 91.31 199 SER B O 1
ATOM 3013 N N . ALA B 1 200 ? 11.453 4.254 12.469 1 91.94 200 ALA B N 1
ATOM 3014 C CA . ALA B 1 200 ? 11.141 4.176 13.891 1 91.94 200 ALA B CA 1
ATOM 3015 C C . ALA B 1 200 ? 11.844 5.285 14.672 1 91.94 200 ALA B C 1
ATOM 3017 O O . ALA B 1 200 ? 11.516 5.543 15.828 1 91.94 200 ALA B O 1
ATOM 3018 N N . ASP B 1 201 ? 12.734 5.973 14.086 1 87.38 201 ASP B N 1
ATOM 3019 C CA . ASP B 1 201 ? 13.469 7.035 14.758 1 87.38 201 ASP B CA 1
ATOM 3020 C C . ASP B 1 201 ? 12.68 8.344 14.742 1 87.38 201 ASP B C 1
ATOM 3022 O O . ASP B 1 201 ? 13.219 9.406 15.055 1 87.38 201 ASP B O 1
ATOM 3026 N N . THR B 1 202 ? 11.453 8.297 14.258 1 83.38 202 THR B N 1
ATOM 3027 C CA . THR B 1 202 ? 10.5 9.398 14.258 1 83.38 202 THR B CA 1
ATOM 3028 C C . THR B 1 202 ? 10.922 10.469 13.25 1 83.38 202 THR B C 1
ATOM 3030 O O . THR B 1 202 ? 10.688 11.664 13.469 1 83.38 202 THR B O 1
ATOM 3033 N N . ARG B 1 203 ? 11.602 9.977 12.219 1 84 203 ARG B N 1
ATOM 3034 C CA . ARG B 1 203 ? 12 10.875 11.141 1 84 203 ARG B CA 1
ATOM 3035 C C . ARG B 1 203 ? 11.516 10.367 9.789 1 84 203 ARG B C 1
ATOM 3037 O O . ARG B 1 203 ? 11.414 9.156 9.578 1 84 203 ARG B O 1
ATOM 3044 N N . ILE B 1 204 ? 11.211 11.305 8.953 1 87.12 204 ILE B N 1
ATOM 3045 C CA . ILE B 1 204 ? 10.977 11.039 7.535 1 87.12 204 ILE B CA 1
ATOM 3046 C C . ILE B 1 204 ? 12.117 11.633 6.707 1 87.12 204 ILE B C 1
ATOM 3048 O O . ILE B 1 204 ? 12.57 12.75 6.977 1 87.12 204 ILE B O 1
ATOM 3052 N N . ALA B 1 205 ? 12.578 10.875 5.801 1 87.88 205 ALA B N 1
ATOM 3053 C CA . ALA B 1 205 ? 13.602 11.359 4.879 1 87.88 205 ALA B CA 1
ATOM 3054 C C . ALA B 1 205 ? 13.062 11.438 3.455 1 87.88 205 ALA B C 1
ATOM 3056 O O . ALA B 1 205 ? 12.289 10.578 3.029 1 87.88 205 ALA B O 1
ATOM 3057 N N . CYS B 1 206 ? 13.438 12.469 2.752 1 86.81 206 CYS B N 1
ATOM 3058 C CA . CYS B 1 206 ? 13.023 12.695 1.373 1 86.81 206 CYS B CA 1
ATOM 3059 C C . CYS B 1 206 ? 14.227 12.969 0.479 1 86.81 206 CYS B C 1
ATOM 3061 O O . CYS B 1 206 ? 15.086 13.789 0.821 1 86.81 206 CYS B O 1
ATOM 3063 N N . TRP B 1 207 ? 14.305 12.289 -0.64 1 86.88 207 TRP B N 1
ATOM 3064 C CA . TRP B 1 207 ? 15.375 12.469 -1.612 1 86.88 207 TRP B CA 1
ATOM 3065 C C . TRP B 1 207 ? 14.812 12.812 -2.986 1 86.88 207 TRP B C 1
ATOM 3067 O O . TRP B 1 207 ? 13.867 12.18 -3.457 1 86.88 207 TRP B O 1
ATOM 3077 N N . SER B 1 208 ? 15.367 13.836 -3.6 1 81.94 208 SER B N 1
ATOM 3078 C CA . SER B 1 208 ? 15.109 14.078 -5.016 1 81.94 208 SER B CA 1
ATOM 3079 C C . SER B 1 208 ? 15.922 13.133 -5.895 1 81.94 208 SER B C 1
ATOM 3081 O O . SER B 1 208 ? 17.125 12.961 -5.68 1 81.94 208 SER B O 1
ATOM 3083 N N . LEU B 1 209 ? 15.125 12.484 -6.824 1 78.19 209 LEU B N 1
ATOM 3084 C CA . LEU B 1 209 ? 15.789 11.531 -7.703 1 78.19 209 LEU B CA 1
ATOM 3085 C C . LEU B 1 209 ? 16 12.125 -9.094 1 78.19 209 LEU B C 1
ATOM 3087 O O . LEU B 1 209 ? 15.148 12.875 -9.586 1 78.19 209 LEU B O 1
ATOM 3091 N N . TYR B 1 210 ? 17.141 12.344 -9.578 1 67.12 210 TYR B N 1
ATOM 3092 C CA . TYR B 1 210 ? 17.422 12.859 -10.914 1 67.12 210 TYR B CA 1
ATOM 3093 C C . TYR B 1 210 ? 17.953 11.758 -11.828 1 67.12 210 TYR B C 1
ATOM 3095 O O . TYR B 1 210 ? 18.562 10.797 -11.352 1 67.12 210 TYR B O 1
#

Radius of gyration: 20.87 Å; Cα contacts (8 Å, |Δi|>4): 1239; chains: 2; bounding box: 49×58×49 Å

pLDDT: mean 82.05, std 18.71, range [31.52, 98.31]

Solvent-accessible surface area (backbone atoms only — not comparable to full-atom values): 21240 Å² total; per-residue (Å²): 65,36,57,46,69,47,65,44,61,50,39,55,78,65,84,57,89,65,78,52,59,46,30,37,40,37,36,24,40,84,11,39,41,41,31,32,40,64,81,48,54,70,32,51,53,27,17,22,78,47,28,63,71,95,58,44,41,63,63,30,96,31,38,52,58,25,61,36,72,43,72,32,80,77,23,42,21,37,39,31,42,35,16,10,64,31,36,38,33,22,30,34,36,34,78,42,90,73,79,73,74,60,73,63,52,66,77,69,73,70,75,68,47,60,40,58,61,32,45,80,62,77,63,93,35,42,50,27,43,60,77,45,75,46,75,74,56,93,34,25,23,42,14,38,30,64,33,76,84,54,53,34,30,38,36,10,17,50,75,17,37,36,36,35,28,33,54,82,80,67,41,83,73,46,75,46,83,80,52,89,26,35,20,43,24,41,43,54,30,92,81,53,36,36,39,37,35,26,13,54,61,51,34,34,39,35,29,46,50,125,63,35,58,44,69,46,64,43,62,48,38,58,79,66,86,57,89,65,80,52,60,46,30,35,42,36,36,26,42,83,10,40,42,40,31,35,39,66,76,47,56,76,35,46,52,26,16,24,77,46,27,64,69,95,58,43,39,62,63,30,95,32,38,52,58,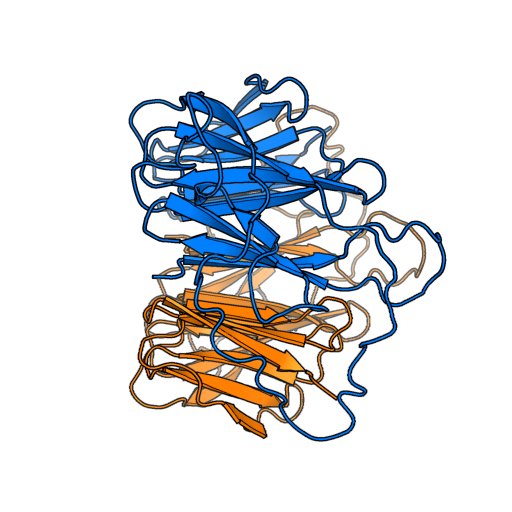26,60,34,72,43,72,32,81,76,21,42,21,37,39,33,42,32,17,10,64,32,35,40,33,23,31,34,36,34,78,42,89,73,79,71,72,61,73,61,48,65,77,67,70,67,60,72,51,61,44,61,62,32,41,86,54,87,61,93,31,42,49,27,43,61,77,44,74,48,73,75,56,92,34,26,22,42,13,39,29,64,33,75,86,55,54,35,30,38,37,9,17,50,73,17,36,34,37,34,30,34,54,80,80,68,41,83,71,49,76,46,84,82,51,89,24,36,20,43,24,43,43,54,30,91,83,52,37,36,40,36,34,27,13,54,61,56,36,37,40,33,28,52,50,128

Foldseek 3Di:
DWQDKDKDFFLQPPPDPPDGFIKMWIFDQCQKIFICTPLDLQATQEMLCLDDDPQNDRQDNGGWQEKDKDHDDSRQKMWIWTWHQAQKIWIKMDTDDNDCPVPPPVPPVDDDPPSDDNPNPDDNHHYIGGPDIGGNPGGTWNEKAAFPVRQWIWTWTQVQWIWIAGRPVGHTDDIDHDGPGGWHYWYADNVRQKIWTDGPRRDIDMDGDD/DWQDKDKDFFLQPPPDPPDGFIKMWIFDQCQKIFICGPLDLLATQEMLCLDDDPQNDRQDNGGWQEKDKDHDDSRQKMWMWTWHQAQKIWIKMDTDDNDCPVPPPVCPVDDDPPSDDNPNDDDNHHYIGGPDIGGNPGGTWNEKAAFPVRQWIWTWTQVQWIWIAGRPVGHTDDIDHDGPGGWHYWYADNVRQKIWTDGPRRDIDMDGDD